Protein AF-A0A8S3RVI6-F1 (afdb_monomer_lite)

Foldseek 3Di:
DWAFPVVRDDDDPCCCVPNPNVVTDIHRPVVVVVVVVVVVVVVVCCCVVPVVVVVVVVVVVVVVVVVVVVVVVVVVVVVLVVLVVVVVVVVVVVVVVVVVVLVVVVVVVVVVVVVLVVVVVVLVVVVVVLVVLVVVLVPDPDPVSVVPDDDDDGDDRDDDDDDHDDDDDDDDLVQVVDVVSHDDDDPPDDDCPDDEDEPEDFPAWEDDPPQWIWGFYLAQKIFIAGRNHDTDDMDGHDNQWGFLYWEAFPVGWIWTFTFPQTFIWTQDPNDIDTLERPGGQWGWREWYQFPVRKIWTWIAGPQQQWIKIFIHDSRHTDDIDTADDPHGGPADRDPDGWYWDADPQRWIWIQRPNVQWIFTADNPPRDTSDIDRDDDD

Structure (mmCIF, N/CA/C/O backbone):
data_AF-A0A8S3RVI6-F1
#
_entry.id   AF-A0A8S3RVI6-F1
#
loop_
_atom_site.group_PDB
_atom_site.id
_atom_site.type_symbol
_atom_site.label_atom_id
_atom_site.label_alt_id
_atom_site.label_comp_id
_atom_site.label_asym_id
_atom_site.label_entity_id
_atom_site.label_seq_id
_atom_site.pdbx_PDB_ins_code
_atom_site.Cartn_x
_atom_site.Cartn_y
_atom_site.Cartn_z
_atom_site.occupancy
_atom_site.B_iso_or_equiv
_atom_site.auth_seq_id
_atom_site.auth_comp_id
_atom_site.auth_asym_id
_atom_site.auth_atom_id
_atom_site.pdbx_PDB_model_num
ATOM 1 N N . MET A 1 1 ? -27.904 21.621 64.418 1.00 84.12 1 MET A N 1
ATOM 2 C CA . MET A 1 1 ? -28.094 20.909 63.130 1.00 84.12 1 MET A CA 1
ATOM 3 C C . MET A 1 1 ? -27.442 19.538 63.202 1.00 84.12 1 MET A C 1
ATOM 5 O O . MET A 1 1 ? -26.438 19.387 63.894 1.00 84.12 1 MET A O 1
ATOM 9 N N . ARG A 1 2 ? -28.011 18.547 62.516 1.00 90.06 2 ARG A N 1
ATOM 10 C CA . ARG A 1 2 ? -27.511 17.165 62.448 1.00 90.06 2 ARG A CA 1
ATOM 11 C C . ARG A 1 2 ? -27.317 16.753 60.988 1.00 90.06 2 ARG A C 1
ATOM 13 O O . ARG A 1 2 ? -27.859 17.401 60.104 1.00 90.06 2 ARG A O 1
ATOM 20 N N . PHE A 1 3 ? -26.552 15.699 60.723 1.00 92.50 3 PHE A N 1
ATOM 21 C CA . PHE A 1 3 ? -26.436 15.108 59.384 1.00 92.50 3 PHE A CA 1
ATOM 22 C C . PHE A 1 3 ? -27.212 13.794 59.323 1.00 92.50 3 PHE A C 1
ATOM 24 O O . PHE A 1 3 ? -26.946 12.897 60.122 1.00 92.50 3 PHE A O 1
ATOM 31 N N . CYS A 1 4 ? -28.154 13.667 58.390 1.00 92.19 4 CYS A N 1
ATOM 32 C CA . CYS A 1 4 ? -28.929 12.446 58.189 1.00 92.19 4 CYS A CA 1
ATOM 33 C C . CYS A 1 4 ? -28.161 11.464 57.288 1.00 92.19 4 CYS A C 1
ATOM 35 O O . CYS A 1 4 ? -27.939 11.746 56.110 1.00 92.19 4 CYS A O 1
ATOM 37 N N . LYS A 1 5 ? -27.784 10.282 57.799 1.00 89.38 5 LYS A N 1
ATOM 38 C CA . LYS A 1 5 ? -26.975 9.300 57.046 1.00 89.38 5 LYS A CA 1
ATOM 39 C C . LYS A 1 5 ? -27.701 8.690 55.849 1.00 89.38 5 LYS A C 1
ATOM 41 O O . LYS A 1 5 ? -27.033 8.369 54.865 1.00 89.38 5 LYS A O 1
ATOM 46 N N . GLN A 1 6 ? -29.014 8.506 55.964 1.00 92.25 6 GLN A N 1
ATOM 47 C CA . GLN A 1 6 ? -29.873 7.913 54.940 1.00 92.25 6 GLN A CA 1
ATOM 48 C C . GLN A 1 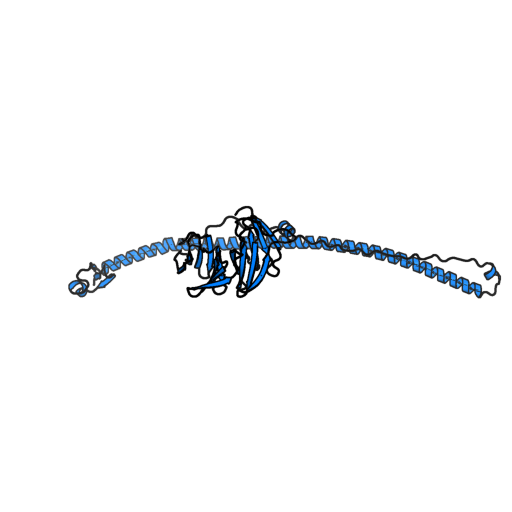6 ? -30.053 8.879 53.766 1.00 92.25 6 GLN A C 1
ATOM 50 O O . GLN A 1 6 ? -29.703 8.549 52.641 1.00 92.25 6 GLN A O 1
ATOM 55 N N . CYS A 1 7 ? -30.502 10.103 54.048 1.00 91.38 7 CYS A N 1
ATOM 56 C CA . CYS A 1 7 ? -30.773 11.120 53.030 1.00 91.38 7 CYS A CA 1
ATOM 57 C C . CYS A 1 7 ? -29.532 11.890 52.552 1.00 91.38 7 CYS A C 1
ATOM 59 O O . CYS A 1 7 ? -29.630 12.659 51.607 1.00 91.38 7 CYS A O 1
ATOM 61 N N . LYS A 1 8 ? -28.374 11.714 53.206 1.00 90.44 8 LYS A N 1
ATOM 62 C CA . LYS A 1 8 ? -27.100 12.384 52.881 1.00 90.44 8 LYS A CA 1
ATOM 63 C C . LYS A 1 8 ? -27.159 13.920 52.899 1.00 90.44 8 LYS A C 1
ATOM 65 O O . LYS A 1 8 ? -26.400 14.572 52.189 1.00 90.44 8 LYS A O 1
ATOM 70 N N . ILE A 1 9 ? -28.007 14.496 53.752 1.00 91.25 9 ILE A N 1
ATOM 71 C CA . ILE A 1 9 ? -28.195 15.949 53.870 1.00 91.25 9 ILE A CA 1
ATOM 72 C C . ILE A 1 9 ? -28.106 16.432 55.326 1.00 91.25 9 ILE A C 1
ATOM 74 O O . ILE A 1 9 ? -28.404 15.669 56.258 1.00 91.25 9 ILE A O 1
ATOM 78 N N . PRO A 1 10 ? -27.703 17.695 55.554 1.00 91.44 10 PRO A N 1
ATOM 79 C CA . PRO A 1 10 ? -27.865 18.342 56.847 1.00 91.44 10 PRO A CA 1
ATOM 80 C C . PRO A 1 10 ? -29.347 18.643 57.123 1.00 91.44 10 PRO A C 1
ATOM 82 O O . PRO A 1 10 ? -30.087 19.042 56.232 1.00 91.44 10 PRO A O 1
ATOM 85 N N . VAL A 1 11 ? -29.769 18.472 58.375 1.00 91.31 11 VAL A N 1
ATOM 86 C CA . VAL A 1 11 ? -31.156 18.640 58.837 1.00 91.31 11 VAL A CA 1
ATOM 87 C C . VAL A 1 11 ? -31.203 19.431 60.152 1.00 91.31 11 VAL A C 1
ATOM 89 O O . VAL A 1 11 ? -30.274 19.376 60.974 1.00 91.31 11 VAL A O 1
ATOM 92 N N . CYS A 1 12 ? -32.268 20.210 60.364 1.00 90.56 12 CYS A N 1
ATOM 93 C CA . CYS A 1 12 ? -32.496 20.919 61.627 1.00 90.56 12 CYS A CA 1
ATOM 94 C C . CYS A 1 12 ? -33.018 19.957 62.713 1.00 90.56 12 CYS A C 1
ATOM 96 O O . CYS A 1 12 ? -33.337 18.804 62.435 1.00 90.56 12 CYS A O 1
ATOM 98 N N . GLN A 1 13 ? -33.068 20.407 63.970 1.00 87.00 13 GLN A N 1
ATOM 99 C CA . GLN A 1 13 ? -33.511 19.563 65.090 1.00 87.00 13 GLN A CA 1
ATOM 100 C C . GLN A 1 13 ? -34.986 19.146 64.942 1.00 87.00 13 GLN A C 1
ATOM 102 O O . GLN A 1 13 ? -35.337 18.017 65.263 1.00 87.00 13 GLN A O 1
ATOM 107 N N . GLU A 1 14 ? -35.827 20.037 64.418 1.00 88.44 14 GLU A N 1
ATOM 108 C CA . GLU A 1 14 ? -37.268 19.829 64.261 1.00 88.44 14 GLU A CA 1
ATOM 109 C C . GLU A 1 14 ? -37.578 18.729 63.236 1.00 88.44 14 GLU A C 1
ATOM 111 O O . GLU A 1 14 ? -38.276 17.773 63.557 1.00 88.44 14 GLU A O 1
ATOM 116 N N . CYS A 1 15 ? -36.922 18.742 62.068 1.00 88.25 15 CYS A N 1
ATOM 117 C CA . CYS A 1 15 ? -37.044 17.678 61.062 1.00 88.25 15 CYS A CA 1
ATOM 118 C C . CYS A 1 15 ? -36.665 16.278 61.584 1.00 88.25 15 CYS A C 1
ATOM 120 O O . CYS A 1 15 ? -37.146 15.280 61.053 1.00 88.25 15 CYS A O 1
ATOM 122 N N . VAL A 1 16 ? -35.796 16.196 62.599 1.00 87.56 16 VAL A N 1
ATOM 123 C CA . VAL A 1 16 ? -35.379 14.933 63.237 1.00 87.56 16 VAL A CA 1
ATOM 124 C C . VAL A 1 16 ? -36.341 14.508 64.347 1.00 87.56 16 VAL A C 1
ATOM 126 O O . VAL A 1 16 ? -36.414 13.329 64.659 1.00 87.56 16 VAL A O 1
ATOM 129 N N . LEU A 1 17 ? -37.059 15.439 64.974 1.00 85.94 17 LEU A N 1
ATOM 130 C CA . LEU A 1 17 ? -37.943 15.131 66.101 1.00 85.94 17 LEU A CA 1
ATOM 131 C C . LEU A 1 17 ? -39.388 14.884 65.671 1.00 85.94 17 LEU A C 1
ATOM 133 O O . LEU A 1 17 ? -40.046 14.043 66.276 1.00 85.94 17 LEU A O 1
ATOM 137 N N . THR A 1 18 ? -39.872 15.607 64.661 1.00 84.94 18 THR A N 1
ATOM 138 C CA . THR A 1 18 ? -41.292 15.626 64.269 1.00 84.94 18 THR A CA 1
ATOM 139 C C . THR A 1 18 ? -41.524 15.551 62.758 1.00 84.94 18 THR A C 1
ATOM 141 O O . THR A 1 18 ? -42.672 15.467 62.335 1.00 84.94 18 THR A O 1
ATOM 144 N N . GLY A 1 19 ? -40.464 15.586 61.945 1.00 83.62 19 GLY A N 1
ATOM 145 C CA . GLY A 1 19 ? -40.550 15.541 60.483 1.00 83.62 19 GLY A CA 1
ATOM 146 C C . GLY A 1 19 ? -40.077 14.220 59.873 1.00 83.62 19 GLY A C 1
ATOM 147 O O . GLY A 1 19 ? -39.887 13.214 60.557 1.00 83.62 19 GLY A O 1
ATOM 148 N N . ASP A 1 20 ? -39.805 14.251 58.569 1.00 86.88 20 ASP A N 1
ATOM 149 C CA . ASP A 1 20 ? -39.506 13.074 57.737 1.00 86.88 20 ASP A CA 1
ATOM 150 C C . ASP A 1 20 ? -38.212 12.313 58.106 1.00 86.88 20 ASP A C 1
ATOM 152 O O . ASP A 1 20 ? -37.900 11.280 57.512 1.00 86.88 20 ASP A O 1
ATOM 156 N N . HIS A 1 21 ? -37.427 12.795 59.079 1.00 88.12 21 HIS A N 1
ATOM 157 C CA . HIS A 1 21 ? -36.165 12.174 59.498 1.00 88.12 21 HIS A CA 1
ATOM 158 C C . HIS A 1 21 ? -36.212 11.546 60.896 1.00 88.12 21 HIS A C 1
ATOM 160 O O . HIS A 1 21 ? -35.160 11.191 61.430 1.00 88.12 21 HIS A O 1
ATOM 166 N N . GLN A 1 22 ? -37.400 11.375 61.480 1.00 87.19 22 GLN A N 1
ATOM 167 C CA . GLN A 1 22 ? -37.570 10.855 62.841 1.00 87.19 22 GLN A CA 1
ATOM 168 C C . GLN A 1 22 ? -37.037 9.427 63.040 1.00 87.19 22 GLN A C 1
ATOM 170 O O . GLN A 1 22 ? -36.490 9.105 64.092 1.00 87.19 22 GLN A O 1
ATOM 175 N N . SER A 1 23 ? -37.136 8.581 62.012 1.00 88.06 23 SER A N 1
ATOM 176 C CA . SER A 1 23 ? -36.621 7.203 62.012 1.00 88.06 23 SER A CA 1
ATOM 177 C C . SER A 1 23 ? -35.199 7.077 61.445 1.00 88.06 23 SER A C 1
ATOM 179 O O . SER A 1 23 ? -34.635 5.981 61.397 1.00 88.06 23 SER A O 1
ATOM 181 N N . HIS A 1 24 ? -34.598 8.182 60.996 1.00 90.62 24 HIS A N 1
ATOM 182 C CA . HIS A 1 24 ? -33.292 8.173 60.348 1.00 90.62 24 HIS A CA 1
ATOM 183 C C . HIS A 1 24 ? -32.137 8.333 61.346 1.00 90.62 24 HIS A C 1
ATOM 185 O O . HIS A 1 24 ? -32.230 8.994 62.379 1.00 90.62 24 HIS A O 1
ATOM 191 N N . ILE A 1 25 ? -30.985 7.751 61.004 1.00 90.00 25 ILE A N 1
ATOM 192 C CA . ILE A 1 25 ? -29.777 7.822 61.828 1.00 90.00 25 ILE A CA 1
ATOM 193 C C . ILE A 1 25 ? -29.110 9.171 61.572 1.00 90.00 25 ILE A C 1
ATOM 195 O O . ILE A 1 25 ? -28.689 9.471 60.450 1.00 90.00 25 ILE A O 1
ATOM 199 N N . THR A 1 26 ? -28.962 9.969 62.629 1.00 89.44 26 THR A N 1
ATOM 200 C CA . THR A 1 26 ? -28.414 11.323 62.528 1.00 89.44 26 THR A CA 1
ATOM 201 C C . THR A 1 26 ? -27.142 11.510 63.355 1.00 89.44 26 THR A C 1
ATOM 203 O O . THR A 1 26 ? -27.075 11.148 64.531 1.00 89.44 26 THR A O 1
ATOM 206 N N . LEU A 1 27 ? -26.122 12.119 62.753 1.00 89.38 27 LEU A N 1
ATOM 207 C CA . LEU A 1 27 ? -24.843 12.446 63.392 1.00 89.38 27 LEU A CA 1
ATOM 208 C C . LEU A 1 27 ? -24.770 13.921 63.801 1.00 89.38 27 LEU A C 1
ATOM 210 O O . LEU A 1 27 ? -25.490 14.760 63.257 1.00 89.38 27 LEU A O 1
ATOM 214 N N . ASN A 1 28 ? -23.860 14.252 64.724 1.00 91.56 28 ASN A N 1
ATOM 215 C CA . ASN A 1 28 ? -23.479 15.645 64.955 1.00 91.56 28 ASN A CA 1
ATOM 216 C C . ASN A 1 28 ? -22.841 16.208 63.674 1.00 91.56 28 ASN A C 1
ATOM 218 O O . ASN A 1 28 ? -21.897 15.623 63.143 1.00 91.56 28 ASN A O 1
ATOM 222 N N . LEU A 1 29 ? -23.373 17.328 63.180 1.00 89.50 29 LEU A N 1
ATOM 223 C CA . LEU A 1 29 ? -22.937 17.901 61.910 1.00 89.50 29 LEU A CA 1
ATOM 224 C C . LEU A 1 29 ? -21.477 18.375 61.957 1.00 89.50 29 LEU A C 1
ATOM 226 O O . LEU A 1 29 ? -20.740 18.112 61.016 1.00 89.50 29 LEU A O 1
ATOM 230 N N . SER A 1 30 ? -21.042 19.013 63.047 1.00 89.06 30 SER A N 1
ATOM 231 C CA . SER A 1 30 ? -19.668 19.511 63.192 1.00 89.06 30 SER A CA 1
ATOM 232 C C . SER A 1 30 ? -18.645 18.375 63.224 1.00 89.06 30 SER A C 1
ATOM 234 O O . SER A 1 30 ? -17.623 18.458 62.552 1.00 89.06 30 SER A O 1
ATOM 236 N N . SER A 1 31 ? -18.943 17.284 63.942 1.00 88.31 31 SER A N 1
ATOM 237 C CA . SER A 1 31 ? -18.100 16.077 63.940 1.00 88.31 31 SER A CA 1
ATOM 238 C C . SER A 1 31 ? -18.014 15.465 62.543 1.00 88.31 31 SER A C 1
ATOM 240 O O . SER A 1 31 ? -16.920 15.203 62.062 1.00 88.31 31 SER A O 1
ATOM 242 N N . TYR A 1 32 ? -19.158 15.303 61.866 1.00 89.00 32 TYR A N 1
ATOM 243 C CA . TYR A 1 32 ? -19.198 14.753 60.511 1.00 89.00 32 TYR A CA 1
ATOM 244 C C . TYR A 1 32 ? -18.404 15.613 59.517 1.00 89.00 32 TYR A C 1
ATOM 246 O O . TYR A 1 32 ? -17.648 15.082 58.712 1.00 89.00 32 TYR A O 1
ATOM 254 N N . ILE A 1 33 ? -18.539 16.941 59.585 1.00 90.25 33 ILE A N 1
ATOM 255 C CA . ILE A 1 33 ? -17.778 17.871 58.741 1.00 90.25 33 ILE A CA 1
ATOM 256 C C . ILE A 1 33 ? -16.271 17.738 58.999 1.00 90.25 33 ILE A C 1
ATOM 258 O O . ILE A 1 33 ? -15.510 17.640 58.038 1.00 90.25 33 ILE A O 1
ATOM 262 N N . ASN A 1 34 ? -15.835 17.683 60.261 1.00 93.12 34 ASN A N 1
ATOM 263 C CA . ASN A 1 34 ? -14.418 17.514 60.601 1.00 93.12 34 ASN A CA 1
ATOM 264 C C . ASN A 1 34 ? -13.851 16.183 60.083 1.00 93.12 34 ASN A C 1
ATOM 266 O O . ASN A 1 34 ? -12.772 16.178 59.490 1.00 93.12 34 ASN A O 1
ATOM 270 N N . ASP A 1 35 ? -14.591 15.079 60.227 1.00 91.81 35 ASP A N 1
ATOM 271 C CA . ASP A 1 35 ? -14.189 13.774 59.684 1.00 91.81 35 ASP A CA 1
ATOM 272 C C . ASP A 1 35 ? -14.026 13.844 58.156 1.00 91.81 35 ASP A C 1
ATOM 274 O O . ASP A 1 35 ? -13.024 13.385 57.604 1.00 91.81 35 ASP A O 1
ATOM 278 N N . ARG A 1 36 ? -14.965 14.503 57.462 1.00 93.25 36 ARG A N 1
ATOM 279 C CA . ARG A 1 36 ? -14.885 14.710 56.007 1.00 93.25 36 ARG A CA 1
ATOM 280 C C . ARG A 1 36 ? -13.704 15.591 55.609 1.00 93.25 36 ARG A C 1
ATOM 282 O O . ARG A 1 36 ? -13.038 15.271 54.628 1.00 93.25 36 ARG A O 1
ATOM 289 N N . TYR A 1 37 ? -13.395 16.649 56.362 1.00 95.75 37 TYR A N 1
ATOM 290 C CA . TYR A 1 37 ? -12.189 17.451 56.132 1.00 95.75 37 TYR A CA 1
ATOM 291 C C . TYR A 1 37 ? -10.914 16.613 56.271 1.00 95.75 37 TYR A C 1
ATOM 293 O O . TYR A 1 37 ? -10.021 16.720 55.430 1.00 95.75 37 TYR A O 1
ATOM 301 N N . HIS A 1 38 ? -10.830 15.746 57.283 1.00 95.00 38 HIS A N 1
ATOM 302 C CA . HIS A 1 38 ? -9.693 14.841 57.449 1.00 95.00 38 HIS A CA 1
ATOM 303 C C . HIS A 1 38 ? -9.554 13.849 56.287 1.00 95.00 38 HIS A C 1
ATOM 305 O O . HIS A 1 38 ? -8.445 13.658 55.784 1.00 95.00 38 HIS A O 1
ATOM 311 N N . GLU A 1 39 ? -10.655 13.248 55.826 1.00 95.31 39 GLU A N 1
ATOM 312 C CA . GLU A 1 39 ? -10.655 12.351 54.663 1.00 95.31 39 GLU A CA 1
ATOM 313 C C . GLU A 1 39 ? -10.194 13.065 53.385 1.00 95.31 39 GLU A C 1
ATOM 315 O O . GLU A 1 39 ? -9.335 12.544 52.669 1.00 95.31 39 GLU A O 1
ATOM 320 N N . ILE A 1 40 ? -10.716 14.268 53.125 1.00 93.62 40 ILE A N 1
ATOM 321 C CA . ILE A 1 40 ? -10.341 15.083 51.962 1.00 93.62 40 ILE A CA 1
ATOM 322 C C . ILE A 1 40 ? -8.854 15.435 52.020 1.00 93.62 40 ILE A C 1
ATOM 324 O O . ILE A 1 40 ? -8.142 15.210 51.046 1.00 93.62 40 ILE A O 1
ATOM 328 N N . ASN A 1 41 ? -8.355 15.910 53.163 1.00 96.88 41 ASN A N 1
ATOM 329 C CA . ASN A 1 41 ? -6.944 16.270 53.315 1.00 96.88 41 ASN A CA 1
ATOM 330 C C . ASN A 1 41 ? -6.017 15.060 53.141 1.00 96.88 41 ASN A C 1
ATOM 332 O O . ASN A 1 41 ? -4.976 15.168 52.495 1.00 96.88 41 ASN A O 1
ATOM 336 N N . LYS A 1 42 ? -6.403 13.886 53.657 1.00 95.19 42 LYS A N 1
ATOM 337 C CA . LYS A 1 42 ? -5.652 12.641 53.447 1.00 95.19 42 LYS A CA 1
ATOM 338 C C . LYS A 1 42 ? -5.622 12.246 51.969 1.00 95.19 42 LYS A C 1
ATOM 340 O O . LYS A 1 42 ? -4.573 11.843 51.468 1.00 95.19 42 LYS A O 1
ATOM 345 N N . HIS A 1 43 ? -6.757 12.349 51.277 1.00 93.88 43 HIS A N 1
ATOM 346 C CA . HIS A 1 43 ? -6.838 12.033 49.854 1.00 93.88 43 HIS A CA 1
ATOM 347 C C . HIS A 1 43 ? -6.015 13.015 49.010 1.00 93.88 43 HIS A C 1
ATOM 349 O O . HIS A 1 43 ? -5.212 12.571 48.193 1.00 93.88 43 HIS A O 1
ATOM 355 N N . ASN A 1 44 ? -6.127 14.319 49.274 1.00 95.88 44 ASN A N 1
ATOM 356 C CA . ASN A 1 44 ? -5.327 15.356 48.620 1.00 95.88 44 ASN A CA 1
ATOM 357 C C . ASN A 1 44 ? -3.829 15.124 48.842 1.00 95.88 44 ASN A C 1
ATOM 359 O O . ASN A 1 44 ? -3.070 15.115 47.879 1.00 95.88 44 ASN A O 1
ATOM 363 N N . GLY A 1 45 ? -3.413 14.806 50.072 1.00 97.12 45 GLY A N 1
ATOM 364 C CA . GLY A 1 45 ? -2.022 14.463 50.363 1.00 97.12 45 GLY A CA 1
ATOM 365 C C . GLY A 1 45 ? -1.525 13.253 49.563 1.00 97.12 45 GLY A C 1
ATOM 366 O O . GLY A 1 45 ? -0.392 13.256 49.085 1.00 97.12 45 GLY A O 1
ATOM 367 N N . ASN A 1 46 ? -2.362 12.228 49.354 1.00 94.81 46 ASN A N 1
ATOM 368 C CA . ASN A 1 46 ? -2.021 11.084 48.499 1.00 94.81 46 ASN A CA 1
ATOM 369 C C . ASN A 1 46 ? -1.918 11.467 47.011 1.00 94.81 46 ASN A C 1
ATOM 371 O O . ASN A 1 46 ? -1.016 10.994 46.318 1.00 94.81 46 ASN A O 1
ATOM 375 N N . LEU A 1 47 ? -2.815 12.329 46.525 1.00 94.00 47 LEU A N 1
ATOM 376 C CA . LEU A 1 47 ? -2.772 12.834 45.152 1.00 94.00 47 LEU A CA 1
ATOM 377 C C . LEU A 1 47 ? -1.493 13.641 44.899 1.00 94.00 47 LEU A C 1
ATOM 379 O O . LEU A 1 47 ? -0.781 13.369 43.936 1.00 94.00 47 LEU A O 1
ATOM 383 N N . GLU A 1 48 ? -1.171 14.579 45.787 1.00 97.19 48 GLU A N 1
ATOM 384 C CA . GLU A 1 48 ? -0.018 15.476 45.660 1.00 97.19 48 GLU A CA 1
ATOM 385 C C . GLU A 1 48 ? 1.322 14.751 45.806 1.00 97.19 48 GLU A C 1
ATOM 387 O O . GLU A 1 48 ? 2.248 15.016 45.041 1.00 97.19 48 GLU A O 1
ATOM 392 N N . SER A 1 49 ? 1.436 13.828 46.767 1.00 96.19 49 SER A N 1
ATOM 393 C CA . SER A 1 49 ? 2.719 13.186 47.092 1.00 96.19 49 SER A CA 1
ATOM 394 C C . SER A 1 49 ? 3.023 11.922 46.288 1.00 96.19 49 SER A C 1
ATOM 396 O O . SER A 1 49 ? 4.190 11.541 46.206 1.00 96.19 49 SER A O 1
ATOM 398 N N . LYS A 1 50 ? 2.011 11.258 45.707 1.00 95.56 50 LYS A N 1
ATOM 399 C CA . LYS A 1 50 ? 2.196 9.979 44.997 1.00 95.56 50 LYS A CA 1
ATOM 400 C C . LYS A 1 50 ? 1.666 10.006 43.572 1.00 95.56 50 LYS A C 1
ATOM 402 O O . LYS A 1 50 ? 2.443 9.843 42.638 1.00 95.56 50 LYS A O 1
ATOM 407 N N . VAL A 1 51 ? 0.366 10.251 43.407 1.00 93.50 51 VAL A N 1
ATOM 408 C CA . VAL A 1 51 ? -0.313 10.074 42.111 1.00 93.50 51 VAL A CA 1
ATOM 409 C C . VAL A 1 51 ? 0.174 11.089 41.075 1.00 93.50 51 VAL A C 1
ATOM 411 O O . VAL A 1 51 ? 0.545 10.717 39.966 1.00 93.50 51 VAL A O 1
ATOM 414 N N . ILE A 1 52 ? 0.219 12.376 41.432 1.00 93.69 52 ILE A N 1
ATOM 415 C CA . ILE A 1 52 ? 0.653 13.440 40.516 1.00 93.69 52 ILE A CA 1
ATOM 416 C C . ILE A 1 52 ? 2.133 13.277 40.116 1.00 93.69 52 ILE A C 1
ATOM 418 O O . ILE A 1 52 ? 2.419 13.368 38.920 1.00 93.69 52 ILE A O 1
ATOM 422 N N . PRO A 1 53 ? 3.086 13.032 41.041 1.00 98.00 53 PRO A N 1
ATOM 423 C CA . PRO A 1 53 ? 4.475 12.755 40.677 1.00 98.00 53 PRO A CA 1
ATOM 424 C C . PRO A 1 53 ? 4.636 11.549 39.748 1.00 98.00 53 PRO A C 1
ATOM 426 O O . PRO A 1 53 ? 5.376 11.639 38.769 1.00 98.00 53 PRO A O 1
ATOM 429 N N . GLU A 1 54 ? 3.914 10.456 40.006 1.00 96.94 54 GLU A N 1
ATOM 430 C CA . GLU A 1 54 ? 3.936 9.260 39.158 1.00 96.94 54 GLU A CA 1
ATOM 431 C C . GLU A 1 54 ? 3.436 9.570 37.739 1.00 96.94 54 GLU A C 1
ATOM 433 O O . GLU A 1 54 ? 4.089 9.220 36.754 1.00 96.94 54 GLU A O 1
ATOM 438 N N . PHE A 1 55 ? 2.327 10.306 37.613 1.00 93.62 55 PHE A N 1
ATOM 439 C CA . PHE A 1 55 ? 1.826 10.749 36.311 1.00 93.62 55 PHE A CA 1
ATOM 440 C C . PHE A 1 55 ? 2.819 11.654 35.584 1.00 93.62 55 PHE A C 1
ATOM 442 O O . PHE A 1 55 ? 3.080 11.428 34.404 1.00 93.62 55 PHE A O 1
ATOM 449 N N . LYS A 1 56 ? 3.433 12.624 36.273 1.00 97.12 56 LYS A N 1
ATOM 450 C CA . LYS A 1 56 ? 4.471 13.484 35.681 1.00 97.12 56 LYS A CA 1
ATOM 451 C C . LYS A 1 56 ? 5.656 12.666 35.167 1.00 97.12 56 LYS A C 1
ATOM 453 O O . LYS A 1 56 ? 6.123 12.905 34.058 1.00 97.12 56 LYS A O 1
ATOM 458 N N . GLN A 1 57 ? 6.120 11.681 35.937 1.00 97.44 57 GLN A N 1
ATOM 459 C CA . GLN A 1 57 ? 7.225 10.815 35.528 1.00 97.44 57 GLN A CA 1
ATOM 460 C C . GLN A 1 57 ? 6.858 9.951 34.315 1.00 97.44 57 GLN A C 1
ATOM 462 O O . GLN A 1 57 ? 7.669 9.791 33.403 1.00 97.44 57 GLN A O 1
ATOM 467 N N . ASN A 1 58 ? 5.639 9.412 34.278 1.00 95.50 58 ASN A N 1
ATOM 468 C CA . ASN A 1 58 ? 5.159 8.631 33.141 1.00 95.50 58 ASN A CA 1
ATOM 469 C C . ASN A 1 58 ? 5.020 9.487 31.876 1.00 95.50 58 ASN A C 1
ATOM 471 O O . ASN A 1 58 ? 5.436 9.040 30.810 1.00 95.50 58 ASN A O 1
ATOM 475 N N . ILE A 1 59 ? 4.516 10.720 31.993 1.00 94.69 59 ILE A N 1
ATOM 476 C CA . ILE A 1 59 ? 4.438 11.670 30.872 1.00 94.69 59 ILE A CA 1
ATOM 477 C C . ILE A 1 59 ? 5.839 11.957 30.320 1.00 94.69 59 ILE A C 1
ATOM 479 O O . ILE A 1 59 ? 6.054 11.766 29.128 1.00 94.69 59 ILE A O 1
ATOM 483 N N . LEU A 1 60 ? 6.816 12.279 31.176 1.00 97.94 60 LEU A N 1
ATOM 484 C CA . LEU A 1 60 ? 8.207 12.506 30.751 1.00 97.94 60 LEU A CA 1
ATOM 485 C C . LEU A 1 60 ? 8.810 11.289 30.028 1.00 97.94 60 LEU A C 1
ATOM 487 O O . LEU A 1 60 ? 9.519 11.424 29.034 1.00 97.94 60 LEU A O 1
ATOM 491 N N . ARG A 1 61 ? 8.522 10.069 30.502 1.00 97.50 61 ARG A N 1
ATOM 492 C CA . ARG A 1 61 ? 8.967 8.836 29.828 1.00 97.50 61 ARG A CA 1
ATOM 493 C C . ARG A 1 61 ? 8.342 8.678 28.444 1.00 97.50 61 ARG A C 1
ATOM 495 O O . ARG A 1 61 ? 9.023 8.222 27.526 1.00 97.50 61 ARG A O 1
ATOM 502 N N . ILE A 1 62 ? 7.063 9.018 28.300 1.00 93.50 62 ILE A N 1
ATOM 503 C CA . ILE A 1 62 ? 6.358 8.982 27.015 1.00 93.50 62 ILE A CA 1
ATOM 504 C C . ILE A 1 62 ? 6.943 10.030 26.067 1.00 93.50 62 ILE A C 1
ATOM 506 O O . ILE A 1 62 ? 7.234 9.690 24.927 1.00 93.50 62 ILE A O 1
ATOM 510 N N . GLU A 1 63 ? 7.184 11.255 26.536 1.00 97.88 63 GLU A N 1
ATOM 511 C CA . GLU A 1 63 ? 7.808 12.326 25.745 1.00 97.88 63 GLU A CA 1
ATOM 512 C C . GLU A 1 63 ? 9.187 11.911 25.216 1.00 97.88 63 GLU A C 1
ATOM 514 O O . GLU A 1 63 ? 9.445 12.026 24.017 1.00 97.88 63 GLU A O 1
ATOM 519 N N . ASN A 1 64 ? 10.032 11.321 26.067 1.00 96.94 64 ASN A N 1
ATOM 520 C CA . ASN A 1 64 ? 11.319 10.768 25.635 1.00 96.94 64 ASN A CA 1
ATOM 521 C C . ASN A 1 64 ? 11.137 9.652 24.596 1.00 96.94 64 ASN A C 1
ATOM 523 O O . ASN A 1 64 ? 11.799 9.653 23.565 1.00 96.94 64 ASN A O 1
ATOM 527 N N . THR A 1 65 ? 10.182 8.742 24.816 1.00 96.75 65 THR A N 1
ATOM 528 C CA . THR A 1 65 ? 9.893 7.654 23.865 1.00 96.75 65 THR A CA 1
ATOM 529 C C . THR A 1 65 ? 9.426 8.195 22.510 1.00 96.75 65 THR A C 1
ATOM 531 O O . THR A 1 65 ? 9.813 7.657 21.474 1.00 96.75 65 THR A O 1
ATOM 534 N N . ILE A 1 66 ? 8.612 9.255 22.494 1.00 94.31 66 ILE A N 1
ATOM 535 C CA . ILE A 1 66 ? 8.178 9.936 21.266 1.00 94.31 66 ILE A CA 1
ATOM 536 C C . ILE A 1 66 ? 9.389 10.529 20.541 1.00 94.31 66 ILE A C 1
ATOM 538 O O . ILE A 1 66 ? 9.526 10.325 19.334 1.00 94.31 66 ILE A O 1
ATOM 542 N N . SER A 1 67 ? 10.281 11.213 21.262 1.00 97.81 67 SER A N 1
ATOM 543 C CA . SER A 1 67 ? 11.506 11.795 20.700 1.00 97.81 67 SER A CA 1
ATOM 544 C C . SER A 1 67 ? 12.425 10.731 20.087 1.00 97.81 67 SER A C 1
ATOM 546 O O . SER A 1 67 ? 12.831 10.852 18.928 1.00 97.81 67 SER A O 1
ATOM 548 N N . ASP A 1 68 ? 12.701 9.655 20.827 1.00 97.25 68 ASP A N 1
ATOM 549 C CA . ASP A 1 68 ? 13.549 8.545 20.375 1.00 97.25 68 ASP A CA 1
ATOM 550 C C . ASP A 1 68 ? 12.943 7.846 19.151 1.00 97.25 68 ASP A C 1
ATOM 552 O O . ASP A 1 68 ? 13.625 7.581 18.161 1.00 97.25 68 ASP A O 1
ATOM 556 N N . THR A 1 69 ? 11.630 7.597 19.189 1.00 94.44 69 THR A N 1
ATOM 557 C CA . THR A 1 69 ? 10.903 6.972 18.078 1.00 94.44 69 THR A CA 1
ATOM 558 C C . THR A 1 69 ? 10.935 7.856 16.836 1.00 94.44 69 THR A C 1
ATOM 560 O O . THR A 1 69 ? 11.165 7.343 15.743 1.00 94.44 69 THR A O 1
ATOM 563 N N . THR A 1 70 ? 10.731 9.167 16.984 1.00 95.81 70 THR A N 1
ATOM 564 C CA . THR A 1 70 ? 10.771 10.125 15.867 1.00 95.81 70 THR A CA 1
ATOM 565 C C . THR A 1 70 ? 12.151 10.124 15.217 1.00 95.81 70 THR A C 1
ATOM 567 O O . THR A 1 70 ? 12.261 9.917 14.012 1.00 95.81 70 THR A O 1
ATOM 570 N N . THR A 1 71 ? 13.206 10.216 16.032 1.00 97.75 71 THR A N 1
ATOM 571 C CA . THR A 1 71 ? 14.599 10.184 15.562 1.00 97.75 71 THR A CA 1
ATOM 572 C C . THR A 1 71 ? 14.901 8.896 14.792 1.00 97.75 71 THR A C 1
ATOM 574 O O . THR A 1 71 ? 15.450 8.943 13.693 1.00 97.75 71 THR A O 1
ATOM 577 N N . ALA A 1 72 ? 14.473 7.740 15.309 1.00 95.81 72 ALA A N 1
ATOM 578 C CA . ALA A 1 72 ? 14.661 6.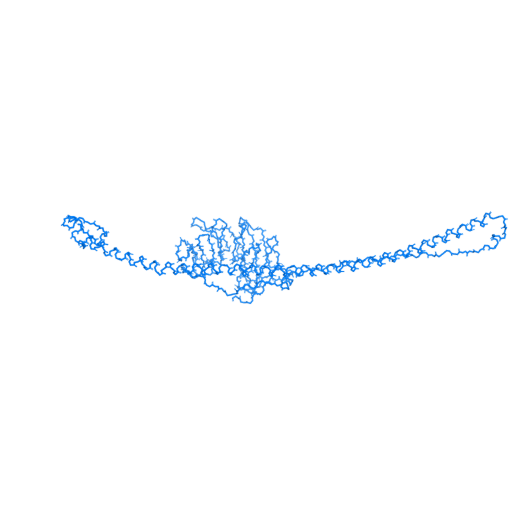457 14.632 1.00 95.81 72 ALA A CA 1
ATOM 579 C C . ALA A 1 72 ? 13.938 6.384 13.269 1.00 95.81 72 ALA A C 1
ATOM 581 O O . ALA A 1 72 ? 14.467 5.809 12.315 1.00 95.81 72 ALA A O 1
ATOM 582 N N . HIS A 1 73 ? 12.741 6.972 13.151 1.00 93.88 73 HIS A N 1
ATOM 583 C CA . HIS A 1 73 ? 12.017 7.035 11.875 1.00 93.88 73 HIS A CA 1
ATOM 584 C C . HIS A 1 73 ? 12.691 7.989 10.880 1.00 93.88 73 HIS A C 1
ATOM 586 O O . HIS A 1 73 ? 12.767 7.674 9.690 1.00 93.88 73 HIS A O 1
ATOM 592 N N . ASP A 1 74 ? 13.226 9.115 11.349 1.00 97.25 74 ASP A N 1
ATOM 593 C CA . ASP A 1 74 ? 13.980 10.052 10.513 1.00 97.25 74 ASP A CA 1
ATOM 594 C C . ASP A 1 74 ? 15.269 9.412 9.975 1.00 97.25 74 ASP A C 1
ATOM 596 O O . ASP A 1 74 ? 15.579 9.526 8.785 1.00 97.25 74 ASP A O 1
ATOM 600 N N . GLU A 1 75 ? 15.992 8.665 10.813 1.00 97.06 75 GLU A N 1
ATOM 601 C CA . GLU A 1 75 ? 17.173 7.899 10.403 1.00 97.06 75 GLU A CA 1
ATOM 602 C C . GLU A 1 75 ? 16.838 6.816 9.369 1.00 97.06 75 GLU A C 1
ATOM 604 O O . GLU A 1 75 ? 17.550 6.672 8.367 1.00 97.06 75 GLU A O 1
ATOM 609 N N . LEU A 1 76 ? 15.732 6.087 9.564 1.00 95.12 76 LEU A N 1
ATOM 610 C CA . LEU A 1 76 ? 15.235 5.113 8.592 1.00 95.12 76 LEU A CA 1
ATOM 611 C C . LEU A 1 76 ? 14.945 5.780 7.241 1.00 95.12 76 LEU A C 1
ATOM 613 O O . LEU A 1 76 ? 15.431 5.314 6.209 1.00 95.12 76 LEU A O 1
ATOM 617 N N . ASN A 1 77 ? 14.207 6.892 7.238 1.00 95.31 77 ASN A N 1
ATOM 618 C CA . ASN A 1 77 ? 13.887 7.634 6.017 1.00 95.31 77 ASN A CA 1
ATOM 619 C C . ASN A 1 77 ? 15.147 8.144 5.307 1.00 95.31 77 ASN A C 1
ATOM 621 O O . ASN A 1 77 ? 15.261 8.031 4.084 1.00 95.31 77 ASN A O 1
ATOM 625 N N . LYS A 1 78 ? 16.132 8.639 6.062 1.00 97.75 78 LYS A N 1
ATOM 626 C CA . LYS A 1 78 ? 17.428 9.056 5.515 1.00 97.75 78 LYS A CA 1
ATOM 627 C C . LYS A 1 78 ? 18.174 7.889 4.863 1.00 97.75 78 LYS A C 1
ATOM 629 O O . LYS A 1 78 ? 18.736 8.052 3.783 1.00 97.75 78 LYS A O 1
ATOM 634 N N . SER A 1 79 ? 18.153 6.707 5.480 1.00 96.38 79 SER A N 1
ATOM 635 C CA . SER A 1 79 ? 18.744 5.491 4.907 1.00 96.38 79 SER A CA 1
ATOM 636 C C . SER A 1 79 ? 18.074 5.090 3.586 1.00 96.38 79 SER A C 1
ATOM 638 O O . SER A 1 79 ? 18.763 4.835 2.595 1.00 96.38 79 SER A O 1
ATOM 640 N N . ILE A 1 80 ? 16.735 5.123 3.535 1.00 94.50 80 ILE A N 1
ATOM 641 C CA . ILE A 1 80 ? 15.957 4.849 2.315 1.00 94.50 80 ILE A CA 1
ATOM 642 C C . ILE A 1 80 ? 16.332 5.836 1.205 1.00 94.50 80 ILE A C 1
ATOM 644 O O . ILE A 1 80 ? 16.605 5.422 0.076 1.00 94.50 80 ILE A O 1
ATOM 648 N N . GLN A 1 81 ? 16.388 7.132 1.517 1.00 97.12 81 GLN A N 1
ATOM 649 C CA . GLN A 1 81 ? 16.727 8.166 0.542 1.00 97.12 81 GLN A CA 1
ATOM 650 C C . GLN A 1 81 ? 18.165 8.013 0.020 1.00 97.12 81 GLN A C 1
ATOM 652 O O . GLN A 1 81 ? 18.380 8.051 -1.191 1.00 97.12 81 GLN A O 1
ATOM 657 N N . ASN A 1 82 ? 19.133 7.733 0.897 1.00 97.00 82 ASN A N 1
ATOM 658 C CA . ASN A 1 82 ? 20.515 7.454 0.495 1.00 97.00 82 ASN A CA 1
ATOM 659 C C . ASN A 1 82 ? 20.608 6.235 -0.439 1.00 97.00 82 ASN A C 1
ATOM 661 O O . ASN A 1 82 ? 21.359 6.248 -1.418 1.00 97.00 82 ASN A O 1
ATOM 665 N N . HIS A 1 83 ? 19.850 5.169 -0.153 1.00 95.88 83 HIS A N 1
ATOM 666 C CA . HIS A 1 83 ? 19.811 3.987 -1.012 1.00 95.88 83 HIS A CA 1
ATOM 667 C C . HIS A 1 83 ? 19.199 4.307 -2.381 1.00 95.88 83 HIS A C 1
ATOM 669 O O . HIS A 1 83 ? 19.778 3.952 -3.408 1.00 95.88 83 HIS A O 1
ATOM 675 N N . ARG A 1 84 ? 18.086 5.054 -2.406 1.00 95.50 84 ARG A N 1
ATOM 676 C CA . ARG A 1 84 ? 17.435 5.531 -3.634 1.00 95.50 84 ARG A CA 1
ATOM 677 C C . ARG A 1 84 ? 18.399 6.319 -4.520 1.00 95.50 84 ARG A C 1
ATOM 679 O O . ARG A 1 84 ? 18.491 6.035 -5.710 1.00 95.50 84 ARG A O 1
ATOM 686 N N . GLU A 1 85 ? 19.130 7.276 -3.956 1.00 97.44 85 GLU A N 1
ATOM 687 C CA . GLU A 1 85 ? 20.114 8.081 -4.693 1.00 97.44 85 GLU A CA 1
ATOM 688 C C . GLU A 1 85 ? 21.267 7.237 -5.246 1.00 97.44 85 GLU A C 1
ATOM 690 O O . GLU A 1 85 ? 21.729 7.468 -6.361 1.00 97.44 85 GLU A O 1
ATOM 695 N N . ASN A 1 86 ? 21.722 6.230 -4.496 1.00 96.75 86 ASN A N 1
ATOM 696 C CA . ASN A 1 86 ? 22.742 5.297 -4.969 1.00 96.75 86 ASN A CA 1
ATOM 697 C C . ASN A 1 86 ? 22.243 4.455 -6.153 1.00 96.75 86 ASN A C 1
ATOM 699 O O . ASN A 1 86 ? 22.957 4.307 -7.143 1.00 96.75 86 ASN A O 1
ATOM 703 N N . CYS A 1 87 ? 21.015 3.938 -6.078 1.00 95.56 87 CYS A N 1
ATOM 704 C CA . CYS A 1 87 ? 20.426 3.168 -7.170 1.00 95.56 87 CYS A CA 1
ATOM 705 C C . CYS A 1 87 ? 20.228 4.015 -8.430 1.00 95.56 87 CYS A C 1
ATOM 707 O O . CYS A 1 87 ? 20.614 3.556 -9.501 1.00 95.56 87 CYS A O 1
ATOM 709 N N . HIS A 1 88 ? 19.713 5.246 -8.310 1.00 95.88 88 HIS A N 1
ATOM 710 C CA . HIS A 1 88 ? 19.597 6.163 -9.456 1.00 95.88 88 HIS A CA 1
ATOM 711 C C . HIS A 1 88 ? 20.949 6.414 -10.112 1.00 95.88 88 HIS A C 1
ATOM 713 O O . HIS A 1 88 ? 21.081 6.182 -11.305 1.00 95.88 88 HIS A O 1
ATOM 719 N N . ARG A 1 89 ? 21.983 6.735 -9.325 1.00 97.81 89 ARG A N 1
ATOM 720 C CA . ARG A 1 89 ? 23.337 6.947 -9.857 1.00 97.81 89 ARG A CA 1
ATOM 721 C C . ARG A 1 89 ? 23.856 5.744 -10.644 1.00 97.81 89 ARG A C 1
ATOM 723 O O . ARG A 1 89 ? 24.399 5.909 -11.722 1.00 97.81 89 ARG A O 1
ATOM 730 N N . LYS A 1 90 ? 23.662 4.525 -10.132 1.00 96.38 90 LYS A N 1
ATOM 731 C CA . LYS A 1 90 ? 24.085 3.304 -10.837 1.00 96.38 90 LYS A CA 1
ATOM 732 C C . LYS A 1 90 ? 23.312 3.068 -12.130 1.00 96.38 90 LYS A C 1
ATOM 734 O O . LYS A 1 90 ? 23.869 2.507 -13.068 1.00 96.38 90 LYS A O 1
ATOM 739 N N . ILE A 1 91 ? 22.029 3.424 -12.158 1.00 94.94 91 ILE A N 1
ATOM 740 C CA . ILE A 1 91 ? 21.214 3.352 -13.371 1.00 94.94 91 ILE A CA 1
ATOM 741 C C . ILE A 1 91 ? 21.740 4.368 -14.389 1.00 94.94 91 ILE A C 1
ATOM 743 O O . ILE A 1 91 ? 21.983 3.990 -15.533 1.00 94.94 91 ILE A O 1
ATOM 747 N N . ASP A 1 92 ? 21.995 5.603 -13.960 1.00 97.94 92 ASP A N 1
ATOM 748 C CA . ASP A 1 92 ? 22.565 6.654 -14.804 1.00 97.94 92 ASP A CA 1
ATOM 749 C C . ASP A 1 92 ? 23.931 6.229 -15.368 1.00 97.94 92 ASP A C 1
ATOM 751 O O . ASP A 1 92 ? 24.116 6.258 -16.581 1.00 97.94 92 ASP A O 1
ATOM 755 N N . ASP A 1 93 ? 24.828 5.677 -14.539 1.00 97.94 93 ASP A N 1
ATOM 756 C CA . ASP A 1 93 ? 26.143 5.169 -14.966 1.00 97.94 93 ASP A CA 1
ATOM 757 C C . ASP A 1 93 ? 26.042 4.106 -16.086 1.00 97.94 93 ASP A C 1
ATOM 759 O O . ASP A 1 93 ? 26.914 4.008 -16.957 1.00 97.94 93 ASP A O 1
ATOM 763 N N . ILE A 1 94 ? 24.993 3.270 -16.068 1.00 96.81 94 ILE A N 1
ATOM 764 C CA . ILE A 1 94 ? 24.737 2.269 -17.117 1.00 96.81 94 ILE A CA 1
ATOM 765 C C . ILE A 1 94 ? 24.311 2.959 -18.416 1.00 96.81 94 ILE A C 1
ATOM 767 O O . ILE A 1 94 ? 24.826 2.624 -19.485 1.00 96.81 94 ILE A O 1
ATOM 771 N N . PHE A 1 95 ? 23.388 3.917 -18.340 1.00 96.44 95 PHE A N 1
ATOM 772 C CA . PHE A 1 95 ? 22.907 4.634 -19.520 1.00 96.44 95 PHE A CA 1
ATOM 773 C C . PHE A 1 95 ? 23.979 5.541 -20.127 1.00 96.44 95 PHE A C 1
ATOM 775 O O . PHE A 1 95 ? 24.108 5.580 -21.351 1.00 96.44 95 PHE A O 1
ATOM 782 N N . ASP A 1 96 ? 24.796 6.186 -19.300 1.00 97.94 96 ASP A N 1
ATOM 783 C CA . ASP A 1 96 ? 25.946 6.971 -19.742 1.00 97.94 96 ASP A CA 1
ATOM 784 C C . ASP A 1 96 ? 26.946 6.099 -20.506 1.00 97.94 96 ASP A C 1
ATOM 786 O O . ASP A 1 96 ? 27.488 6.515 -21.531 1.00 97.94 96 ASP A O 1
ATOM 790 N N . ARG A 1 97 ? 27.149 4.844 -20.080 1.00 97.62 97 ARG A N 1
ATOM 791 C CA . ARG A 1 97 ? 27.987 3.892 -20.821 1.00 97.62 97 ARG A CA 1
ATOM 792 C C . ARG A 1 97 ? 27.428 3.591 -22.209 1.00 97.62 97 ARG A C 1
ATOM 794 O O . ARG A 1 97 ? 28.177 3.690 -23.177 1.00 97.62 97 ARG A O 1
ATOM 801 N N . TYR A 1 98 ? 26.135 3.286 -22.323 1.00 95.75 98 TYR A N 1
ATOM 802 C CA . TYR A 1 98 ? 25.507 3.052 -23.630 1.00 95.75 98 TYR A CA 1
ATOM 803 C C . TYR A 1 98 ? 25.629 4.269 -24.552 1.00 95.75 98 TYR A C 1
ATOM 805 O O . TYR A 1 98 ? 25.896 4.127 -25.745 1.00 95.75 98 TYR A O 1
ATOM 813 N N . GLN A 1 99 ? 25.472 5.476 -24.007 1.00 96.25 99 GLN A N 1
ATOM 814 C CA . GLN A 1 99 ? 25.633 6.711 -24.772 1.00 96.25 99 GLN A CA 1
ATOM 815 C C . GLN A 1 99 ? 27.082 6.935 -25.213 1.00 96.25 99 GLN A C 1
ATOM 817 O O . GLN A 1 99 ? 27.317 7.390 -26.333 1.00 96.25 99 GLN A O 1
ATOM 822 N N . ASN A 1 100 ? 28.059 6.610 -24.366 1.00 96.38 100 ASN A N 1
ATOM 823 C CA . ASN A 1 100 ? 29.475 6.707 -24.712 1.00 96.38 100 ASN A CA 1
ATOM 824 C C . ASN A 1 100 ? 29.852 5.721 -25.824 1.00 96.38 100 ASN A C 1
ATOM 826 O O . ASN A 1 100 ? 30.439 6.141 -26.818 1.00 96.38 100 ASN A O 1
ATOM 830 N N . GLU A 1 101 ? 29.421 4.461 -25.726 1.00 95.81 101 GLU A N 1
ATOM 831 C CA . GLU A 1 101 ? 29.624 3.453 -26.777 1.00 95.81 101 GLU A CA 1
ATOM 832 C C . GLU A 1 101 ? 29.003 3.901 -28.112 1.00 95.81 101 GLU A C 1
ATOM 834 O O . GLU A 1 101 ? 29.657 3.865 -29.153 1.00 95.81 101 GLU A O 1
ATOM 839 N N . ALA A 1 102 ? 27.770 4.421 -28.091 1.00 95.62 102 ALA A N 1
ATOM 840 C CA . ALA A 1 102 ? 27.123 4.961 -29.289 1.00 95.62 102 ALA A CA 1
ATOM 841 C C . ALA A 1 102 ? 27.875 6.171 -29.875 1.00 95.62 102 ALA A C 1
ATOM 843 O O . ALA A 1 102 ? 27.952 6.340 -31.095 1.00 95.62 102 ALA A O 1
ATOM 844 N N . ASN A 1 103 ? 28.440 7.025 -29.018 1.00 95.19 103 ASN A N 1
ATOM 845 C CA . ASN A 1 103 ? 29.251 8.158 -29.448 1.00 95.19 103 ASN A CA 1
ATOM 846 C C . ASN A 1 103 ? 30.573 7.727 -30.081 1.00 95.19 103 ASN A C 1
ATOM 848 O O . ASN A 1 103 ? 31.020 8.391 -31.016 1.00 95.19 103 ASN A O 1
ATOM 852 N N . ASP A 1 104 ? 31.190 6.656 -29.596 1.00 95.75 104 ASP A N 1
ATOM 853 C CA . ASP A 1 104 ? 32.428 6.134 -30.165 1.00 95.75 104 ASP A CA 1
ATOM 854 C C . ASP A 1 104 ? 32.177 5.486 -31.531 1.00 95.75 104 ASP A C 1
ATOM 856 O O . ASP A 1 104 ? 32.858 5.853 -32.489 1.00 95.75 104 ASP A O 1
ATOM 860 N N . ILE A 1 105 ? 31.104 4.695 -31.677 1.00 94.50 105 ILE A N 1
ATOM 861 C CA . ILE A 1 105 ? 30.657 4.185 -32.989 1.00 94.50 105 ILE A CA 1
ATOM 862 C C . ILE A 1 105 ? 30.429 5.347 -33.964 1.00 94.50 105 ILE A C 1
ATOM 864 O O . ILE A 1 105 ? 30.931 5.341 -35.086 1.00 94.50 105 ILE A O 1
ATOM 868 N N . ARG A 1 106 ? 29.744 6.412 -33.522 1.00 94.44 106 ARG A N 1
ATOM 869 C CA . ARG A 1 106 ? 29.528 7.609 -34.348 1.00 94.44 106 ARG A CA 1
ATOM 870 C C . ARG A 1 106 ? 30.843 8.249 -34.804 1.00 94.44 106 ARG A C 1
ATOM 872 O O . ARG A 1 106 ? 30.920 8.713 -35.941 1.00 94.44 106 ARG A O 1
ATOM 879 N N . LYS A 1 107 ? 31.857 8.334 -33.936 1.00 95.62 107 LYS A N 1
ATOM 880 C CA . LYS A 1 107 ? 33.167 8.902 -34.305 1.00 95.62 107 LYS A CA 1
ATOM 881 C C . LYS A 1 107 ? 33.860 8.039 -35.357 1.00 95.62 107 LYS A C 1
ATOM 883 O O . LYS A 1 107 ? 34.417 8.596 -36.304 1.00 95.62 107 LYS A O 1
ATOM 888 N N . GLU A 1 108 ? 33.822 6.720 -35.202 1.00 93.75 108 GLU A N 1
ATOM 889 C CA . GLU A 1 108 ? 34.413 5.769 -36.149 1.00 93.75 108 GLU A CA 1
ATOM 890 C C . GLU A 1 108 ? 33.724 5.840 -37.518 1.00 93.75 108 GLU A C 1
ATOM 892 O O . GLU A 1 108 ? 34.399 6.047 -38.529 1.00 93.75 108 GLU A O 1
ATOM 897 N N . ASP A 1 109 ? 32.389 5.804 -37.544 1.00 93.31 109 ASP A N 1
ATOM 898 C CA . ASP A 1 109 ? 31.583 5.913 -38.766 1.00 93.31 109 ASP A CA 1
ATOM 899 C C . ASP A 1 109 ? 31.855 7.222 -39.519 1.00 93.31 109 ASP A C 1
ATOM 901 O O . ASP A 1 109 ? 32.087 7.225 -40.732 1.00 93.31 109 ASP A O 1
ATOM 905 N N . ILE A 1 110 ? 31.865 8.356 -38.806 1.00 93.94 110 ILE A N 1
ATOM 906 C CA . ILE A 1 110 ? 32.153 9.668 -39.404 1.00 93.94 110 ILE A CA 1
ATOM 907 C C . ILE A 1 110 ? 33.580 9.708 -39.954 1.00 93.94 110 ILE A C 1
ATOM 909 O O . ILE A 1 110 ? 33.790 10.213 -41.058 1.00 93.94 110 ILE A O 1
ATOM 913 N N . SER A 1 111 ? 34.554 9.161 -39.225 1.00 94.62 111 SER A N 1
ATOM 914 C CA . SER A 1 111 ? 35.954 9.134 -39.666 1.00 94.62 111 SER A CA 1
ATOM 915 C C . SER A 1 111 ? 36.122 8.295 -40.937 1.00 94.62 111 SER A C 1
ATOM 917 O O . SER A 1 111 ? 36.805 8.716 -41.875 1.00 94.62 111 SER A O 1
ATOM 919 N N . ALA A 1 112 ? 35.447 7.144 -41.013 1.00 91.12 112 ALA A N 1
ATOM 920 C CA . ALA A 1 112 ? 35.416 6.317 -42.213 1.00 91.12 112 ALA A CA 1
ATOM 921 C C . ALA A 1 112 ? 34.797 7.083 -43.394 1.00 91.12 112 ALA A C 1
ATOM 923 O O . ALA A 1 112 ? 35.421 7.188 -44.451 1.00 91.12 112 ALA A O 1
ATOM 924 N N . LEU A 1 113 ? 33.621 7.696 -43.205 1.00 91.62 113 LEU A N 1
ATOM 925 C CA . LEU A 1 113 ? 32.950 8.498 -44.237 1.00 91.62 113 LEU A CA 1
ATOM 926 C C . LEU A 1 113 ? 33.825 9.646 -44.752 1.00 91.62 113 LEU A C 1
ATOM 928 O O . LEU A 1 113 ? 33.894 9.869 -45.960 1.00 91.62 113 LEU A O 1
ATOM 932 N N . GLN A 1 114 ? 34.521 10.352 -43.860 1.00 94.50 114 GLN A N 1
ATOM 933 C CA . GLN A 1 114 ? 35.437 11.434 -44.231 1.00 94.50 114 GLN A CA 1
ATOM 934 C C . GLN A 1 114 ? 36.622 10.929 -45.066 1.00 94.50 114 GLN A C 1
ATOM 936 O O . GLN A 1 114 ? 37.036 11.597 -46.020 1.00 94.50 114 GLN A O 1
ATOM 941 N N . SER A 1 115 ? 37.146 9.739 -44.760 1.00 91.50 115 SER A N 1
ATOM 942 C CA . SER A 1 115 ? 38.201 9.105 -45.557 1.00 91.50 115 SER A CA 1
ATOM 943 C C . SER A 1 115 ? 37.704 8.737 -46.960 1.00 91.50 115 SER A C 1
ATOM 945 O O . SER A 1 115 ? 38.333 9.109 -47.954 1.00 91.50 115 SER A O 1
ATOM 947 N N . TYR A 1 116 ? 36.527 8.110 -47.063 1.00 90.00 116 TYR A N 1
ATOM 948 C CA . TYR A 1 116 ? 35.902 7.803 -48.355 1.00 90.00 116 TYR A CA 1
ATOM 949 C C . TYR A 1 116 ? 35.625 9.061 -49.181 1.00 90.00 116 TYR A C 1
ATOM 951 O O . TYR A 1 116 ? 35.942 9.098 -50.371 1.00 90.00 116 TYR A O 1
ATOM 959 N N . GLN A 1 117 ? 35.096 10.113 -48.552 1.00 91.12 117 GLN A N 1
ATOM 960 C CA . GLN A 1 117 ? 34.863 11.401 -49.204 1.00 91.12 117 GLN A CA 1
ATOM 961 C C . GLN A 1 117 ? 36.169 12.003 -49.741 1.00 91.12 117 GLN A C 1
ATOM 963 O O . GLN A 1 117 ? 36.204 12.504 -50.865 1.00 91.12 117 GLN A O 1
ATOM 968 N N . SER A 1 118 ? 37.255 11.921 -48.968 1.00 92.25 118 SER A N 1
ATOM 969 C CA . SER A 1 118 ? 38.572 12.428 -49.371 1.00 92.25 118 SER A CA 1
ATOM 970 C C . SER A 1 118 ? 39.130 11.672 -50.580 1.00 92.25 118 SER A C 1
ATOM 972 O O . SER A 1 118 ? 39.581 12.299 -51.540 1.00 92.25 118 SER A O 1
ATOM 974 N N . ASN A 1 119 ? 39.024 10.339 -50.586 1.00 90.12 119 ASN A N 1
ATOM 975 C CA . ASN A 1 119 ? 39.434 9.506 -51.721 1.00 90.12 119 ASN A CA 1
ATOM 976 C C . ASN A 1 119 ? 38.599 9.804 -52.975 1.00 90.12 119 ASN A C 1
ATOM 978 O O . ASN A 1 119 ? 39.149 9.945 -54.070 1.00 90.12 119 ASN A O 1
ATOM 982 N N . GLY A 1 120 ? 37.281 9.963 -52.818 1.00 89.31 120 GLY A N 1
ATOM 983 C CA . GLY A 1 120 ? 36.389 10.334 -53.914 1.00 89.31 120 GLY A CA 1
ATOM 984 C C . GLY A 1 120 ? 36.737 11.697 -54.518 1.00 89.31 120 GLY A C 1
ATOM 985 O O . GLY A 1 120 ? 36.842 11.829 -55.738 1.00 89.31 120 GLY A O 1
ATOM 986 N N . ASN A 1 121 ? 37.011 12.695 -53.674 1.00 91.75 121 ASN A N 1
ATOM 987 C CA . ASN A 1 121 ? 37.446 14.023 -54.114 1.00 91.75 121 ASN A CA 1
ATOM 988 C C . ASN A 1 121 ? 38.799 13.987 -54.846 1.00 91.75 121 ASN A C 1
ATOM 990 O O . ASN A 1 121 ? 38.988 14.714 -55.825 1.00 91.75 121 ASN A O 1
ATOM 994 N N . ALA A 1 122 ? 39.729 13.128 -54.417 1.00 90.69 122 ALA A N 1
ATOM 995 C CA . ALA A 1 122 ? 41.002 12.933 -55.105 1.00 90.69 122 ALA A CA 1
ATOM 996 C C . ALA A 1 122 ? 40.802 12.336 -56.511 1.00 90.69 122 ALA A C 1
ATOM 998 O O . ALA A 1 122 ? 41.332 12.878 -57.483 1.00 90.69 122 ALA A O 1
ATOM 999 N N . CYS A 1 123 ? 39.972 11.294 -56.641 1.00 90.31 123 CYS A N 1
ATOM 1000 C CA . CYS A 1 123 ? 39.635 10.685 -57.936 1.00 90.31 123 CYS A CA 1
ATOM 1001 C C . CYS A 1 123 ? 38.929 11.683 -58.869 1.00 90.31 123 CYS A C 1
ATOM 1003 O O . CYS A 1 123 ? 39.245 11.769 -60.059 1.00 90.31 123 CYS A O 1
ATOM 1005 N N . LEU A 1 124 ? 38.009 12.491 -58.329 1.00 90.75 124 LEU A N 1
ATOM 1006 C CA . LEU A 1 124 ? 37.326 13.551 -59.071 1.00 90.75 124 LEU A CA 1
ATOM 1007 C C . LEU A 1 124 ? 38.318 14.603 -59.589 1.00 90.75 124 LEU A C 1
ATOM 1009 O O . LEU A 1 124 ? 38.278 14.975 -60.762 1.00 90.75 124 LEU A O 1
ATOM 1013 N N . THR A 1 125 ? 39.246 15.043 -58.736 1.00 92.62 125 THR A N 1
ATOM 1014 C CA . THR A 1 125 ? 40.290 16.013 -59.102 1.00 92.62 125 THR A CA 1
ATOM 1015 C C . THR A 1 125 ? 41.187 15.465 -60.211 1.00 92.62 125 THR A C 1
ATOM 1017 O O . THR A 1 125 ? 41.420 16.144 -61.210 1.00 92.62 125 THR A O 1
ATOM 1020 N N . GLN A 1 126 ? 41.641 14.215 -60.088 1.00 91.06 126 GLN A N 1
ATOM 1021 C CA . GLN A 1 126 ? 42.429 13.554 -61.131 1.00 91.06 126 GLN A CA 1
ATOM 1022 C C . GLN A 1 126 ? 41.655 13.435 -62.449 1.00 91.06 126 GLN A C 1
ATOM 1024 O O . GLN A 1 126 ? 42.212 13.697 -63.516 1.00 91.06 126 GLN A O 1
ATOM 1029 N N . SER A 1 127 ? 40.364 13.105 -62.385 1.00 90.94 127 SER A N 1
ATOM 1030 C CA . SER A 1 127 ? 39.497 13.019 -63.565 1.00 90.94 127 SER A CA 1
ATOM 1031 C C . SER A 1 127 ? 39.401 14.361 -64.296 1.00 90.94 127 SER A C 1
ATOM 1033 O O . SER A 1 127 ? 39.514 14.399 -65.522 1.00 90.94 127 SER A O 1
ATOM 1035 N N . TYR A 1 128 ? 39.271 15.474 -63.562 1.00 93.75 128 TYR A N 1
ATOM 1036 C CA . TYR A 1 128 ? 39.304 16.817 -64.149 1.00 93.75 128 TYR A CA 1
ATOM 1037 C C . TYR A 1 128 ? 40.645 17.135 -64.819 1.00 93.75 128 TYR A C 1
ATOM 1039 O O . TYR A 1 128 ? 40.650 17.676 -65.924 1.00 93.75 128 TYR A O 1
ATOM 1047 N N . VAL A 1 129 ? 41.773 16.763 -64.201 1.00 92.56 129 VAL A N 1
ATOM 1048 C CA . VAL A 1 129 ? 43.114 16.957 -64.785 1.00 92.56 129 VAL A CA 1
ATOM 1049 C C . VAL A 1 129 ? 43.276 16.161 -66.084 1.00 92.56 129 VAL A C 1
ATOM 1051 O O . VAL A 1 129 ? 43.742 16.709 -67.083 1.00 92.56 129 VAL A O 1
ATOM 1054 N N . ILE A 1 130 ? 42.858 14.889 -66.101 1.00 91.25 130 ILE A N 1
ATOM 1055 C CA . ILE A 1 130 ? 42.890 14.047 -67.309 1.00 91.25 130 ILE A CA 1
ATOM 1056 C C . ILE A 1 130 ? 42.017 14.664 -68.407 1.00 91.25 130 ILE A C 1
ATOM 1058 O O . ILE A 1 130 ? 42.458 14.787 -69.549 1.00 91.25 130 ILE A O 1
ATOM 1062 N N . LEU A 1 131 ? 40.795 15.087 -68.069 1.00 91.75 131 LEU A N 1
ATOM 1063 C CA . LEU A 1 131 ? 39.879 15.705 -69.025 1.00 91.75 131 LEU A CA 1
ATOM 1064 C C . LEU A 1 131 ? 40.459 16.991 -69.622 1.00 91.75 131 LEU A C 1
ATOM 1066 O O . LEU A 1 131 ? 40.366 17.186 -70.833 1.00 91.75 131 LEU A O 1
ATOM 1070 N N . GLN A 1 132 ? 41.054 17.854 -68.794 1.00 93.19 132 GLN A N 1
ATOM 1071 C CA . GLN A 1 132 ? 41.639 19.107 -69.262 1.00 93.19 132 GLN A CA 1
ATOM 1072 C C . GLN A 1 132 ? 42.813 18.851 -70.208 1.00 93.19 132 GLN A C 1
ATOM 1074 O O . GLN A 1 132 ? 42.807 19.364 -71.321 1.00 93.19 132 GLN A O 1
ATOM 1079 N N . ARG A 1 133 ? 43.741 17.962 -69.835 1.00 91.31 133 ARG A N 1
ATOM 1080 C CA . ARG A 1 133 ? 44.854 17.564 -70.708 1.00 91.31 133 ARG A CA 1
ATOM 1081 C C . ARG A 1 133 ? 44.364 17.034 -72.056 1.00 91.31 133 ARG A C 1
ATOM 1083 O O . ARG A 1 133 ? 44.935 17.363 -73.090 1.00 91.31 133 ARG A O 1
ATOM 1090 N N . ASN A 1 134 ? 43.309 16.220 -72.057 1.00 91.25 134 ASN A N 1
ATOM 1091 C CA . ASN A 1 134 ? 42.743 15.691 -73.297 1.00 91.25 134 ASN A CA 1
ATOM 1092 C C . ASN A 1 134 ? 42.155 16.809 -74.172 1.00 91.25 134 ASN A C 1
ATOM 1094 O O . ASN A 1 134 ? 42.335 16.781 -75.386 1.00 91.25 134 ASN A O 1
ATOM 1098 N N . LYS A 1 135 ? 41.481 17.802 -73.574 1.00 92.88 135 LYS A N 1
ATOM 1099 C CA . LYS A 1 135 ? 41.000 18.989 -74.302 1.00 92.88 135 LYS A CA 1
ATOM 1100 C C . LYS A 1 135 ? 42.154 19.798 -74.889 1.00 92.88 135 LYS A C 1
ATOM 1102 O O . LYS A 1 135 ? 42.046 20.241 -76.027 1.00 92.88 135 LYS A O 1
ATOM 1107 N N . ASP A 1 136 ? 43.239 19.967 -74.139 1.00 92.50 136 ASP A N 1
ATOM 1108 C CA . ASP A 1 136 ? 44.418 20.702 -74.599 1.00 92.50 136 ASP A CA 1
ATOM 1109 C C . ASP A 1 136 ? 45.075 19.994 -75.800 1.00 92.50 136 ASP A C 1
ATOM 1111 O O . ASP A 1 136 ? 45.369 20.644 -76.798 1.00 92.50 136 ASP A O 1
ATOM 1115 N N . ILE A 1 137 ? 45.200 18.657 -75.760 1.00 91.19 137 ILE A N 1
ATOM 1116 C CA . ILE A 1 137 ? 45.700 17.841 -76.886 1.00 91.19 137 ILE A CA 1
ATOM 1117 C C . ILE A 1 137 ? 44.804 17.985 -78.124 1.00 91.19 137 ILE A C 1
ATOM 1119 O O . ILE A 1 137 ? 45.310 18.168 -79.227 1.00 91.19 137 ILE A O 1
ATOM 1123 N N . LEU A 1 138 ? 43.476 17.931 -77.961 1.00 89.88 138 LEU A N 1
ATOM 1124 C CA . LEU A 1 138 ? 42.532 18.070 -79.080 1.00 89.88 138 LEU A CA 1
ATOM 1125 C C . LEU A 1 138 ? 42.593 19.448 -79.757 1.00 89.88 138 LEU A C 1
ATOM 1127 O O . LEU A 1 138 ? 42.262 19.556 -80.934 1.00 89.88 138 LEU A O 1
ATOM 1131 N N . ASN A 1 139 ? 43.002 20.482 -79.020 1.00 91.88 139 ASN A N 1
ATOM 1132 C CA . ASN A 1 139 ? 43.162 21.841 -79.533 1.00 91.88 139 ASN A CA 1
ATOM 1133 C C . ASN A 1 139 ? 44.605 22.150 -79.983 1.00 91.88 139 ASN A C 1
ATOM 1135 O O . ASN A 1 139 ? 44.873 23.281 -80.392 1.00 91.88 139 ASN A O 1
ATOM 1139 N N . SER A 1 140 ? 45.537 21.192 -79.893 1.00 91.38 140 SER A N 1
ATOM 1140 C CA . SER A 1 140 ? 46.938 21.400 -80.276 1.00 91.38 140 SER A CA 1
ATOM 1141 C C . SER A 1 140 ? 47.099 21.481 -81.795 1.00 91.38 140 SER A C 1
ATOM 1143 O O . SER A 1 140 ? 46.459 20.753 -82.552 1.00 91.38 140 SER A O 1
ATOM 1145 N N . ALA A 1 141 ? 47.989 22.366 -82.248 1.00 88.81 141 ALA A N 1
ATOM 1146 C CA . ALA A 1 141 ? 48.372 22.466 -83.654 1.00 88.81 141 ALA A CA 1
ATOM 1147 C C . ALA A 1 141 ? 49.457 21.442 -84.053 1.00 88.81 141 ALA A C 1
ATOM 1149 O O . ALA A 1 141 ? 49.718 21.276 -85.246 1.00 88.81 141 ALA A O 1
ATOM 1150 N N . ASP A 1 142 ? 50.093 20.765 -83.087 1.00 91.50 142 ASP A N 1
ATOM 1151 C CA . ASP A 1 142 ? 51.090 19.721 -83.344 1.00 91.50 142 ASP A CA 1
ATOM 1152 C C . ASP A 1 142 ? 50.416 18.346 -83.457 1.00 91.50 142 ASP A C 1
ATOM 1154 O O . ASP A 1 142 ? 49.896 17.791 -82.487 1.00 91.50 142 ASP A O 1
ATOM 1158 N N . ILE A 1 143 ? 50.456 17.760 -84.657 1.00 85.19 143 ILE A N 1
ATOM 1159 C CA . ILE A 1 143 ? 49.845 16.454 -84.932 1.00 85.19 143 ILE A CA 1
ATOM 1160 C C . ILE A 1 143 ? 50.459 15.324 -84.087 1.00 85.19 143 ILE A C 1
ATOM 1162 O O . ILE A 1 143 ? 49.799 14.312 -83.837 1.00 85.19 143 ILE A O 1
ATOM 1166 N N . ASN A 1 144 ? 51.696 15.493 -83.604 1.00 90.06 144 ASN A N 1
ATOM 1167 C CA . ASN A 1 144 ? 52.363 14.498 -82.771 1.00 90.06 144 ASN A CA 1
ATOM 1168 C C . ASN A 1 144 ? 51.732 14.362 -81.379 1.00 90.06 144 ASN A C 1
ATOM 1170 O O . ASN A 1 144 ? 51.814 13.276 -80.801 1.00 90.06 144 ASN A O 1
ATOM 1174 N N . ASP A 1 145 ? 51.079 15.401 -80.845 1.00 87.38 145 ASP A N 1
ATOM 1175 C CA . ASP A 1 145 ? 50.406 15.334 -79.539 1.00 87.38 145 ASP A CA 1
ATOM 1176 C C . ASP A 1 145 ? 49.240 14.338 -79.562 1.00 87.38 145 ASP A C 1
ATOM 1178 O O . ASP A 1 145 ? 49.029 13.580 -78.612 1.00 87.38 145 ASP A O 1
ATOM 1182 N N . VAL A 1 146 ? 48.515 14.293 -80.684 1.00 87.12 146 VAL A N 1
ATOM 1183 C CA . VAL A 1 146 ? 47.418 13.345 -80.911 1.00 87.12 146 VAL A CA 1
ATOM 1184 C C . VAL A 1 146 ? 47.961 11.944 -81.192 1.00 87.12 146 VAL A C 1
ATOM 1186 O O . VAL A 1 146 ? 47.462 10.973 -80.626 1.00 87.12 146 VAL A O 1
ATOM 1189 N N . VAL A 1 147 ? 49.005 11.821 -82.022 1.00 88.06 147 VAL A N 1
ATOM 1190 C CA . VAL A 1 147 ? 49.622 10.521 -82.359 1.00 88.06 147 VAL A CA 1
ATOM 1191 C C . VAL A 1 147 ? 50.206 9.834 -81.120 1.00 88.06 147 VAL A C 1
ATOM 1193 O O . VAL A 1 147 ? 50.095 8.617 -80.980 1.00 88.06 147 VAL A O 1
ATOM 1196 N N . ASN A 1 148 ? 50.790 10.603 -80.198 1.00 89.56 148 ASN A N 1
ATOM 1197 C CA . ASN A 1 148 ? 51.381 10.081 -78.966 1.00 89.56 148 ASN A CA 1
ATOM 1198 C C . ASN A 1 148 ? 50.391 9.986 -77.795 1.00 89.56 148 ASN A C 1
ATOM 1200 O O . ASN A 1 148 ? 50.803 9.662 -76.674 1.00 89.56 148 ASN A O 1
ATOM 1204 N N . TYR A 1 149 ? 49.100 10.254 -78.021 1.00 89.12 149 TYR A N 1
ATOM 1205 C CA . TYR A 1 149 ? 48.083 10.134 -76.985 1.00 89.12 149 TYR A CA 1
ATOM 1206 C C . TYR A 1 149 ? 48.066 8.722 -76.385 1.00 89.12 149 TYR A C 1
ATOM 1208 O O . TYR A 1 149 ? 48.040 7.709 -77.087 1.00 89.12 149 TYR A O 1
ATOM 1216 N N . ARG A 1 150 ? 48.027 8.658 -75.052 1.00 85.12 150 ARG A N 1
ATOM 1217 C CA . ARG A 1 150 ? 47.816 7.418 -74.303 1.00 85.12 150 ARG A CA 1
ATOM 1218 C C . ARG A 1 150 ? 46.610 7.579 -73.400 1.00 85.12 150 ARG A C 1
ATOM 1220 O O . ARG A 1 150 ? 46.485 8.569 -72.682 1.00 85.12 150 ARG A O 1
ATOM 1227 N N . HIS A 1 151 ? 45.734 6.583 -73.436 1.00 83.69 151 HIS A N 1
ATOM 1228 C CA . HIS A 1 151 ? 44.558 6.559 -72.588 1.00 83.69 151 HIS A CA 1
ATOM 1229 C C . HIS A 1 151 ? 44.963 6.369 -71.123 1.00 83.69 151 HIS A C 1
ATOM 1231 O O . HIS A 1 151 ? 45.453 5.307 -70.741 1.00 83.69 151 HIS A O 1
ATOM 1237 N N . ASN A 1 152 ? 44.722 7.395 -70.306 1.00 79.88 152 ASN A N 1
ATOM 1238 C CA . ASN A 1 152 ? 44.849 7.314 -68.857 1.00 79.88 152 ASN A CA 1
ATOM 1239 C C . ASN A 1 152 ? 43.464 7.068 -68.260 1.00 79.88 152 ASN A C 1
ATOM 1241 O O . ASN A 1 152 ? 42.552 7.875 -68.444 1.00 79.88 152 ASN A O 1
ATOM 1245 N N . LYS A 1 153 ? 43.314 5.953 -67.545 1.00 77.38 153 LYS A N 1
ATOM 1246 C CA . LYS A 1 153 ? 42.075 5.612 -66.851 1.00 77.38 153 LYS A CA 1
ATOM 1247 C C . LYS A 1 153 ? 42.051 6.312 -65.490 1.00 77.38 153 LYS A C 1
ATOM 1249 O O . LYS A 1 153 ? 43.037 6.247 -64.765 1.00 77.38 153 LYS A O 1
ATOM 1254 N N . ALA A 1 154 ? 40.942 6.973 -65.163 1.00 75.31 154 ALA A N 1
ATOM 1255 C CA . ALA A 1 154 ? 40.699 7.452 -63.806 1.00 75.31 154 ALA A CA 1
ATOM 1256 C C . ALA A 1 154 ? 40.285 6.282 -62.902 1.00 75.31 154 ALA A C 1
ATOM 1258 O O . ALA A 1 154 ? 39.588 5.365 -63.352 1.00 75.31 154 ALA A O 1
ATOM 1259 N N . ASP A 1 155 ? 40.704 6.320 -61.641 1.00 80.00 155 ASP A N 1
ATOM 1260 C CA . ASP A 1 155 ? 40.299 5.322 -60.655 1.00 80.00 155 ASP A CA 1
ATOM 1261 C C . ASP A 1 155 ? 38.790 5.409 -60.375 1.00 80.00 155 ASP A C 1
ATOM 1263 O O . ASP A 1 155 ? 38.195 6.489 -60.352 1.00 80.00 155 ASP A O 1
ATOM 1267 N N . ASN A 1 156 ? 38.157 4.249 -60.181 1.00 73.69 156 ASN A N 1
ATOM 1268 C CA . ASN A 1 156 ? 36.733 4.172 -59.857 1.00 73.69 156 ASN A CA 1
ATOM 1269 C C . ASN A 1 156 ? 36.503 4.404 -58.359 1.00 73.69 156 ASN A C 1
ATOM 1271 O O . ASN A 1 156 ? 37.271 3.934 -57.522 1.00 73.69 156 ASN A O 1
ATOM 1275 N N . ILE A 1 157 ? 35.379 5.043 -58.029 1.00 77.44 157 ILE A N 1
ATOM 1276 C CA . ILE A 1 157 ? 34.896 5.186 -56.652 1.00 77.44 157 ILE A CA 1
ATOM 1277 C C . ILE A 1 157 ? 33.848 4.094 -56.407 1.00 77.44 157 ILE A C 1
ATOM 1279 O O . ILE A 1 157 ? 32.837 4.041 -57.108 1.00 77.44 157 ILE A O 1
ATOM 1283 N N . SER A 1 158 ? 34.094 3.213 -55.439 1.00 76.44 158 SER A N 1
ATOM 1284 C CA . SER A 1 158 ? 33.129 2.184 -55.030 1.00 76.44 158 SER A CA 1
ATOM 1285 C C . SER A 1 158 ? 31.958 2.788 -54.251 1.00 76.44 158 SER A C 1
ATOM 1287 O O . SER A 1 158 ? 32.124 3.772 -53.530 1.00 76.44 158 SER A O 1
ATOM 1289 N N . GLU A 1 159 ? 30.780 2.169 -54.358 1.00 74.06 159 GLU A N 1
ATOM 1290 C CA . GLU A 1 159 ? 29.620 2.512 -53.530 1.00 74.06 159 GLU A CA 1
ATOM 1291 C C . GLU A 1 159 ? 29.902 2.182 -52.055 1.00 74.06 159 GLU A C 1
ATOM 1293 O O . GLU A 1 159 ? 30.460 1.126 -51.743 1.00 74.06 159 GLU A O 1
ATOM 1298 N N . PHE A 1 160 ? 29.537 3.095 -51.150 1.00 75.00 160 PHE A N 1
ATOM 1299 C CA . PHE A 1 160 ? 29.809 2.965 -49.722 1.00 75.00 160 PHE A CA 1
ATOM 1300 C C . PHE A 1 160 ? 28.517 2.964 -48.906 1.00 75.00 160 PHE A C 1
ATOM 1302 O O . PHE A 1 160 ? 27.648 3.815 -49.099 1.00 75.00 160 PHE A O 1
ATOM 1309 N N . LYS A 1 161 ? 28.404 2.016 -47.970 1.00 81.38 161 LYS A N 1
ATOM 1310 C CA . LYS A 1 161 ? 27.236 1.845 -47.104 1.00 81.38 161 LYS A CA 1
ATOM 1311 C C . LYS A 1 161 ? 27.686 1.584 -45.669 1.00 81.38 161 LYS A C 1
ATOM 1313 O O . LYS A 1 161 ? 28.499 0.693 -45.441 1.00 81.38 161 LYS A O 1
ATOM 1318 N N . ILE A 1 162 ? 27.123 2.336 -44.725 1.00 82.94 162 ILE A N 1
ATOM 1319 C CA . ILE A 1 162 ? 27.270 2.109 -43.281 1.00 82.94 162 ILE A CA 1
ATOM 1320 C C . ILE A 1 162 ? 25.968 1.529 -42.740 1.00 82.94 162 ILE A C 1
ATOM 1322 O O . ILE A 1 162 ? 24.877 1.948 -43.134 1.00 82.94 162 ILE A O 1
ATOM 1326 N N . GLU A 1 163 ? 26.086 0.562 -41.837 1.00 84.00 163 GLU A N 1
ATOM 1327 C CA . GLU A 1 163 ? 24.968 0.094 -41.027 1.00 84.00 163 GLU A CA 1
ATOM 1328 C C . GLU A 1 163 ? 24.909 0.880 -39.720 1.00 84.00 163 GLU A C 1
ATOM 1330 O O . GLU A 1 163 ? 25.920 1.063 -39.052 1.00 84.00 163 GLU A O 1
ATOM 1335 N N . HIS A 1 164 ? 23.718 1.345 -39.347 1.00 82.75 164 HIS A N 1
ATOM 1336 C CA . HIS A 1 164 ? 23.543 2.128 -38.129 1.00 82.75 164 HIS A CA 1
ATOM 1337 C C . HIS A 1 164 ? 23.244 1.235 -36.919 1.00 82.75 164 HIS A C 1
ATOM 1339 O O . HIS A 1 164 ? 22.420 0.317 -37.035 1.00 82.75 164 HIS A O 1
ATOM 1345 N N . PRO A 1 165 ? 23.838 1.531 -35.748 1.00 87.69 165 PRO A N 1
ATOM 1346 C CA . PRO A 1 165 ? 23.552 0.796 -34.527 1.00 87.69 165 PRO A CA 1
ATOM 1347 C C . PRO A 1 165 ? 22.092 0.980 -34.098 1.00 87.69 165 PRO A C 1
ATOM 1349 O O . PRO A 1 165 ? 21.458 2.007 -34.360 1.00 87.69 165 PRO A O 1
ATOM 1352 N N . LYS A 1 166 ? 21.558 -0.029 -33.408 1.00 90.69 166 LYS A N 1
ATOM 1353 C CA . LYS A 1 166 ? 20.204 -0.036 -32.839 1.00 90.69 166 LYS A CA 1
ATOM 1354 C C . LYS A 1 166 ? 20.277 -0.344 -31.350 1.00 90.69 166 LYS A C 1
ATOM 1356 O O . LYS A 1 166 ? 21.122 -1.124 -30.923 1.00 90.69 166 LYS A O 1
ATOM 1361 N N . PHE A 1 167 ? 19.382 0.263 -30.574 1.00 92.38 167 PHE A N 1
ATOM 1362 C CA . PHE A 1 167 ? 19.263 0.005 -29.142 1.00 92.38 167 PHE A CA 1
ATOM 1363 C C . PHE A 1 167 ? 18.064 -0.906 -28.870 1.00 92.38 167 PHE A C 1
ATOM 1365 O O . PHE A 1 167 ? 16.913 -0.480 -28.989 1.00 92.38 167 PHE A O 1
ATOM 1372 N N . ASP A 1 168 ? 18.337 -2.158 -28.510 1.00 91.81 168 ASP A N 1
ATOM 1373 C CA . ASP A 1 168 ? 17.304 -3.141 -28.189 1.00 91.81 168 ASP A CA 1
ATOM 1374 C C . ASP A 1 168 ? 16.908 -3.054 -26.712 1.00 91.81 168 ASP A C 1
ATOM 1376 O O . ASP A 1 168 ? 17.727 -3.239 -25.810 1.00 91.81 168 ASP A O 1
ATOM 1380 N N . THR A 1 169 ? 15.623 -2.813 -26.451 1.00 91.12 169 THR A N 1
ATOM 1381 C CA . THR A 1 169 ? 15.086 -2.748 -25.085 1.00 91.12 169 THR A CA 1
ATOM 1382 C C . THR A 1 169 ? 14.461 -4.074 -24.669 1.00 91.12 169 THR A C 1
ATOM 1384 O O . THR A 1 169 ? 13.853 -4.783 -25.472 1.00 91.12 169 THR A O 1
ATOM 1387 N N . LYS A 1 170 ? 14.594 -4.414 -23.384 1.00 87.75 170 LYS A N 1
ATOM 1388 C CA . LYS A 1 170 ? 13.898 -5.546 -22.762 1.00 87.75 170 LYS A CA 1
ATOM 1389 C C . LYS A 1 170 ? 12.960 -5.027 -21.673 1.00 87.75 170 LYS A C 1
ATOM 1391 O O . LYS A 1 170 ? 13.343 -4.101 -20.956 1.00 87.75 170 LYS A O 1
ATOM 1396 N N . PRO A 1 171 ? 11.754 -5.601 -21.524 1.00 84.19 171 PRO A N 1
ATOM 1397 C CA . PRO A 1 171 ? 10.863 -5.230 -20.435 1.00 84.19 171 PRO A CA 1
ATOM 1398 C C . PRO A 1 171 ? 11.516 -5.557 -19.087 1.00 84.19 171 PRO A C 1
ATOM 1400 O O . PRO A 1 171 ? 12.105 -6.625 -18.912 1.00 84.19 171 PRO A O 1
ATOM 1403 N N . VAL A 1 172 ? 11.411 -4.625 -18.141 1.00 81.44 172 VAL A N 1
ATOM 1404 C CA . VAL A 1 172 ? 11.932 -4.790 -16.780 1.00 81.44 172 VAL A CA 1
ATOM 1405 C C . VAL A 1 172 ? 10.901 -5.531 -15.932 1.00 81.44 172 VAL A C 1
ATOM 1407 O O . VAL A 1 172 ? 9.737 -5.135 -15.872 1.00 81.44 172 VAL A O 1
ATOM 1410 N N . ASP A 1 173 ? 11.333 -6.592 -15.248 1.00 81.75 173 ASP A N 1
ATOM 1411 C CA . ASP A 1 173 ? 10.534 -7.246 -14.210 1.00 81.75 173 ASP A CA 1
ATOM 1412 C C . ASP A 1 173 ? 10.572 -6.400 -12.929 1.00 81.75 173 ASP A C 1
ATOM 1414 O O . ASP A 1 173 ? 11.470 -6.517 -12.091 1.00 81.75 173 ASP A O 1
ATOM 1418 N N . TRP A 1 174 ? 9.581 -5.520 -12.791 1.00 76.19 174 TRP A N 1
ATOM 1419 C CA . TRP A 1 174 ? 9.456 -4.613 -11.650 1.00 76.19 174 TRP A CA 1
ATOM 1420 C C . TRP A 1 174 ? 9.256 -5.334 -10.318 1.00 76.19 174 TRP A C 1
ATOM 1422 O O . TRP A 1 174 ? 9.652 -4.806 -9.279 1.00 76.19 174 TRP A O 1
ATOM 1432 N N . LYS A 1 175 ? 8.684 -6.545 -10.326 1.00 67.69 175 LYS A N 1
ATOM 1433 C CA . LYS A 1 175 ? 8.506 -7.344 -9.111 1.00 67.69 175 LYS A CA 1
ATOM 1434 C C . LYS A 1 175 ? 9.856 -7.830 -8.614 1.00 67.69 175 LYS A C 1
ATOM 1436 O O . LYS A 1 175 ? 10.167 -7.675 -7.435 1.00 67.69 175 LYS A O 1
ATOM 1441 N N . LYS A 1 176 ? 10.662 -8.398 -9.510 1.00 78.25 176 LYS A N 1
ATOM 1442 C CA . LYS A 1 176 ? 12.018 -8.826 -9.169 1.00 78.25 176 LYS A CA 1
ATOM 1443 C C . LYS A 1 176 ? 12.863 -7.636 -8.718 1.00 78.25 176 LYS A C 1
ATOM 1445 O O . LYS A 1 176 ? 13.506 -7.716 -7.674 1.00 78.25 176 LYS A O 1
ATOM 1450 N N . LEU A 1 177 ? 12.777 -6.520 -9.443 1.00 81.62 177 LEU A N 1
ATOM 1451 C CA . LEU A 1 177 ? 13.505 -5.3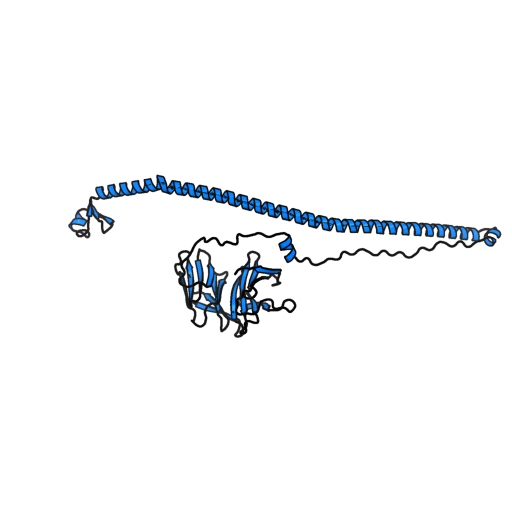02 -9.107 1.00 81.62 177 LEU A CA 1
ATOM 1452 C C . LEU A 1 177 ? 13.110 -4.753 -7.729 1.00 81.62 177 LEU A C 1
ATOM 1454 O O . LEU A 1 177 ? 13.994 -4.387 -6.967 1.00 81.62 177 LEU A O 1
ATOM 1458 N N . TYR A 1 178 ? 11.822 -4.745 -7.367 1.00 76.12 178 TYR A N 1
ATOM 1459 C CA . TYR A 1 178 ? 11.373 -4.318 -6.034 1.00 76.12 178 TYR A CA 1
ATOM 1460 C C . TYR A 1 178 ? 12.104 -5.075 -4.917 1.00 76.12 178 TYR A C 1
ATOM 1462 O O . TYR A 1 178 ? 12.645 -4.460 -4.004 1.00 76.12 178 TYR A O 1
ATOM 1470 N N . PHE A 1 179 ? 12.185 -6.406 -5.012 1.00 76.62 179 PHE A N 1
ATOM 1471 C CA . PHE A 1 179 ? 12.892 -7.209 -4.011 1.00 76.62 179 PHE A CA 1
ATOM 1472 C C . PHE A 1 179 ? 14.413 -7.023 -4.052 1.00 76.62 179 PHE A C 1
ATOM 1474 O O . PHE A 1 179 ? 15.049 -7.071 -3.000 1.00 76.62 179 PHE A O 1
ATOM 1481 N N . GLU A 1 180 ? 14.995 -6.792 -5.231 1.00 84.88 180 GLU A N 1
ATOM 1482 C CA . GLU A 1 180 ? 16.429 -6.510 -5.390 1.00 84.88 180 GLU A CA 1
ATOM 1483 C C . GLU A 1 180 ? 16.821 -5.123 -4.837 1.00 84.88 180 GLU A C 1
ATOM 1485 O O . GLU A 1 180 ? 17.923 -4.971 -4.312 1.00 84.88 180 GLU A O 1
ATOM 1490 N N . LEU A 1 181 ? 15.916 -4.136 -4.890 1.00 87.69 181 LEU A N 1
ATOM 1491 C CA . LEU A 1 181 ? 16.086 -2.801 -4.290 1.00 87.69 181 LEU A CA 1
ATOM 1492 C C . LEU A 1 181 ? 15.876 -2.790 -2.765 1.00 87.69 181 LEU A C 1
ATOM 1494 O O . LEU A 1 181 ? 16.245 -1.830 -2.093 1.00 87.69 181 LEU A O 1
ATOM 1498 N N . GLY A 1 182 ? 15.292 -3.850 -2.207 1.00 82.19 182 GLY A N 1
ATOM 1499 C CA . GLY A 1 182 ? 15.012 -3.982 -0.781 1.00 82.19 182 GLY A CA 1
ATOM 1500 C C . GLY A 1 182 ? 13.575 -3.629 -0.394 1.00 82.19 182 GLY A C 1
ATOM 1501 O O . GLY A 1 182 ? 12.778 -3.125 -1.179 1.00 82.19 182 GLY A O 1
ATOM 1502 N N . TYR A 1 183 ? 13.222 -3.938 0.853 1.00 82.06 183 TYR A N 1
ATOM 1503 C CA . TYR A 1 183 ? 11.870 -3.776 1.383 1.00 82.06 183 TYR A CA 1
ATOM 1504 C C . TYR A 1 183 ? 11.906 -3.468 2.880 1.00 82.06 183 TYR A C 1
ATOM 1506 O O . TYR A 1 183 ? 12.850 -3.827 3.590 1.00 82.06 183 TYR A O 1
ATOM 1514 N N . LEU A 1 184 ? 10.853 -2.813 3.371 1.00 80.75 184 LEU A N 1
ATOM 1515 C CA . LEU A 1 184 ? 10.679 -2.572 4.797 1.00 80.75 184 LEU A CA 1
ATOM 1516 C C . LEU A 1 184 ? 10.248 -3.861 5.492 1.00 80.75 184 LEU A C 1
ATOM 1518 O O . LEU A 1 184 ? 9.257 -4.484 5.117 1.00 80.75 184 LEU A O 1
ATOM 1522 N N . LYS A 1 185 ? 10.978 -4.237 6.541 1.00 72.69 185 LYS A N 1
ATOM 1523 C CA . LYS A 1 185 ? 10.553 -5.285 7.467 1.00 72.69 185 LYS A CA 1
ATOM 1524 C C . LYS A 1 185 ? 9.726 -4.639 8.565 1.00 72.69 185 LYS A C 1
ATOM 1526 O O . LYS A 1 185 ? 10.276 -4.011 9.466 1.00 72.69 185 LYS A O 1
ATOM 1531 N N . VAL A 1 186 ? 8.409 -4.771 8.477 1.00 68.38 186 VAL A N 1
ATOM 1532 C CA . VAL A 1 186 ? 7.536 -4.455 9.609 1.00 68.38 186 VAL A CA 1
ATOM 1533 C C . VAL A 1 186 ? 7.672 -5.600 10.611 1.00 68.38 186 VAL A C 1
ATOM 1535 O O . VAL A 1 186 ? 7.785 -6.754 10.214 1.00 68.38 186 VAL A O 1
ATOM 1538 N N . SER A 1 187 ? 7.739 -5.298 11.909 1.00 60.16 187 SER A N 1
ATOM 1539 C CA . SER A 1 187 ? 7.770 -6.340 12.939 1.00 60.16 187 SER A CA 1
ATOM 1540 C C . SER A 1 187 ? 6.523 -7.218 12.812 1.00 60.16 187 SER A C 1
ATOM 1542 O O . SER A 1 187 ? 5.429 -6.763 13.131 1.00 60.16 187 SER A O 1
ATOM 1544 N N . ASP A 1 188 ? 6.702 -8.482 12.424 1.00 60.19 188 ASP A N 1
ATOM 1545 C CA . ASP A 1 188 ? 5.613 -9.454 12.220 1.00 60.19 188 ASP A CA 1
ATOM 1546 C C . ASP A 1 188 ? 4.861 -9.820 13.509 1.00 60.19 188 ASP A C 1
ATOM 1548 O O . ASP A 1 188 ? 3.877 -10.555 13.482 1.00 60.19 188 ASP A O 1
ATOM 1552 N N . LYS A 1 189 ? 5.325 -9.344 14.670 1.00 66.06 189 LYS A N 1
ATOM 1553 C CA . LYS A 1 189 ? 4.678 -9.629 15.949 1.00 66.06 189 LYS A CA 1
ATOM 1554 C C . LYS A 1 189 ? 3.533 -8.645 16.194 1.00 66.06 189 LYS A C 1
ATOM 1556 O O . LYS A 1 189 ? 3.818 -7.476 16.476 1.00 66.06 189 LYS A O 1
ATOM 1561 N N . PRO A 1 190 ? 2.263 -9.093 16.162 1.00 71.56 190 PRO A N 1
ATOM 1562 C CA . PRO A 1 190 ? 1.153 -8.244 16.555 1.00 71.56 190 PRO A CA 1
ATOM 1563 C C . PRO A 1 190 ? 1.334 -7.844 18.020 1.00 71.56 190 PRO A C 1
ATOM 1565 O O . PRO A 1 190 ? 1.537 -8.684 18.899 1.00 71.56 190 PRO A O 1
ATOM 1568 N N . LYS A 1 191 ? 1.281 -6.541 18.291 1.00 78.69 191 LYS A N 1
ATOM 1569 C CA . LYS A 1 191 ? 1.263 -6.026 19.658 1.00 78.69 191 LYS A CA 1
ATOM 1570 C C . LYS A 1 191 ? -0.187 -5.972 20.120 1.00 78.69 191 LYS A C 1
ATOM 1572 O O . LYS A 1 191 ? -0.982 -5.234 19.546 1.00 78.69 191 LYS A O 1
ATOM 1577 N N . LEU A 1 192 ? -0.527 -6.722 21.168 1.00 84.31 192 LEU A N 1
ATOM 1578 C CA . LEU A 1 192 ? -1.833 -6.590 21.810 1.00 84.31 192 LEU A CA 1
ATOM 1579 C C . LEU A 1 192 ? -1.927 -5.202 22.457 1.00 84.31 192 LEU A C 1
ATOM 1581 O O . LEU A 1 192 ? -1.187 -4.900 23.392 1.00 84.31 192 LEU A O 1
ATOM 1585 N N . ILE A 1 193 ? -2.818 -4.360 21.934 1.00 84.50 193 ILE A N 1
ATOM 1586 C CA . ILE A 1 193 ? -3.090 -3.022 22.480 1.00 84.50 193 ILE A CA 1
ATOM 1587 C C . ILE A 1 193 ? -4.249 -3.089 23.478 1.00 84.50 193 ILE A C 1
ATOM 1589 O O . ILE A 1 193 ? -4.176 -2.500 24.554 1.00 84.50 193 ILE A O 1
ATOM 1593 N N . ARG A 1 194 ? -5.317 -3.814 23.126 1.00 83.81 194 ARG A N 1
ATOM 1594 C CA . ARG A 1 194 ? -6.542 -3.935 23.920 1.00 83.81 194 ARG A CA 1
ATOM 1595 C C . ARG A 1 194 ? -7.283 -5.221 23.558 1.00 83.81 194 ARG A C 1
ATOM 1597 O O . ARG A 1 194 ? -7.257 -5.630 22.401 1.00 83.81 194 ARG A O 1
ATOM 1604 N N . SER A 1 195 ? -7.980 -5.795 24.534 1.00 90.44 195 SER A N 1
ATOM 1605 C CA . SER A 1 195 ? -9.001 -6.826 24.318 1.00 90.44 195 SER A CA 1
ATOM 1606 C C . SER A 1 195 ? -10.375 -6.234 24.605 1.00 90.44 195 SER A C 1
ATOM 1608 O O . SER A 1 195 ? -10.544 -5.556 25.620 1.00 90.44 195 SER A O 1
ATOM 1610 N N . VAL A 1 196 ? -11.343 -6.490 23.726 1.00 90.44 196 VAL A N 1
ATOM 1611 C CA . VAL A 1 196 ? -12.726 -6.025 23.886 1.00 90.44 196 VAL A CA 1
ATOM 1612 C C . VAL A 1 196 ? -13.655 -7.239 23.918 1.00 90.44 196 VAL A C 1
ATOM 1614 O O . VAL A 1 196 ? -13.545 -8.087 23.030 1.00 90.44 196 VAL A O 1
ATOM 1617 N N . PRO A 1 197 ? -14.527 -7.380 24.934 1.00 91.69 197 PRO A N 1
ATOM 1618 C CA . PRO A 1 197 ? -15.504 -8.459 24.950 1.00 91.69 197 PRO A CA 1
ATOM 1619 C C . PRO A 1 197 ? -16.525 -8.264 23.825 1.00 91.69 197 PRO A C 1
ATOM 1621 O O . PRO A 1 197 ? -16.863 -7.139 23.463 1.00 91.69 197 PRO A O 1
ATOM 1624 N N . THR A 1 198 ? -17.011 -9.369 23.267 1.00 90.94 198 THR A N 1
ATOM 1625 C CA . THR A 1 198 ? -17.981 -9.370 22.166 1.00 90.94 198 THR A CA 1
ATOM 1626 C C . THR A 1 198 ? -19.157 -10.286 22.519 1.00 90.94 198 THR A C 1
ATOM 1628 O O . THR A 1 198 ? -18.963 -11.254 23.258 1.00 90.94 198 THR A O 1
ATOM 1631 N N . PRO A 1 199 ? -20.381 -9.987 22.044 1.00 89.44 199 PRO A N 1
ATOM 1632 C CA . PRO A 1 199 ? -21.569 -10.794 22.340 1.00 89.44 199 PRO A CA 1
ATOM 1633 C C . PRO A 1 199 ? -21.642 -12.097 21.525 1.00 89.44 199 PRO A C 1
ATOM 1635 O O . PRO A 1 199 ? -22.497 -12.932 21.798 1.00 89.44 199 PRO A O 1
ATOM 1638 N N . ILE A 1 200 ? -20.780 -12.242 20.517 1.00 88.88 200 ILE A N 1
ATOM 1639 C CA . ILE A 1 200 ? -20.735 -13.345 19.550 1.00 88.88 200 ILE A CA 1
ATOM 1640 C C . ILE A 1 200 ? -19.285 -13.769 19.343 1.00 88.88 200 ILE A C 1
ATOM 1642 O O . ILE A 1 200 ? -18.389 -12.985 19.637 1.00 88.88 200 ILE A O 1
ATOM 1646 N N . VAL A 1 201 ? -19.028 -14.954 18.789 1.00 89.12 201 VAL A N 1
ATOM 1647 C CA . VAL A 1 201 ? -17.662 -15.342 18.389 1.00 89.12 201 VAL A CA 1
ATOM 1648 C C . VAL A 1 201 ? -17.332 -14.684 17.043 1.00 89.12 201 VAL A C 1
ATOM 1650 O O . VAL A 1 201 ? -17.848 -15.135 16.014 1.00 89.12 201 VAL A O 1
ATOM 1653 N N . PRO A 1 202 ? -16.500 -13.623 16.999 1.00 89.38 202 PRO A N 1
ATOM 1654 C CA . PRO A 1 202 ? -16.336 -12.841 15.785 1.00 89.38 202 PRO A CA 1
ATOM 1655 C C . PRO A 1 202 ? -15.464 -13.592 14.776 1.00 89.38 202 PRO A C 1
ATOM 1657 O O . PRO A 1 202 ? -14.367 -14.052 15.089 1.00 89.38 202 PRO A O 1
ATOM 1660 N N . THR A 1 203 ? -15.937 -13.674 13.536 1.00 89.31 203 THR A N 1
ATOM 1661 C CA . THR A 1 203 ? -15.149 -14.134 12.383 1.00 89.31 203 THR A CA 1
ATOM 1662 C C . THR A 1 203 ? -14.758 -12.975 11.470 1.00 89.31 203 THR A C 1
ATOM 1664 O O . THR A 1 203 ? -13.776 -13.084 10.732 1.00 89.31 203 THR A O 1
ATOM 1667 N N . ARG A 1 204 ? -15.499 -11.860 11.533 1.00 91.50 204 ARG A N 1
ATOM 1668 C CA . ARG A 1 204 ? -15.227 -10.613 10.812 1.00 91.50 204 ARG A CA 1
ATOM 1669 C C . ARG A 1 204 ? -15.495 -9.413 11.701 1.00 91.50 204 ARG A C 1
ATOM 1671 O O . ARG A 1 204 ? -16.326 -9.464 12.609 1.00 91.50 204 ARG A O 1
ATOM 1678 N N . VAL A 1 205 ? -14.807 -8.324 11.386 1.00 93.56 205 VAL A N 1
ATOM 1679 C CA . VAL A 1 205 ? -14.982 -7.026 12.026 1.00 93.56 205 VAL A CA 1
ATOM 1680 C C . VAL A 1 205 ? -14.824 -5.926 10.981 1.00 93.56 205 VAL A C 1
ATOM 1682 O O . VAL A 1 205 ? -13.929 -6.001 10.140 1.00 93.56 205 VAL A O 1
ATOM 1685 N N . CYS A 1 206 ? -15.658 -4.893 11.045 1.00 92.75 206 CYS A N 1
ATOM 1686 C CA . CYS A 1 206 ? -15.442 -3.649 10.313 1.00 92.75 206 CYS A CA 1
ATOM 1687 C C . CYS A 1 206 ? -15.637 -2.449 11.247 1.00 92.75 206 CYS A C 1
ATOM 1689 O O . CYS A 1 206 ? -16.505 -2.443 12.121 1.00 92.75 206 CYS A O 1
ATOM 1691 N N . THR A 1 207 ? -14.776 -1.445 11.108 1.00 91.19 207 THR A N 1
ATOM 1692 C CA . THR A 1 207 ? -14.723 -0.292 12.012 1.00 91.19 207 THR A CA 1
ATOM 1693 C C . THR A 1 207 ? -15.564 0.861 11.490 1.00 91.19 207 THR A C 1
ATOM 1695 O O . THR A 1 207 ? -15.558 1.134 10.291 1.00 91.19 207 THR A O 1
ATOM 1698 N N . LEU A 1 208 ? -16.204 1.589 12.400 1.00 89.62 208 LEU A N 1
ATOM 1699 C CA . LEU A 1 208 ? -16.819 2.884 12.135 1.00 89.62 208 LEU A CA 1
ATOM 1700 C C . LEU A 1 208 ? -16.060 3.989 12.886 1.00 89.62 208 LEU A C 1
ATOM 1702 O O . LEU A 1 208 ? -15.361 3.710 13.867 1.00 89.62 208 LEU A O 1
ATOM 1706 N N . PRO A 1 209 ? -16.210 5.258 12.469 1.00 85.38 209 PRO A N 1
ATOM 1707 C CA . PRO A 1 209 ? -15.745 6.389 13.259 1.00 85.38 209 PRO A CA 1
ATOM 1708 C C . PRO A 1 209 ? -16.302 6.366 14.691 1.00 85.38 209 PRO A C 1
ATOM 1710 O O . PRO A 1 209 ? -17.420 5.914 14.934 1.00 85.38 209 PRO A O 1
ATOM 1713 N N . GLY A 1 210 ? -15.532 6.907 15.639 1.00 85.19 210 GLY A N 1
ATOM 1714 C CA . GLY A 1 210 ? -15.970 7.042 17.031 1.00 85.19 210 GLY A CA 1
ATOM 1715 C C . GLY A 1 210 ? -15.878 5.756 17.853 1.00 85.19 210 GLY A C 1
ATOM 1716 O O . GLY A 1 210 ? -16.730 5.540 18.712 1.00 85.19 210 GLY A O 1
ATOM 1717 N N . ASP A 1 211 ? -14.856 4.925 17.612 1.00 88.94 211 ASP A N 1
ATOM 1718 C CA . ASP A 1 211 ? -14.541 3.750 18.440 1.00 88.94 211 ASP A CA 1
ATOM 1719 C C . ASP A 1 211 ? -15.673 2.702 18.485 1.00 88.94 211 ASP A C 1
ATOM 1721 O O . ASP A 1 211 ? -15.916 2.035 19.497 1.00 88.94 211 ASP A O 1
ATOM 1725 N N . GLN A 1 212 ? -16.367 2.555 17.355 1.00 93.69 212 GLN A N 1
ATOM 1726 C CA . GLN A 1 212 ? -17.428 1.575 17.142 1.00 93.69 212 GLN A CA 1
ATOM 1727 C C . GLN A 1 212 ? -17.040 0.591 16.049 1.00 93.69 212 GLN A C 1
ATOM 1729 O O . GLN A 1 212 ? -16.274 0.904 15.138 1.00 93.69 212 GLN A O 1
ATOM 1734 N N . PHE A 1 213 ? -17.579 -0.615 16.129 1.00 94.06 213 PHE A N 1
ATOM 1735 C CA . PHE A 1 213 ? -17.302 -1.655 15.154 1.00 94.06 213 PHE A CA 1
ATOM 1736 C C . PHE A 1 213 ? -18.482 -2.606 15.040 1.00 94.06 213 PHE A C 1
ATOM 1738 O O . PHE A 1 213 ? -19.135 -2.933 16.031 1.00 94.06 213 PHE A O 1
ATOM 1745 N N . TRP A 1 214 ? -18.749 -3.045 13.816 1.00 96.00 214 TRP A N 1
ATOM 1746 C CA . TRP A 1 214 ? -19.624 -4.178 13.569 1.00 96.00 214 TRP A CA 1
ATOM 1747 C C . TRP A 1 214 ? -18.806 -5.458 13.619 1.00 96.00 214 TRP A C 1
ATOM 1749 O O . TRP A 1 214 ? -17.702 -5.524 13.079 1.00 96.00 214 TRP A O 1
ATOM 1759 N N . VAL A 1 215 ? -19.371 -6.481 14.242 1.00 94.69 215 VAL A N 1
ATOM 1760 C CA . VAL A 1 215 ? -18.838 -7.839 14.264 1.00 94.69 215 VAL A CA 1
ATOM 1761 C C . VAL A 1 215 ? -19.888 -8.799 13.731 1.00 94.69 215 VAL A C 1
ATOM 1763 O O . VAL A 1 215 ? -21.063 -8.691 14.082 1.00 94.69 215 VAL A O 1
ATOM 1766 N N . CYS A 1 216 ? -19.468 -9.751 12.901 1.00 91.50 216 CYS A N 1
ATOM 1767 C CA . CYS A 1 216 ? -20.271 -10.925 12.561 1.00 91.50 216 CYS A CA 1
ATOM 1768 C C . CYS A 1 216 ? -19.484 -12.197 12.868 1.00 91.50 216 CYS A C 1
ATOM 1770 O O . CYS A 1 216 ? -18.253 -12.182 12.997 1.00 91.50 216 CYS A O 1
ATOM 1772 N N . GLY A 1 217 ? -20.196 -13.307 13.015 1.00 82.94 217 GLY A N 1
ATOM 1773 C CA . GLY A 1 217 ? -19.644 -14.527 13.572 1.00 82.94 217 GLY A CA 1
ATOM 1774 C C . GLY A 1 217 ? -20.371 -15.778 13.116 1.00 82.94 217 GLY A C 1
ATOM 1775 O O . GLY A 1 217 ? -21.092 -15.778 12.124 1.00 82.94 217 GLY A O 1
ATOM 1776 N N . GLN A 1 218 ? -20.160 -16.849 13.873 1.00 72.81 218 GLN A N 1
ATOM 1777 C CA . GLN A 1 218 ? -20.911 -18.099 13.712 1.00 72.81 218 GLN A CA 1
ATOM 1778 C C . GLN A 1 218 ? -22.331 -18.005 14.285 1.00 72.81 218 GLN A C 1
ATOM 1780 O O . GLN A 1 218 ? -23.171 -18.862 14.024 1.00 72.81 218 GLN A O 1
ATOM 1785 N N . ASP A 1 219 ? -22.592 -16.954 15.054 1.00 73.06 219 ASP A N 1
ATOM 1786 C CA . ASP A 1 219 ? -23.906 -16.616 15.562 1.00 73.06 219 ASP A CA 1
ATOM 1787 C C . ASP A 1 219 ? -24.707 -15.913 14.454 1.00 73.06 219 ASP A C 1
ATOM 1789 O O . ASP A 1 219 ? -24.163 -15.106 13.700 1.00 73.06 219 ASP A O 1
ATOM 1793 N N . ASN A 1 220 ? -26.004 -16.215 14.337 1.00 83.00 220 ASN A N 1
ATOM 1794 C CA . ASN A 1 220 ? -26.898 -15.687 13.293 1.00 83.00 220 ASN A CA 1
ATOM 1795 C C . ASN A 1 220 ? -27.276 -14.212 13.533 1.00 83.00 220 ASN A C 1
ATOM 1797 O O . ASN A 1 220 ? -28.443 -13.832 13.467 1.00 83.00 220 ASN A O 1
ATOM 1801 N N . MET A 1 221 ? -26.291 -13.387 13.870 1.00 90.50 221 MET A N 1
ATOM 1802 C CA . MET A 1 221 ? -26.444 -11.993 14.240 1.00 90.50 221 MET A CA 1
ATOM 1803 C C . MET A 1 221 ? -25.186 -11.212 13.858 1.00 90.50 221 MET A C 1
ATOM 1805 O O . MET A 1 221 ? -24.061 -11.695 13.994 1.00 90.50 221 MET A O 1
ATOM 1809 N N . ILE A 1 222 ? -25.384 -9.968 13.435 1.00 94.81 222 ILE A N 1
ATOM 1810 C CA . ILE A 1 222 ? -24.323 -8.965 13.329 1.00 94.81 222 ILE A CA 1
ATOM 1811 C C . ILE A 1 222 ? -24.543 -7.950 14.451 1.00 94.81 222 ILE A C 1
ATOM 1813 O O . ILE A 1 222 ? -25.658 -7.463 14.618 1.00 94.81 222 ILE A O 1
ATOM 1817 N N . ALA A 1 223 ? -23.513 -7.629 15.232 1.00 95.00 223 ALA A N 1
ATOM 1818 C CA . ALA A 1 223 ? -23.625 -6.706 16.362 1.00 95.00 223 ALA A CA 1
ATOM 1819 C C . ALA A 1 223 ? -22.712 -5.493 16.186 1.00 95.00 223 ALA A C 1
ATOM 1821 O O . ALA A 1 223 ? -21.529 -5.649 15.886 1.00 95.00 223 ALA A O 1
ATOM 1822 N N . ARG A 1 224 ? -23.243 -4.288 16.408 1.00 95.62 224 ARG A N 1
ATOM 1823 C CA . ARG A 1 224 ? -22.457 -3.062 16.550 1.00 95.62 224 ARG A CA 1
ATOM 1824 C C . ARG A 1 224 ? -22.122 -2.871 18.015 1.00 95.62 224 ARG A C 1
ATOM 1826 O O . ARG A 1 224 ? -23.023 -2.796 18.848 1.00 95.62 224 ARG A O 1
ATOM 1833 N N . ILE A 1 225 ? -20.840 -2.761 18.319 1.00 95.38 225 ILE A N 1
ATOM 1834 C CA . ILE A 1 225 ? -20.320 -2.620 19.678 1.00 95.38 225 ILE A CA 1
ATOM 1835 C C . ILE A 1 225 ? -19.335 -1.456 19.767 1.00 95.38 225 ILE A C 1
ATOM 1837 O O . ILE A 1 225 ? -18.782 -1.016 18.757 1.00 95.38 225 ILE A O 1
ATOM 1841 N N . ASN A 1 226 ? -19.134 -0.940 20.978 1.00 94.00 226 ASN A N 1
ATOM 1842 C CA . ASN A 1 226 ? -18.097 0.053 21.264 1.00 94.00 226 ASN A CA 1
ATOM 1843 C C . ASN A 1 226 ? -16.831 -0.591 21.853 1.00 94.00 226 ASN A C 1
ATOM 1845 O O . ASN A 1 226 ? -16.785 -1.786 22.146 1.00 94.00 226 ASN A O 1
ATOM 1849 N N . MET A 1 227 ? -15.798 0.216 22.099 1.00 91.31 227 MET A N 1
ATOM 1850 C CA . MET A 1 227 ? -14.525 -0.242 22.681 1.00 91.31 227 MET A CA 1
ATOM 1851 C C . MET A 1 227 ? -14.616 -0.830 24.102 1.00 91.31 227 MET A C 1
ATOM 1853 O O . MET A 1 227 ? -13.642 -1.416 24.581 1.00 91.31 227 MET A O 1
ATOM 1857 N N . ASN A 1 228 ? -15.755 -0.700 24.784 1.00 91.25 228 ASN A N 1
ATOM 1858 C CA . ASN A 1 228 ? -16.017 -1.350 26.070 1.00 91.25 228 ASN A CA 1
ATOM 1859 C C . ASN A 1 228 ? -16.748 -2.697 25.912 1.00 91.25 228 ASN A C 1
ATOM 1861 O O . ASN A 1 228 ? -16.881 -3.427 26.890 1.00 91.25 228 ASN A O 1
ATOM 1865 N N . GLY A 1 229 ? -17.174 -3.043 24.693 1.00 91.44 229 GLY A N 1
ATOM 1866 C CA . GLY A 1 229 ? -17.943 -4.248 24.379 1.00 91.44 229 GLY A CA 1
ATOM 1867 C C . GLY A 1 229 ? -19.445 -4.106 24.621 1.00 91.44 229 GLY A C 1
ATOM 1868 O O . GLY A 1 229 ? -20.158 -5.106 24.644 1.00 91.44 229 GLY A O 1
ATOM 1869 N N . GLU A 1 230 ? -19.942 -2.881 24.811 1.00 95.12 230 GLU A N 1
ATOM 1870 C CA . GLU A 1 230 ? -21.377 -2.626 24.944 1.00 95.12 230 GLU A CA 1
ATOM 1871 C C . GLU A 1 230 ? -22.053 -2.753 23.577 1.00 95.12 230 GLU A C 1
ATOM 1873 O O . GLU A 1 230 ? -21.588 -2.170 22.595 1.00 95.12 230 GLU A O 1
ATOM 1878 N N . VAL A 1 231 ? -23.155 -3.504 23.522 1.00 95.56 231 VAL A N 1
ATOM 1879 C CA . VAL A 1 231 ? -23.955 -3.701 22.306 1.00 95.56 231 VAL A CA 1
ATOM 1880 C C . VAL A 1 231 ? -24.830 -2.482 22.065 1.00 95.56 231 VAL A C 1
ATOM 1882 O O . VAL A 1 231 ? -25.698 -2.159 22.871 1.00 95.56 231 VAL A O 1
ATOM 1885 N N . LEU A 1 232 ? -24.582 -1.813 20.943 1.00 94.25 232 LEU A N 1
ATOM 1886 C CA . LEU A 1 232 ? -25.293 -0.615 20.512 1.00 94.25 232 LEU A CA 1
ATOM 1887 C C . LEU A 1 232 ? -26.447 -0.948 19.564 1.00 94.25 232 LEU A C 1
ATOM 1889 O O . LEU A 1 232 ? -27.473 -0.278 19.594 1.00 94.25 232 LEU A O 1
ATOM 1893 N N . GLU A 1 233 ? -26.263 -1.936 18.685 1.00 94.06 233 GLU A N 1
ATOM 1894 C CA . GLU A 1 233 ? -27.255 -2.321 17.676 1.00 94.06 233 GLU A CA 1
ATOM 1895 C C . GLU A 1 233 ? -27.037 -3.769 17.218 1.00 94.06 233 GLU A C 1
ATOM 1897 O O . GLU A 1 233 ? -25.905 -4.257 17.235 1.00 94.06 233 GLU A O 1
ATOM 1902 N N . THR A 1 234 ? -28.101 -4.462 16.810 1.00 93.69 234 THR A N 1
ATOM 1903 C CA . THR A 1 234 ? -28.049 -5.856 16.347 1.00 93.69 234 THR A CA 1
ATOM 1904 C C . THR A 1 234 ? -28.859 -6.041 15.072 1.00 93.69 234 THR A C 1
ATOM 1906 O O . THR A 1 234 ? -29.925 -5.451 14.907 1.00 93.69 234 THR A O 1
ATOM 1909 N N . VAL A 1 235 ? -28.361 -6.896 14.183 1.00 93.75 235 VAL A N 1
ATOM 1910 C CA . VAL A 1 235 ? -29.039 -7.329 12.959 1.00 93.75 235 VAL A CA 1
ATOM 1911 C C . VAL A 1 235 ? -29.223 -8.836 13.019 1.00 93.75 235 VAL A C 1
ATOM 1913 O O . VAL A 1 235 ? -28.244 -9.577 12.941 1.00 93.75 235 VAL A O 1
ATOM 1916 N N . ASP A 1 236 ? -30.472 -9.282 13.129 1.00 90.62 236 ASP A N 1
ATOM 1917 C CA . ASP A 1 236 ? -30.806 -10.705 13.122 1.00 90.62 236 ASP A CA 1
ATOM 1918 C C . ASP A 1 236 ? -30.730 -11.278 11.703 1.00 90.62 236 ASP A C 1
ATOM 1920 O O . ASP A 1 236 ? -31.343 -10.760 10.757 1.00 90.62 236 ASP A O 1
ATOM 1924 N N . LEU A 1 237 ? -30.002 -12.384 11.567 1.00 87.38 237 LEU A N 1
ATOM 1925 C CA . LEU A 1 237 ? -29.873 -13.137 10.328 1.00 87.38 237 LEU A CA 1
ATOM 1926 C C . LEU A 1 237 ? -30.681 -14.444 10.409 1.00 87.38 237 LEU A C 1
ATOM 1928 O O . LEU A 1 237 ? -30.808 -15.044 11.478 1.00 87.38 237 LEU A O 1
ATOM 1932 N N . PRO A 1 238 ? -31.247 -14.930 9.292 1.00 83.06 238 PRO A N 1
ATOM 1933 C CA . PRO A 1 238 ? -31.855 -16.250 9.252 1.00 83.06 238 PRO A CA 1
ATOM 1934 C C . PRO A 1 238 ? -30.788 -17.317 9.508 1.00 83.06 238 PRO A C 1
ATOM 1936 O O . PRO A 1 238 ? -29.694 -17.233 8.962 1.00 83.06 238 PRO A O 1
ATOM 1939 N N . ILE A 1 239 ? -31.135 -18.372 10.251 1.00 75.44 239 ILE A N 1
ATOM 1940 C CA . ILE A 1 239 ? -30.219 -19.490 10.564 1.00 75.44 239 ILE A CA 1
ATOM 1941 C C . ILE A 1 239 ? -29.601 -20.108 9.298 1.00 75.44 239 ILE A C 1
ATOM 1943 O O . ILE A 1 239 ? -28.462 -20.560 9.297 1.00 75.44 239 ILE A O 1
ATOM 1947 N N . SER A 1 240 ? -30.355 -20.129 8.200 1.00 75.75 240 SER A N 1
ATOM 1948 C CA . SER A 1 240 ? -29.910 -20.676 6.919 1.00 75.75 240 SER A CA 1
ATOM 1949 C C . SER A 1 240 ? -28.991 -19.744 6.119 1.00 75.75 240 SER A C 1
ATOM 1951 O O . SER A 1 240 ? -28.526 -20.152 5.058 1.00 75.75 240 SER A O 1
ATOM 1953 N N . LEU A 1 241 ? -28.787 -18.496 6.559 1.00 76.44 241 LEU A N 1
ATOM 1954 C CA . LEU A 1 241 ? -28.080 -17.446 5.818 1.00 76.44 241 LEU A CA 1
ATOM 1955 C C . LEU A 1 241 ? -27.195 -16.588 6.736 1.00 76.44 241 LEU A C 1
ATOM 1957 O O . LEU A 1 241 ? -27.495 -15.412 6.951 1.00 76.44 241 LEU A O 1
ATOM 1961 N N . PRO A 1 242 ? -26.096 -17.149 7.271 1.00 81.50 242 PRO A N 1
ATOM 1962 C CA . PRO A 1 242 ? -25.099 -16.346 7.964 1.00 81.50 242 PRO A CA 1
ATOM 1963 C C . PRO A 1 242 ? -24.393 -15.391 6.990 1.00 81.50 242 PRO A C 1
ATOM 1965 O O . PRO A 1 242 ? -24.291 -15.655 5.787 1.00 81.50 242 PRO A O 1
ATOM 1968 N N . ALA A 1 243 ? -23.875 -14.287 7.529 1.00 88.19 243 ALA A N 1
ATOM 1969 C CA . ALA A 1 243 ? -23.069 -13.346 6.766 1.00 88.19 243 ALA A CA 1
ATOM 1970 C C . ALA A 1 243 ? -21.648 -13.897 6.561 1.00 88.19 243 ALA A C 1
ATOM 1972 O O . ALA A 1 243 ? -20.968 -14.215 7.536 1.00 88.19 243 ALA A O 1
ATOM 1973 N N . ASN A 1 244 ? -21.177 -13.970 5.313 1.00 89.75 244 ASN A N 1
ATOM 1974 C CA . ASN A 1 244 ? -19.823 -14.464 5.008 1.00 89.75 244 ASN A CA 1
ATOM 1975 C C . ASN A 1 244 ? -18.738 -13.396 5.233 1.00 89.75 244 ASN A C 1
ATOM 1977 O O . ASN A 1 244 ? -17.611 -13.705 5.642 1.00 89.75 244 ASN A O 1
ATOM 1981 N N . ASP A 1 245 ? -19.088 -12.142 4.948 1.00 93.12 245 ASP A N 1
ATOM 1982 C CA . ASP A 1 245 ? -18.240 -10.968 5.118 1.00 93.12 245 ASP A CA 1
ATOM 1983 C C . ASP A 1 245 ? -19.075 -9.699 5.303 1.00 93.12 245 ASP A C 1
ATOM 1985 O O . ASP A 1 245 ? -20.238 -9.654 4.884 1.00 93.12 245 ASP A O 1
ATOM 1989 N N . ILE A 1 246 ? -18.474 -8.679 5.915 1.00 95.69 246 ILE A N 1
ATOM 1990 C CA . ILE A 1 246 ? -19.111 -7.405 6.265 1.00 95.69 246 ILE A CA 1
ATOM 1991 C C . ILE A 1 246 ? -18.235 -6.221 5.855 1.00 95.69 246 ILE A C 1
ATOM 1993 O O . ILE A 1 246 ? -17.010 -6.279 5.902 1.00 95.69 246 ILE A O 1
ATOM 1997 N N . SER A 1 247 ? -18.862 -5.109 5.490 1.00 96.44 247 SER A N 1
ATOM 1998 C CA . SER A 1 247 ? -18.180 -3.854 5.183 1.00 96.44 247 SER A CA 1
ATOM 1999 C C . SER A 1 247 ? -19.084 -2.660 5.496 1.00 96.44 247 SER A C 1
ATOM 2001 O O . SER A 1 247 ? -20.239 -2.837 5.883 1.00 96.44 247 SER A O 1
ATOM 2003 N N . ILE A 1 248 ? -18.548 -1.447 5.377 1.00 95.69 248 ILE A N 1
ATOM 2004 C CA . ILE A 1 248 ? -19.259 -0.199 5.676 1.00 95.69 248 ILE A CA 1
ATOM 2005 C C . ILE A 1 248 ? -19.193 0.705 4.457 1.00 95.69 248 ILE A C 1
ATOM 2007 O O . ILE A 1 248 ? -18.110 0.904 3.913 1.00 95.69 248 ILE A O 1
ATOM 2011 N N . THR A 1 249 ? -20.341 1.223 4.027 1.00 94.94 249 THR A N 1
ATOM 2012 C CA . THR A 1 249 ? -20.425 2.201 2.937 1.00 94.94 249 THR A CA 1
ATOM 2013 C C . THR A 1 249 ? -19.796 3.533 3.355 1.00 94.94 249 THR A C 1
ATOM 2015 O O . THR A 1 249 ? -19.624 3.817 4.542 1.00 94.94 249 THR A O 1
ATOM 2018 N N . ASN A 1 250 ? -19.503 4.405 2.391 1.00 92.31 250 ASN A N 1
ATOM 2019 C CA . ASN A 1 250 ? -19.031 5.762 2.695 1.00 92.31 250 ASN A CA 1
ATOM 2020 C C . ASN A 1 250 ? -20.045 6.596 3.502 1.00 92.31 250 ASN A C 1
ATOM 2022 O O . ASN A 1 250 ? -19.640 7.509 4.220 1.00 92.31 250 ASN A O 1
ATOM 2026 N N . ASP A 1 251 ? -21.332 6.255 3.426 1.00 91.81 251 ASP A N 1
ATOM 2027 C CA . ASP A 1 251 ? -22.408 6.889 4.193 1.00 91.81 251 ASP A CA 1
ATOM 2028 C C . ASP A 1 251 ? -22.597 6.253 5.589 1.00 91.81 251 ASP A C 1
ATOM 2030 O O . ASP A 1 251 ? -23.433 6.692 6.380 1.00 91.81 251 ASP A O 1
ATOM 2034 N N . GLY A 1 252 ? -21.788 5.244 5.938 1.00 91.81 252 GLY A N 1
ATOM 2035 C CA . GLY A 1 252 ? -21.778 4.612 7.256 1.00 91.81 252 GLY A CA 1
ATOM 2036 C C . GLY A 1 252 ? -22.785 3.472 7.433 1.00 91.81 252 GLY A C 1
ATOM 2037 O O . GLY A 1 252 ? -22.984 3.016 8.562 1.00 91.81 252 GLY A O 1
ATOM 2038 N N . GLU A 1 253 ? -23.412 2.991 6.357 1.00 94.81 253 GLU A N 1
ATOM 2039 C CA . GLU A 1 253 ? -24.325 1.849 6.420 1.00 94.81 253 GLU A CA 1
ATOM 2040 C C . GLU A 1 253 ? -23.576 0.517 6.371 1.00 94.81 253 GLU A C 1
ATOM 2042 O O . GLU A 1 253 ? -22.580 0.346 5.665 1.00 94.81 253 GLU A O 1
ATOM 2047 N N . LEU A 1 254 ? -24.088 -0.460 7.119 1.00 96.94 254 LEU A N 1
ATOM 2048 C CA . LEU A 1 254 ? -23.568 -1.820 7.109 1.00 96.94 254 LEU A CA 1
ATOM 2049 C C . LEU A 1 254 ? -24.000 -2.529 5.826 1.00 96.94 254 LEU A C 1
ATOM 2051 O O . LEU A 1 254 ? -25.187 -2.597 5.517 1.00 96.94 254 LEU A O 1
ATOM 2055 N N . ILE A 1 255 ? -23.041 -3.134 5.133 1.00 96.75 255 ILE A N 1
ATOM 2056 C CA . ILE A 1 255 ? -23.288 -4.077 4.044 1.00 96.75 255 ILE A CA 1
ATOM 2057 C C . ILE A 1 255 ? -22.671 -5.432 4.372 1.00 96.75 255 ILE A C 1
ATOM 2059 O O . ILE A 1 255 ? -21.622 -5.512 5.011 1.00 96.75 255 ILE A O 1
ATOM 2063 N N . PHE A 1 256 ? -23.312 -6.510 3.936 1.00 95.44 256 PHE A N 1
ATOM 2064 C CA . PHE A 1 256 ? -22.839 -7.867 4.190 1.00 95.44 256 PHE A CA 1
ATOM 2065 C C . PHE A 1 256 ? -23.252 -8.841 3.089 1.00 95.44 256 PHE A C 1
ATOM 2067 O O . PHE A 1 256 ? -24.193 -8.592 2.336 1.00 95.44 256 PHE A O 1
ATOM 2074 N N . THR A 1 257 ? -22.516 -9.943 2.969 1.00 93.75 257 THR A N 1
ATOM 2075 C CA . THR A 1 257 ? -22.750 -10.978 1.949 1.00 93.75 257 THR A CA 1
ATOM 2076 C C . THR A 1 257 ? -23.557 -12.146 2.501 1.00 93.75 257 THR A C 1
ATOM 2078 O O . THR A 1 257 ? -23.245 -12.660 3.571 1.00 93.75 257 THR A O 1
ATOM 2081 N N . GLU A 1 258 ? -24.558 -12.599 1.748 1.00 89.00 258 GLU A N 1
ATOM 2082 C CA . GLU A 1 258 ? -25.405 -13.754 2.069 1.00 89.00 258 GLU A CA 1
ATOM 2083 C C . GLU A 1 258 ? -25.260 -14.838 0.983 1.00 89.00 258 GLU A C 1
ATOM 2085 O O . GLU A 1 258 ? -25.256 -14.541 -0.213 1.00 89.00 258 GLU A O 1
ATOM 2090 N N . GLY A 1 259 ? -25.134 -16.103 1.404 1.00 77.31 259 GLY A N 1
ATOM 2091 C CA . GLY A 1 259 ? -24.731 -17.227 0.545 1.00 77.31 259 GLY A CA 1
ATOM 2092 C C . GLY A 1 259 ? -25.707 -17.624 -0.576 1.00 77.31 259 GLY A C 1
ATOM 2093 O O . GLY A 1 259 ? -25.323 -17.570 -1.742 1.00 77.31 259 GLY A O 1
ATOM 2094 N N . LYS A 1 260 ? -26.938 -18.072 -0.262 1.00 79.44 260 LYS A N 1
ATOM 2095 C CA . LYS A 1 260 ? -27.954 -18.462 -1.272 1.00 79.44 260 LYS A CA 1
ATOM 2096 C C . LYS A 1 260 ? -29.388 -18.056 -0.885 1.00 79.44 260 LYS A C 1
ATOM 2098 O O . LYS A 1 260 ? -29.874 -18.515 0.139 1.00 79.44 260 LYS A O 1
ATOM 2103 N N . PRO A 1 261 ? -30.143 -17.334 -1.733 1.00 82.19 261 PRO A N 1
ATOM 2104 C CA . PRO A 1 261 ? -29.726 -16.772 -3.017 1.00 82.19 261 PRO A CA 1
ATOM 2105 C C . PRO A 1 261 ? -28.622 -15.729 -2.811 1.00 82.19 261 PRO A C 1
ATOM 2107 O O . PRO A 1 261 ? -28.701 -14.942 -1.872 1.00 82.19 261 PRO A O 1
ATOM 2110 N N . GLY A 1 262 ? -27.587 -15.772 -3.654 1.00 88.44 262 GLY A N 1
ATOM 2111 C CA . GLY A 1 262 ? -26.383 -14.965 -3.483 1.00 88.44 262 GLY A CA 1
ATOM 2112 C C . GLY A 1 262 ? -26.695 -13.477 -3.561 1.00 88.44 262 GLY A C 1
ATOM 2113 O O . GLY A 1 262 ? -27.131 -12.983 -4.605 1.00 88.44 262 GLY A O 1
ATOM 2114 N N . LYS A 1 263 ? -26.470 -12.754 -2.463 1.00 93.56 263 LYS A N 1
ATOM 2115 C CA . LYS A 1 263 ? -26.795 -11.328 -2.356 1.00 93.56 263 LYS A CA 1
ATOM 2116 C C . LYS A 1 263 ? -25.763 -10.561 -1.544 1.00 93.56 263 LYS A C 1
ATOM 2118 O O . LYS A 1 263 ? -25.107 -11.110 -0.661 1.00 93.56 263 LYS A O 1
ATOM 2123 N N . VAL A 1 264 ? -25.665 -9.267 -1.830 1.00 95.94 264 VAL A N 1
ATOM 2124 C CA . VAL A 1 264 ? -25.138 -8.274 -0.892 1.00 95.94 264 VAL A CA 1
ATOM 2125 C C . VAL A 1 264 ? -26.326 -7.506 -0.340 1.00 95.94 264 VAL A C 1
ATOM 2127 O O . VAL A 1 264 ? -27.110 -6.930 -1.100 1.00 95.94 264 VAL A O 1
ATOM 2130 N N . THR A 1 265 ? -26.451 -7.502 0.976 1.00 95.25 265 THR A N 1
ATOM 2131 C CA . THR A 1 265 ? -27.542 -6.859 1.701 1.00 95.25 265 THR A CA 1
ATOM 2132 C C . THR A 1 265 ? -27.010 -5.619 2.399 1.00 95.25 265 THR A C 1
ATOM 2134 O O . THR A 1 265 ? -25.925 -5.650 2.977 1.00 95.25 265 THR A O 1
ATOM 2137 N N . ILE A 1 266 ? -27.767 -4.527 2.320 1.00 95.88 266 ILE A N 1
ATOM 2138 C CA . ILE A 1 266 ? -27.518 -3.291 3.060 1.00 95.88 266 ILE A CA 1
ATOM 2139 C C . ILE A 1 266 ? -28.477 -3.220 4.245 1.00 95.88 266 ILE A C 1
ATOM 2141 O O . ILE A 1 266 ? -29.656 -3.564 4.132 1.00 95.88 266 ILE A O 1
ATOM 2145 N N . PHE A 1 267 ? -27.962 -2.804 5.395 1.00 95.62 267 PHE A N 1
ATOM 2146 C CA . PHE A 1 267 ? -28.745 -2.528 6.586 1.00 95.62 267 PHE A CA 1
ATOM 2147 C C . PHE A 1 267 ? -28.817 -1.020 6.808 1.00 95.62 267 PHE A C 1
ATOM 2149 O O . PHE A 1 267 ? -27.818 -0.376 7.135 1.00 95.62 267 PHE A O 1
ATOM 2156 N N . LYS A 1 268 ? -30.015 -0.469 6.613 1.00 92.56 268 LYS A N 1
ATOM 2157 C CA . LYS A 1 268 ? -30.302 0.964 6.673 1.00 92.56 268 LYS A CA 1
ATOM 2158 C C . LYS A 1 268 ? -31.634 1.183 7.379 1.00 92.56 268 LYS A C 1
ATOM 2160 O O . LYS A 1 268 ? -32.593 0.457 7.137 1.00 92.56 268 LYS A O 1
ATOM 2165 N N . GLU A 1 269 ? -31.678 2.157 8.289 1.00 89.62 269 GLU A N 1
ATOM 2166 C CA . GLU A 1 269 ? -32.900 2.537 9.023 1.00 89.62 269 GLU A CA 1
ATOM 2167 C C . GLU A 1 269 ? -33.608 1.348 9.712 1.00 89.62 269 GLU A C 1
ATOM 2169 O O . GLU A 1 269 ? -34.834 1.227 9.709 1.00 89.62 269 GLU A O 1
ATOM 2174 N N . GLY A 1 270 ? -32.828 0.430 10.296 1.00 88.25 270 GLY A N 1
ATOM 2175 C CA . GLY A 1 270 ? -33.358 -0.746 10.992 1.00 88.25 270 GLY A CA 1
ATOM 2176 C C . GLY A 1 270 ? -33.888 -1.850 10.069 1.00 88.25 270 GLY A C 1
ATOM 2177 O O . GLY A 1 270 ? -34.512 -2.799 10.547 1.00 88.25 270 GLY A O 1
ATOM 2178 N N . ARG A 1 271 ? -33.679 -1.747 8.750 1.00 91.69 271 ARG A N 1
ATOM 2179 C CA . ARG A 1 271 ? -34.185 -2.697 7.753 1.00 91.69 271 ARG A CA 1
ATOM 2180 C C . ARG A 1 271 ? -33.064 -3.276 6.906 1.00 91.69 271 ARG A C 1
ATOM 2182 O O . ARG A 1 271 ? -32.067 -2.621 6.626 1.00 91.69 271 ARG A O 1
ATOM 2189 N N . ARG A 1 272 ? -33.259 -4.531 6.497 1.00 92.38 272 ARG A N 1
ATOM 2190 C CA . ARG A 1 272 ? -32.398 -5.243 5.549 1.00 92.38 272 ARG A CA 1
ATOM 2191 C C . ARG A 1 272 ? -32.980 -5.116 4.150 1.00 92.38 272 ARG A C 1
ATOM 2193 O O . ARG A 1 272 ? -34.133 -5.490 3.935 1.00 92.38 272 ARG A O 1
ATOM 2200 N N . GLU A 1 273 ? -32.177 -4.647 3.209 1.00 94.19 273 GLU A N 1
ATOM 2201 C CA . GLU A 1 273 ? -32.563 -4.476 1.811 1.00 94.19 273 GLU A CA 1
ATOM 2202 C C . GLU A 1 273 ? -31.536 -5.146 0.895 1.00 94.19 273 GLU A C 1
ATOM 2204 O O . GLU A 1 273 ? -30.333 -5.114 1.151 1.00 94.19 273 GLU A O 1
ATOM 2209 N N . THR A 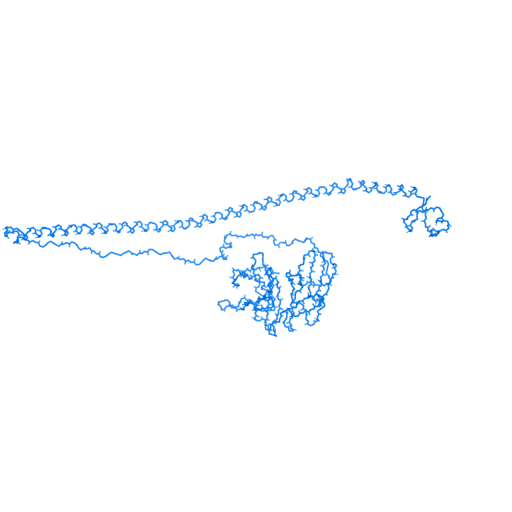1 274 ? -31.996 -5.781 -0.185 1.00 94.19 274 THR A N 1
ATOM 2210 C CA . THR A 1 274 ? -31.075 -6.329 -1.190 1.00 94.19 274 THR A CA 1
ATOM 2211 C C . THR A 1 274 ? -30.433 -5.170 -1.945 1.00 94.19 274 THR A C 1
ATOM 2213 O O . THR A 1 274 ? -31.127 -4.450 -2.657 1.00 94.19 274 THR A O 1
ATOM 2216 N N . PHE A 1 275 ? -29.116 -5.015 -1.809 1.00 95.06 275 PHE A N 1
ATOM 2217 C CA . PHE A 1 275 ? -28.359 -3.975 -2.500 1.00 95.06 275 PHE A CA 1
ATOM 2218 C C . PHE A 1 275 ? -27.820 -4.464 -3.845 1.00 95.06 275 PHE A C 1
ATOM 2220 O O . PHE A 1 275 ? -27.929 -3.773 -4.855 1.00 95.06 275 PHE A O 1
ATOM 2227 N N . ILE A 1 276 ? -27.271 -5.681 -3.868 1.00 96.38 276 ILE A N 1
ATOM 2228 C CA . ILE A 1 276 ? -26.761 -6.332 -5.078 1.00 96.38 276 ILE A CA 1
ATOM 2229 C C . ILE A 1 276 ? -27.286 -7.766 -5.111 1.00 96.38 276 ILE A C 1
ATOM 2231 O O . ILE A 1 276 ? -27.125 -8.516 -4.150 1.00 96.38 276 ILE A O 1
ATOM 2235 N N . ASP A 1 277 ? -27.874 -8.160 -6.237 1.00 94.31 277 ASP A N 1
ATOM 2236 C CA . ASP A 1 277 ? -28.204 -9.554 -6.538 1.00 94.31 277 ASP A CA 1
ATOM 2237 C C . ASP A 1 277 ? -27.103 -10.130 -7.438 1.00 94.31 277 ASP A C 1
ATOM 2239 O O . ASP A 1 277 ? -26.900 -9.648 -8.556 1.00 94.31 277 ASP A O 1
ATOM 2243 N N . VAL A 1 278 ? -26.353 -11.124 -6.945 1.00 91.56 278 VAL A N 1
ATOM 2244 C CA . VAL A 1 278 ? -25.267 -11.749 -7.726 1.00 91.56 278 VAL A CA 1
ATOM 2245 C C . VAL A 1 278 ? -25.749 -12.947 -8.554 1.00 91.56 278 VAL A C 1
ATOM 2247 O O . VAL A 1 278 ? -24.973 -13.542 -9.308 1.00 91.56 278 VAL A O 1
ATOM 2250 N N . GLY A 1 279 ? -27.040 -13.270 -8.470 1.00 89.19 279 GLY A N 1
ATOM 2251 C CA . GLY A 1 279 ? -27.675 -14.380 -9.158 1.00 89.19 279 GLY A CA 1
ATOM 2252 C C . GLY A 1 279 ? -27.493 -15.733 -8.455 1.00 89.19 279 GLY A C 1
ATOM 2253 O O . GLY A 1 279 ? -26.695 -15.887 -7.533 1.00 89.19 279 GLY A O 1
ATOM 2254 N N . PRO A 1 280 ? -28.223 -16.769 -8.904 1.00 88.25 280 PRO A N 1
ATOM 2255 C CA . PRO A 1 280 ? -28.303 -18.058 -8.207 1.00 88.25 280 PRO A CA 1
ATOM 2256 C C . PRO A 1 280 ? -27.071 -18.962 -8.375 1.00 88.25 280 PRO A C 1
ATOM 2258 O O . PRO A 1 280 ? -26.979 -19.983 -7.698 1.00 88.25 280 PRO A O 1
ATOM 2261 N N . GLN A 1 281 ? -26.165 -18.619 -9.297 1.00 89.50 281 GLN A N 1
ATOM 2262 C CA . GLN A 1 281 ? -24.995 -19.430 -9.670 1.00 89.50 281 GLN A CA 1
ATOM 2263 C C . GLN A 1 281 ? -23.716 -19.035 -8.920 1.00 89.50 281 GLN A C 1
ATOM 2265 O O . GLN A 1 281 ? -22.685 -19.683 -9.088 1.00 89.50 281 GLN A O 1
ATOM 2270 N N . TRP A 1 282 ? -23.761 -17.945 -8.150 1.00 91.75 282 TRP A N 1
ATOM 2271 C CA . TRP A 1 282 ? -22.593 -17.367 -7.497 1.00 91.75 282 TRP A CA 1
ATOM 2272 C C . TRP A 1 282 ? -22.838 -17.188 -6.006 1.00 91.75 282 TRP A C 1
ATOM 2274 O O . TRP A 1 282 ? -23.890 -16.710 -5.585 1.00 91.75 282 TRP A O 1
ATOM 2284 N N . HIS A 1 283 ? -21.820 -17.521 -5.223 1.00 91.75 283 HIS A N 1
ATOM 2285 C CA . HIS A 1 283 ? -21.798 -17.347 -3.781 1.00 91.75 283 HIS A CA 1
ATOM 2286 C C . HIS A 1 283 ? -20.891 -16.182 -3.419 1.00 91.75 283 HIS A C 1
ATOM 2288 O O . HIS A 1 283 ? -19.675 -16.317 -3.563 1.00 91.75 283 HIS A O 1
ATOM 2294 N N . PRO A 1 284 ? -21.425 -15.046 -2.953 1.00 94.25 284 PRO A N 1
ATOM 2295 C CA . PRO A 1 284 ? -20.585 -13.956 -2.497 1.00 94.25 284 PRO A CA 1
ATOM 2296 C C . PRO A 1 284 ? -19.951 -14.326 -1.148 1.00 94.25 284 PRO A C 1
ATOM 2298 O O . PRO A 1 284 ? -20.632 -14.798 -0.233 1.00 94.25 284 PRO A O 1
ATOM 2301 N N . SER A 1 285 ? -18.637 -14.137 -1.030 1.00 91.06 285 SER A N 1
ATOM 2302 C CA . SER A 1 285 ? -17.858 -14.599 0.127 1.00 91.06 285 SER A CA 1
ATOM 2303 C C . SER A 1 285 ? -16.968 -13.537 0.758 1.00 91.06 285 SER A C 1
ATOM 2305 O O . SER A 1 285 ? -16.731 -13.604 1.957 1.00 91.06 285 SER A O 1
ATOM 2307 N N . GLY A 1 286 ? -16.458 -12.593 -0.032 1.00 93.81 286 GLY A N 1
ATOM 2308 C CA . GLY A 1 286 ? -15.622 -11.488 0.433 1.00 93.81 286 GLY A CA 1
ATOM 2309 C C . GLY A 1 286 ? -16.209 -10.160 -0.018 1.00 93.81 286 GLY A C 1
ATOM 2310 O O . GLY A 1 286 ? -16.782 -10.080 -1.109 1.00 93.81 286 GLY A O 1
ATOM 2311 N N . LEU A 1 287 ? -16.085 -9.132 0.817 1.00 96.31 287 LEU A N 1
ATOM 2312 C CA . LEU A 1 287 ? -16.762 -7.854 0.631 1.00 96.31 287 LEU A CA 1
ATOM 2313 C C . LEU A 1 287 ? -15.891 -6.679 1.070 1.00 96.31 287 LEU A C 1
ATOM 2315 O O . LEU A 1 287 ? -15.358 -6.663 2.174 1.00 96.31 287 LEU A O 1
ATOM 2319 N N . HIS A 1 288 ? -15.818 -5.644 0.237 1.00 96.25 288 HIS A N 1
ATOM 2320 C CA . HIS A 1 288 ? -15.165 -4.396 0.617 1.00 96.25 288 HIS A CA 1
ATOM 2321 C C . HIS A 1 288 ? -15.802 -3.186 -0.065 1.00 96.25 288 HIS A C 1
ATOM 2323 O O . HIS A 1 288 ? -15.928 -3.173 -1.288 1.00 96.25 288 HIS A O 1
ATOM 2329 N N . CYS A 1 289 ? -16.159 -2.158 0.705 1.00 96.00 289 CYS A N 1
ATOM 2330 C CA . CYS A 1 289 ? -16.426 -0.827 0.168 1.00 96.00 289 CYS A CA 1
ATOM 2331 C C . CYS A 1 289 ? -15.104 -0.073 0.003 1.00 96.00 289 CYS A C 1
ATOM 2333 O O . CYS A 1 289 ? -14.363 0.102 0.968 1.00 96.00 289 CYS A O 1
ATOM 2335 N N . THR A 1 290 ? -14.802 0.370 -1.213 1.00 94.44 290 THR A N 1
ATOM 2336 C CA . THR A 1 290 ? -13.613 1.178 -1.498 1.00 94.44 290 THR A CA 1
ATOM 2337 C C . THR A 1 290 ? -13.784 2.605 -0.987 1.00 94.44 290 THR A C 1
ATOM 2339 O O . THR A 1 290 ? -14.894 3.085 -0.758 1.00 94.44 290 THR A O 1
ATOM 2342 N N . LYS A 1 291 ? -12.681 3.353 -0.937 1.00 91.62 291 LYS A N 1
ATOM 2343 C CA . LYS A 1 291 ? -12.675 4.799 -0.667 1.00 91.62 291 LYS A CA 1
ATOM 2344 C C . LYS A 1 291 ? -13.510 5.596 -1.677 1.00 91.62 291 LYS A C 1
ATOM 2346 O O . LYS A 1 291 ? -14.007 6.665 -1.338 1.00 91.62 291 LYS A O 1
ATOM 2351 N N . SER A 1 292 ? -13.662 5.104 -2.913 1.00 91.50 292 SER A N 1
ATOM 2352 C CA . SER A 1 292 ? -14.542 5.715 -3.925 1.00 91.50 292 SER A CA 1
ATOM 2353 C C . SER A 1 292 ? -16.029 5.426 -3.704 1.00 91.50 292 SER A C 1
ATOM 2355 O O . SER A 1 292 ? -16.846 6.062 -4.359 1.00 91.50 292 SER A O 1
ATOM 2357 N N . GLY A 1 293 ? -16.383 4.512 -2.795 1.00 93.50 293 GLY A N 1
ATOM 2358 C CA . GLY A 1 293 ? -17.756 4.050 -2.586 1.00 93.50 293 GLY A CA 1
ATOM 2359 C C . GLY A 1 293 ? -18.154 2.870 -3.476 1.00 93.50 293 GLY A C 1
ATOM 2360 O O . GLY A 1 293 ? -19.304 2.440 -3.442 1.00 93.50 293 GLY A O 1
ATOM 2361 N N . ASP A 1 294 ? -17.221 2.323 -4.263 1.00 95.19 294 ASP A N 1
ATOM 2362 C CA . ASP A 1 294 ? -17.475 1.119 -5.053 1.00 95.19 294 ASP A CA 1
ATOM 2363 C C . ASP A 1 294 ? -17.495 -0.111 -4.143 1.00 95.19 294 ASP A C 1
ATOM 2365 O O . ASP A 1 294 ? -16.693 -0.230 -3.216 1.00 95.19 294 ASP A O 1
ATOM 2369 N N . ILE A 1 295 ? -18.354 -1.080 -4.446 1.00 97.06 295 ILE A N 1
ATOM 2370 C CA . ILE A 1 295 ? -18.410 -2.347 -3.719 1.00 97.06 295 ILE A CA 1
ATOM 2371 C C . ILE A 1 295 ? -17.665 -3.423 -4.495 1.00 97.06 295 ILE A C 1
ATOM 2373 O O . ILE A 1 295 ? -17.996 -3.746 -5.636 1.00 97.06 295 ILE A O 1
ATOM 2377 N N . LEU A 1 296 ? -16.661 -4.007 -3.858 1.00 96.06 296 LEU A N 1
ATOM 2378 C CA . LEU A 1 296 ? -15.918 -5.156 -4.347 1.00 96.06 296 LEU A CA 1
ATOM 2379 C C . LEU A 1 296 ? -16.476 -6.422 -3.711 1.00 96.06 296 LEU A C 1
ATOM 2381 O O . LEU A 1 296 ? -16.542 -6.524 -2.488 1.00 96.06 296 LEU A O 1
ATOM 2385 N N . VAL A 1 297 ? -16.843 -7.390 -4.545 1.00 96.31 297 VAL A N 1
ATOM 2386 C CA . VAL A 1 297 ? -17.386 -8.676 -4.100 1.00 96.31 297 VAL A CA 1
ATOM 2387 C C . VAL A 1 297 ? -16.559 -9.799 -4.703 1.00 96.31 297 VAL A C 1
ATOM 2389 O O . VAL A 1 297 ? -16.442 -9.889 -5.928 1.00 96.31 297 VAL A O 1
ATOM 2392 N N . THR A 1 298 ? -16.004 -10.668 -3.860 1.00 94.88 298 THR A N 1
ATOM 2393 C CA . THR A 1 298 ? -15.454 -11.953 -4.308 1.00 94.88 298 THR A CA 1
ATOM 2394 C C . THR A 1 298 ? -16.539 -13.011 -4.249 1.00 94.88 298 THR A C 1
ATOM 2396 O O . THR A 1 298 ? -17.384 -13.001 -3.350 1.00 94.88 298 THR A O 1
ATOM 2399 N N . MET A 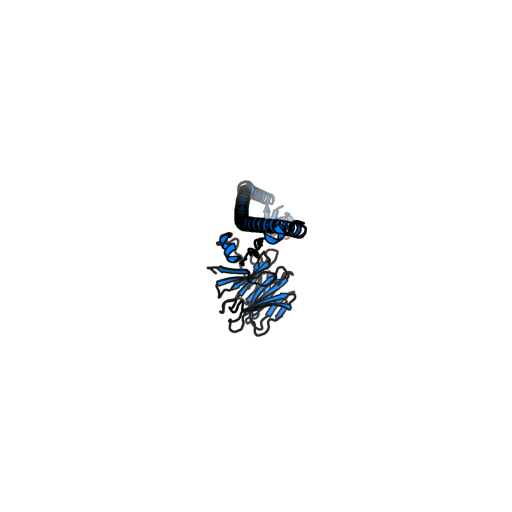1 299 ? -16.535 -13.918 -5.218 1.00 93.56 299 MET A N 1
ATOM 2400 C CA . MET A 1 299 ? -17.528 -14.980 -5.281 1.00 93.56 299 MET A CA 1
ATOM 2401 C C . MET A 1 299 ? -16.974 -16.266 -5.876 1.00 93.56 299 MET A C 1
ATOM 2403 O O . MET A 1 299 ? -16.043 -16.221 -6.685 1.00 93.56 299 MET A O 1
ATOM 2407 N N . SER A 1 300 ? -17.580 -17.388 -5.493 1.00 91.94 300 SER A N 1
ATOM 2408 C CA . SER A 1 300 ? -17.286 -18.722 -6.018 1.00 91.94 300 SER A CA 1
ATOM 2409 C C . SER A 1 300 ? -18.514 -19.363 -6.662 1.00 91.94 300 SER A C 1
ATOM 2411 O O . SER A 1 300 ? -19.654 -19.009 -6.346 1.00 91.94 300 SER A O 1
ATOM 2413 N N . ASP A 1 301 ? -18.287 -20.311 -7.564 1.00 90.69 301 ASP A N 1
ATOM 2414 C CA . ASP A 1 301 ? -19.338 -21.201 -8.060 1.00 90.69 301 ASP A CA 1
ATOM 2415 C C . ASP A 1 301 ? -19.673 -22.314 -7.048 1.00 90.69 301 ASP A C 1
ATOM 2417 O O . ASP A 1 301 ? -19.035 -22.448 -6.001 1.00 90.69 301 ASP A O 1
ATOM 2421 N N . ASP A 1 302 ? -20.697 -23.113 -7.356 1.00 88.81 302 ASP A N 1
ATOM 2422 C CA . ASP A 1 302 ? -21.143 -24.244 -6.526 1.00 88.81 302 ASP A CA 1
ATOM 2423 C C . ASP A 1 302 ? -20.073 -25.337 -6.365 1.00 88.81 302 ASP A C 1
ATOM 2425 O O . ASP A 1 302 ? -20.058 -26.047 -5.360 1.00 88.81 302 ASP A O 1
ATOM 2429 N N . SER A 1 303 ? -19.179 -25.486 -7.345 1.00 89.31 303 SER A N 1
ATOM 2430 C CA . SER A 1 303 ? -18.094 -26.471 -7.319 1.00 89.31 303 SER A CA 1
ATOM 2431 C C . SER A 1 303 ? -16.814 -25.959 -6.661 1.00 89.31 303 SER A C 1
ATOM 2433 O O . SER A 1 303 ? -15.872 -26.738 -6.517 1.00 89.31 303 SER A O 1
ATOM 2435 N N . TYR A 1 304 ? -16.761 -24.684 -6.262 1.00 88.38 304 TYR A N 1
ATOM 2436 C CA . TYR A 1 304 ? -15.562 -24.022 -5.736 1.00 88.38 304 TYR A CA 1
ATOM 2437 C C . TYR A 1 304 ? -14.330 -24.173 -6.646 1.00 88.38 304 TYR A C 1
ATOM 2439 O O . TYR A 1 304 ? -13.175 -24.251 -6.212 1.00 88.38 304 TYR A O 1
ATOM 2447 N N . THR A 1 305 ? -14.595 -24.240 -7.947 1.00 87.62 305 THR A N 1
ATOM 2448 C CA . THR A 1 305 ? -13.590 -24.356 -9.005 1.00 87.62 305 THR A CA 1
ATOM 2449 C C . THR A 1 305 ? -13.341 -23.029 -9.686 1.00 87.62 305 THR A C 1
ATOM 2451 O O . THR A 1 305 ? -12.244 -22.791 -10.193 1.00 87.62 305 THR A O 1
ATOM 2454 N N . ASN A 1 306 ? -14.353 -22.162 -9.697 1.00 88.62 306 ASN A N 1
ATOM 2455 C CA . ASN A 1 306 ? -14.273 -20.859 -10.319 1.00 88.62 306 ASN A CA 1
ATOM 2456 C C . ASN A 1 306 ? -14.484 -19.769 -9.291 1.00 88.62 306 ASN A C 1
ATOM 2458 O O . ASN A 1 306 ? -15.426 -19.801 -8.505 1.00 88.62 306 ASN A O 1
ATOM 2462 N N . TYR A 1 307 ? -13.618 -18.769 -9.378 1.00 91.25 307 TYR A N 1
ATOM 2463 C CA . TYR A 1 307 ? -13.692 -17.569 -8.577 1.00 91.25 307 TYR A CA 1
ATOM 2464 C C . TYR A 1 307 ? -13.712 -16.358 -9.483 1.00 91.25 307 TYR A C 1
ATOM 2466 O O . TYR A 1 307 ? -13.112 -16.350 -10.567 1.00 91.25 307 TYR A O 1
ATOM 2474 N N . LYS A 1 308 ? -14.389 -15.319 -9.016 1.00 90.44 308 LYS A N 1
ATOM 2475 C CA . LYS A 1 308 ? -14.324 -14.013 -9.648 1.00 90.44 308 LYS A CA 1
ATOM 2476 C C . LYS A 1 308 ? -14.441 -12.894 -8.638 1.00 90.44 308 LYS A C 1
ATOM 2478 O O . LYS A 1 308 ? -14.928 -13.072 -7.522 1.00 90.44 308 LYS A O 1
ATOM 2483 N N . ILE A 1 309 ? -14.004 -11.728 -9.079 1.00 92.69 309 ILE A N 1
ATOM 2484 C CA . ILE A 1 309 ? -14.135 -10.472 -8.361 1.00 92.69 309 ILE A CA 1
ATOM 2485 C C . ILE A 1 309 ? -14.976 -9.562 -9.226 1.00 92.69 309 ILE A C 1
ATOM 2487 O O . ILE A 1 309 ? -14.695 -9.394 -10.411 1.00 92.69 309 ILE A O 1
ATOM 2491 N N . VAL A 1 310 ? -15.996 -8.961 -8.635 1.00 93.81 310 VAL A N 1
ATOM 2492 C CA . VAL A 1 310 ? -16.859 -8.017 -9.330 1.00 93.81 310 VAL A CA 1
ATOM 2493 C C . VAL A 1 310 ? -16.842 -6.696 -8.579 1.00 93.81 310 VAL A C 1
ATOM 2495 O O . VAL A 1 310 ? -17.012 -6.668 -7.361 1.00 93.81 310 VAL A O 1
ATOM 2498 N N . ARG A 1 311 ? -16.621 -5.606 -9.315 1.00 94.62 311 ARG A N 1
ATOM 2499 C CA . ARG A 1 311 ? -16.761 -4.237 -8.817 1.00 94.62 311 ARG A CA 1
ATOM 2500 C C . ARG A 1 311 ? -18.137 -3.715 -9.208 1.00 94.62 311 ARG A C 1
ATOM 2502 O O . ARG A 1 311 ? -18.521 -3.784 -10.382 1.00 94.62 311 ARG A O 1
ATOM 2509 N N . TYR A 1 312 ? -18.837 -3.165 -8.230 1.00 95.50 312 TYR A N 1
ATOM 2510 C CA . TYR A 1 312 ? -20.126 -2.516 -8.385 1.00 95.50 312 TYR A CA 1
ATOM 2511 C C . TYR A 1 312 ? -20.013 -1.036 -8.028 1.00 95.50 312 TYR A C 1
ATOM 2513 O O . TYR A 1 312 ? -19.436 -0.698 -7.001 1.00 95.50 312 TYR A O 1
ATOM 2521 N N . THR A 1 313 ? -20.613 -0.180 -8.844 1.00 94.19 313 THR A N 1
ATOM 2522 C CA . THR A 1 313 ? -20.792 1.250 -8.568 1.00 94.19 313 THR A CA 1
ATOM 2523 C C . THR A 1 313 ? -22.292 1.510 -8.569 1.00 94.19 313 THR A C 1
ATOM 2525 O O . THR A 1 313 ? -22.977 1.109 -9.513 1.00 94.19 313 THR A O 1
ATOM 2528 N N . ASP A 1 314 ? -22.825 2.096 -7.496 1.00 89.38 314 ASP A N 1
ATOM 2529 C CA . ASP A 1 314 ? -24.268 2.324 -7.309 1.00 89.38 314 ASP A CA 1
ATOM 2530 C C . ASP A 1 314 ? -25.124 1.060 -7.540 1.00 89.38 314 ASP A C 1
ATOM 2532 O O . ASP A 1 314 ? -26.140 1.074 -8.240 1.00 89.38 314 ASP A O 1
ATOM 2536 N N . GLY A 1 315 ? -24.657 -0.085 -7.027 1.00 89.12 315 GLY A N 1
ATOM 2537 C CA . GLY A 1 315 ? -25.315 -1.390 -7.184 1.00 89.12 315 GLY A CA 1
ATOM 2538 C C . GLY A 1 315 ? -25.217 -2.005 -8.589 1.00 89.12 315 GLY A C 1
ATOM 2539 O O . GLY A 1 315 ? -25.677 -3.125 -8.810 1.00 89.12 315 GLY A O 1
ATOM 2540 N N . LYS A 1 316 ? -24.589 -1.325 -9.557 1.00 93.38 316 LYS A N 1
ATOM 2541 C CA . LYS A 1 316 ? -24.420 -1.816 -10.931 1.00 93.38 316 LYS A CA 1
ATOM 2542 C C . LYS A 1 316 ? -23.029 -2.379 -11.145 1.00 93.38 316 LYS A C 1
ATOM 2544 O O . LYS A 1 316 ? -22.034 -1.747 -10.809 1.00 93.38 316 LYS A O 1
ATOM 2549 N N . ARG A 1 317 ? -22.947 -3.552 -11.773 1.00 94.38 317 ARG A N 1
ATOM 2550 C CA . ARG A 1 317 ? -21.668 -4.157 -12.158 1.00 94.38 317 ARG A CA 1
ATOM 2551 C C . ARG A 1 317 ? -20.958 -3.276 -13.186 1.00 94.38 317 ARG A C 1
ATOM 2553 O O . ARG A 1 317 ? -21.472 -3.099 -14.289 1.00 94.38 317 ARG A O 1
ATOM 2560 N N . VAL A 1 318 ? -19.763 -2.803 -12.844 1.00 93.00 318 VAL A N 1
ATOM 2561 C CA . VAL A 1 318 ? -18.912 -1.995 -13.737 1.00 93.00 318 VAL A CA 1
ATOM 2562 C C . VAL A 1 318 ? -17.686 -2.752 -14.229 1.00 93.00 318 VAL A C 1
ATOM 2564 O O . VAL A 1 318 ? -17.150 -2.433 -15.287 1.00 93.00 318 VAL A O 1
ATOM 2567 N N . GLN A 1 319 ? -17.238 -3.764 -13.485 1.00 88.56 319 GLN A N 1
ATOM 2568 C CA . GLN A 1 319 ? -16.040 -4.517 -13.832 1.00 88.56 319 GLN A CA 1
ATOM 2569 C C . GLN A 1 319 ? -16.070 -5.919 -13.234 1.00 88.56 319 GLN A C 1
ATOM 2571 O O . GLN A 1 319 ? -16.618 -6.129 -12.155 1.00 88.56 319 GLN A O 1
ATOM 2576 N N . GLU A 1 320 ? -15.458 -6.871 -13.932 1.00 89.31 320 GLU A N 1
ATOM 2577 C CA . GLU A 1 320 ? -15.359 -8.264 -13.512 1.00 89.31 320 GLU A CA 1
ATOM 2578 C C . GLU A 1 320 ? -13.963 -8.793 -13.857 1.00 89.31 320 GLU A C 1
ATOM 2580 O O . GLU A 1 320 ? -13.505 -8.643 -14.989 1.00 89.31 320 GLU A O 1
ATOM 2585 N N . ILE A 1 321 ? -13.291 -9.399 -12.877 1.00 81.44 321 ILE A N 1
ATOM 2586 C CA . ILE A 1 321 ? -12.161 -10.296 -13.109 1.00 81.44 321 ILE A CA 1
ATOM 2587 C C . ILE A 1 321 ? -12.666 -11.702 -12.887 1.00 81.44 321 ILE A C 1
ATOM 2589 O O . ILE A 1 321 ? -13.003 -12.069 -11.762 1.00 81.44 321 ILE A O 1
ATOM 2593 N N . GLN A 1 322 ? -12.630 -12.496 -13.942 1.00 74.44 322 GLN A N 1
ATOM 2594 C CA . GLN A 1 322 ? -12.794 -13.934 -13.860 1.00 74.44 322 GLN A CA 1
ATOM 2595 C C . GLN A 1 322 ? -11.440 -14.600 -14.116 1.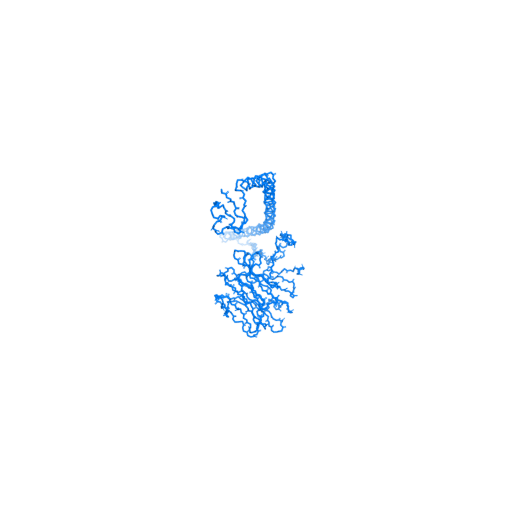00 74.44 322 GLN A C 1
ATOM 2597 O O . GLN A 1 322 ? -10.548 -13.990 -14.705 1.00 74.44 322 GLN A O 1
ATOM 2602 N N . ASN A 1 323 ? -11.281 -15.830 -13.624 1.00 66.12 323 ASN A N 1
ATOM 2603 C CA . ASN A 1 323 ? -10.115 -16.679 -13.863 1.00 66.12 323 ASN A CA 1
ATOM 2604 C C . ASN A 1 323 ? -9.596 -16.572 -15.311 1.00 66.12 323 ASN A C 1
ATOM 2606 O O . ASN A 1 323 ? -10.403 -16.418 -16.219 1.00 66.12 323 ASN A O 1
ATOM 2610 N N . TYR A 1 324 ? -8.274 -16.714 -15.486 1.00 62.50 324 TYR A N 1
ATOM 2611 C CA . TYR A 1 324 ? -7.477 -16.684 -16.728 1.00 62.50 324 TYR A CA 1
ATOM 2612 C C . TYR A 1 324 ? -6.692 -15.387 -16.979 1.00 62.50 324 TYR A C 1
ATOM 2614 O O . TYR A 1 324 ? -7.096 -14.524 -17.751 1.00 62.50 324 TYR A O 1
ATOM 2622 N N . ASP A 1 325 ? -5.483 -15.329 -16.409 1.00 57.81 325 ASP A N 1
ATOM 2623 C CA . ASP A 1 325 ? -4.370 -14.585 -17.011 1.00 57.81 325 ASP A CA 1
ATOM 2624 C C . ASP A 1 325 ? -3.508 -15.587 -17.799 1.00 57.81 325 ASP A C 1
ATOM 2626 O O . ASP A 1 325 ? -3.079 -16.611 -17.259 1.00 57.81 325 ASP A O 1
ATOM 2630 N N . ASN A 1 326 ? -3.313 -15.355 -19.099 1.00 57.50 326 ASN A N 1
ATOM 2631 C CA . ASN A 1 326 ? -2.474 -16.186 -19.979 1.00 57.50 326 ASN A CA 1
ATOM 2632 C C . ASN A 1 326 ? -2.761 -17.711 -19.943 1.00 57.50 326 ASN A C 1
ATOM 2634 O O . ASN A 1 326 ? -1.853 -18.529 -20.092 1.00 57.50 326 ASN A O 1
ATOM 2638 N N . GLY A 1 327 ? -4.024 -18.109 -19.740 1.00 61.41 327 GLY A N 1
ATOM 2639 C CA . GLY A 1 327 ? -4.457 -19.515 -19.755 1.00 61.41 327 GLY A CA 1
ATOM 2640 C C . GLY A 1 327 ? -4.287 -20.284 -18.437 1.00 61.41 327 GLY A C 1
ATOM 2641 O O . GLY A 1 327 ? -4.514 -21.493 -18.421 1.00 61.41 327 GLY A O 1
ATOM 2642 N N . LYS A 1 328 ? -3.928 -19.620 -17.326 1.00 65.62 328 LYS A N 1
ATOM 2643 C CA . LYS A 1 328 ? -3.879 -20.226 -15.979 1.00 65.62 328 LYS A CA 1
ATOM 2644 C C . LYS A 1 328 ? -4.930 -19.615 -15.040 1.00 65.62 328 LYS A C 1
ATOM 2646 O O . LYS A 1 328 ? -5.183 -18.413 -15.129 1.00 65.62 328 LYS A O 1
ATOM 2651 N N . PRO A 1 329 ? -5.548 -20.409 -14.141 1.00 72.50 329 PRO A N 1
ATOM 2652 C CA . PRO A 1 329 ? -6.475 -19.879 -13.146 1.00 72.50 329 PRO A CA 1
ATOM 2653 C C . PRO A 1 329 ? -5.742 -18.910 -12.215 1.00 72.50 329 PRO A C 1
ATOM 2655 O O . PRO A 1 329 ? -4.615 -19.175 -11.797 1.00 72.50 329 PRO A O 1
ATOM 2658 N N . LEU A 1 330 ? -6.380 -17.774 -11.935 1.00 80.12 330 LEU A N 1
ATOM 2659 C CA . LEU A 1 330 ? -5.789 -16.718 -11.117 1.00 80.12 330 LEU A CA 1
ATOM 2660 C C . LEU A 1 330 ? -5.844 -17.058 -9.625 1.00 80.12 330 LEU A C 1
ATOM 2662 O O . LEU A 1 330 ? -4.916 -16.750 -8.884 1.00 80.12 330 LEU A O 1
ATOM 2666 N N . PHE A 1 331 ? -6.926 -17.718 -9.218 1.00 86.69 331 PHE A N 1
ATOM 2667 C CA . PHE A 1 331 ? -7.151 -18.196 -7.861 1.00 86.69 331 PHE A CA 1
ATOM 2668 C C . PHE A 1 331 ? -7.108 -19.723 -7.833 1.00 86.69 331 PHE A C 1
ATOM 2670 O O . PHE A 1 331 ? -7.550 -20.387 -8.776 1.00 86.69 331 PHE A O 1
ATOM 2677 N N . GLN A 1 332 ? -6.580 -20.280 -6.751 1.00 88.06 332 GLN A N 1
ATOM 2678 C CA . GLN A 1 332 ? -6.482 -21.712 -6.526 1.00 88.06 332 GLN A CA 1
ATOM 2679 C C . GLN A 1 332 ? -7.870 -22.288 -6.167 1.00 88.06 332 GLN A C 1
ATOM 2681 O O . GLN A 1 332 ? -8.489 -21.832 -5.202 1.00 88.06 332 GLN A O 1
ATOM 2686 N N . PRO A 1 333 ? -8.364 -23.312 -6.894 1.00 89.00 333 PRO A N 1
ATOM 2687 C CA . PRO A 1 333 ? -9.587 -24.033 -6.530 1.00 89.00 333 PRO A CA 1
ATOM 2688 C C . PRO A 1 333 ? -9.526 -24.649 -5.125 1.00 89.00 333 PRO A C 1
ATOM 2690 O O . PRO A 1 333 ? -8.465 -25.124 -4.708 1.00 89.00 333 PRO A O 1
ATOM 2693 N N . GLY A 1 334 ? -10.664 -24.712 -4.429 1.00 89.56 334 GLY A N 1
ATOM 2694 C CA . GLY A 1 334 ? -10.777 -25.298 -3.087 1.00 89.56 334 GLY A CA 1
ATOM 2695 C C . GLY A 1 334 ? -11.881 -24.648 -2.255 1.00 89.56 334 GLY A C 1
ATOM 2696 O O . GLY A 1 334 ? -12.531 -23.736 -2.715 1.00 89.56 334 GLY A O 1
ATOM 2697 N N . LEU A 1 335 ? -12.109 -25.073 -1.014 1.00 86.88 335 LEU A N 1
ATOM 2698 C CA . LEU A 1 335 ? -13.186 -24.506 -0.175 1.00 86.88 335 LEU A CA 1
ATOM 2699 C C . LEU A 1 335 ? -12.828 -23.157 0.480 1.00 86.88 335 LEU A C 1
ATOM 2701 O O . LEU A 1 335 ? -13.631 -22.590 1.219 1.00 86.88 335 LEU A O 1
ATOM 2705 N N . GLY A 1 336 ? -11.612 -22.661 0.255 1.00 86.06 336 GLY A N 1
ATOM 2706 C CA . GLY A 1 336 ? -11.127 -21.400 0.797 1.00 86.06 336 GLY A CA 1
ATOM 2707 C C . GLY A 1 336 ? -11.878 -20.180 0.266 1.00 86.06 336 GLY A C 1
ATOM 2708 O O . GLY A 1 336 ? -12.314 -20.127 -0.885 1.00 86.06 336 GLY A O 1
ATOM 2709 N N . ILE A 1 337 ? -12.009 -19.174 1.127 1.00 85.94 337 ILE A N 1
ATOM 2710 C CA . ILE A 1 337 ? -12.600 -17.877 0.793 1.00 85.94 337 ILE A CA 1
ATOM 2711 C C . ILE A 1 337 ? -11.518 -16.969 0.200 1.00 85.94 337 ILE A C 1
ATOM 2713 O O . ILE A 1 337 ? -10.355 -17.018 0.619 1.00 85.94 337 ILE A O 1
ATOM 2717 N N . LEU A 1 338 ? -11.918 -16.117 -0.746 1.00 91.94 338 LEU A N 1
ATOM 2718 C CA . LEU A 1 338 ? -11.113 -14.985 -1.195 1.00 91.94 338 LEU A CA 1
ATOM 2719 C C . LEU A 1 338 ? -11.459 -13.746 -0.369 1.00 91.94 338 LEU A C 1
ATOM 2721 O O . LEU A 1 338 ? -12.538 -13.174 -0.539 1.00 91.94 338 LEU A O 1
ATOM 2725 N N . PHE A 1 339 ? -10.548 -13.312 0.497 1.00 92.75 339 PHE A N 1
ATOM 2726 C CA . PHE A 1 339 ? -10.700 -12.039 1.207 1.00 92.75 339 PHE A CA 1
ATOM 2727 C C . PHE A 1 339 ? -10.279 -10.889 0.312 1.00 92.75 339 PHE A C 1
ATOM 2729 O O . PHE A 1 339 ? -9.308 -11.027 -0.426 1.00 92.75 339 PHE A O 1
ATOM 2736 N N . ILE A 1 340 ? -10.968 -9.754 0.395 1.00 94.38 340 ILE A N 1
ATOM 2737 C CA . ILE A 1 340 ? -10.694 -8.589 -0.446 1.00 94.38 340 ILE A CA 1
ATOM 2738 C C . ILE A 1 340 ? -10.638 -7.316 0.388 1.00 94.38 340 ILE A C 1
ATOM 2740 O O . ILE A 1 340 ? -11.412 -7.136 1.322 1.00 94.38 340 ILE A O 1
ATOM 2744 N N . THR A 1 341 ? -9.702 -6.433 0.059 1.00 93.56 341 THR A N 1
ATOM 2745 C CA . THR A 1 341 ? -9.572 -5.114 0.683 1.00 93.56 341 THR A CA 1
ATOM 2746 C C . THR A 1 341 ? -8.909 -4.121 -0.271 1.00 93.56 341 THR A C 1
ATOM 2748 O O . THR A 1 341 ? -8.282 -4.526 -1.250 1.00 93.56 341 THR A O 1
ATOM 2751 N N . GLU A 1 342 ? -9.028 -2.824 -0.001 1.00 92.25 342 GLU A N 1
ATOM 2752 C CA . GLU A 1 342 ? -8.272 -1.762 -0.668 1.00 92.25 342 GLU A CA 1
ATOM 2753 C C . GLU A 1 342 ? -7.112 -1.306 0.234 1.00 92.25 342 GLU A C 1
ATOM 2755 O O . GLU A 1 342 ? -7.299 -0.975 1.407 1.00 92.25 342 GLU A O 1
ATOM 2760 N N . ASN A 1 343 ? -5.888 -1.282 -0.298 1.00 89.00 343 ASN A N 1
ATOM 2761 C CA . ASN A 1 343 ? -4.733 -0.776 0.444 1.00 89.00 343 ASN A CA 1
ATOM 2762 C C . ASN A 1 343 ? -4.684 0.770 0.451 1.00 89.00 343 ASN A C 1
ATOM 2764 O O . ASN A 1 343 ? -5.477 1.467 -0.187 1.00 89.00 343 ASN A O 1
ATOM 2768 N N . ASN A 1 344 ? -3.704 1.350 1.150 1.00 85.19 344 ASN A N 1
ATOM 2769 C CA . ASN A 1 344 ? -3.573 2.810 1.219 1.00 85.19 344 ASN A CA 1
ATOM 2770 C C . ASN A 1 344 ? -3.234 3.489 -0.116 1.00 85.19 344 ASN A C 1
ATOM 2772 O O . ASN A 1 344 ? -3.593 4.653 -0.286 1.00 85.19 344 ASN A O 1
ATOM 2776 N N . ASN A 1 345 ? -2.640 2.759 -1.061 1.00 83.38 345 ASN A N 1
ATOM 2777 C CA . ASN A 1 345 ? -2.356 3.237 -2.416 1.00 83.38 345 ASN A CA 1
ATOM 2778 C C . ASN A 1 345 ? -3.587 3.160 -3.339 1.00 83.38 345 ASN A C 1
ATOM 2780 O O . ASN A 1 345 ? -3.553 3.668 -4.458 1.00 83.38 345 ASN A O 1
ATOM 2784 N N . GLY A 1 346 ? -4.681 2.554 -2.870 1.00 85.12 346 GLY A N 1
ATOM 2785 C CA . GLY A 1 346 ? -5.896 2.332 -3.645 1.00 85.12 346 GLY A CA 1
ATOM 2786 C C . GLY A 1 346 ? -5.865 1.073 -4.514 1.00 85.12 346 GLY A C 1
ATOM 2787 O O . GLY A 1 346 ? -6.749 0.888 -5.350 1.00 85.12 346 GLY A O 1
ATOM 2788 N N . ASP A 1 347 ? -4.850 0.220 -4.356 1.00 88.62 347 ASP A N 1
ATOM 2789 C CA . ASP A 1 347 ? -4.815 -1.081 -5.018 1.00 88.62 347 ASP A CA 1
ATOM 2790 C C . ASP A 1 347 ? -5.738 -2.061 -4.299 1.00 88.62 347 ASP A C 1
ATOM 2792 O O . ASP A 1 347 ? -5.904 -2.013 -3.078 1.00 88.62 347 ASP A O 1
ATOM 2796 N N . ILE A 1 348 ? -6.293 -2.998 -5.060 1.00 90.75 348 ILE A N 1
ATOM 2797 C CA . ILE A 1 348 ? -7.139 -4.055 -4.516 1.00 90.75 348 ILE A CA 1
ATOM 2798 C C . ILE A 1 348 ? -6.248 -5.229 -4.135 1.00 90.75 348 ILE A C 1
ATOM 2800 O O . ILE A 1 348 ? -5.586 -5.808 -4.994 1.00 90.75 348 ILE A O 1
ATOM 2804 N N . CYS A 1 349 ? -6.258 -5.598 -2.861 1.00 91.94 349 CYS A N 1
ATOM 2805 C CA . CYS A 1 349 ? -5.544 -6.745 -2.323 1.00 91.94 349 CYS A CA 1
ATOM 2806 C C . CYS A 1 349 ? -6.520 -7.896 -2.092 1.00 91.94 349 CYS A C 1
ATOM 2808 O O . CYS A 1 349 ? -7.539 -7.726 -1.423 1.00 91.94 349 CYS A O 1
ATOM 2810 N N . VAL A 1 350 ? -6.183 -9.074 -2.610 1.00 92.25 350 VAL A N 1
ATOM 2811 C CA . VAL A 1 350 ? -7.004 -10.279 -2.499 1.00 92.25 350 VAL A CA 1
ATOM 2812 C C . VAL A 1 350 ? -6.181 -11.395 -1.892 1.00 92.25 350 VAL A C 1
ATOM 2814 O O . VAL A 1 350 ? -5.147 -11.758 -2.443 1.00 92.25 350 VAL A O 1
ATOM 2817 N N . SER A 1 351 ? -6.628 -11.930 -0.761 1.00 92.25 351 SER A N 1
ATOM 2818 C CA . SER A 1 351 ? -5.996 -13.079 -0.117 1.00 92.25 351 SER A CA 1
ATOM 2819 C C . SER A 1 351 ? -6.676 -14.357 -0.582 1.00 92.25 351 SER A C 1
ATOM 2821 O O . SER A 1 351 ? -7.850 -14.586 -0.283 1.00 92.25 351 SER A O 1
ATOM 2823 N N . ASP A 1 352 ? -5.934 -15.176 -1.318 1.00 90.75 352 ASP A N 1
ATOM 2824 C CA . ASP A 1 352 ? -6.337 -16.518 -1.711 1.00 90.75 352 ASP A CA 1
ATOM 2825 C C . ASP A 1 352 ? -5.852 -17.520 -0.662 1.00 90.75 352 ASP A C 1
ATOM 2827 O O . ASP A 1 352 ? -4.670 -17.874 -0.590 1.00 90.75 352 ASP A O 1
ATOM 2831 N N . THR A 1 353 ? -6.792 -17.977 0.164 1.00 88.50 353 THR A N 1
ATOM 2832 C CA . THR A 1 353 ? -6.524 -18.922 1.254 1.00 88.50 353 THR A CA 1
ATOM 2833 C C . THR A 1 353 ? -6.185 -20.329 0.765 1.00 88.50 353 THR A C 1
ATOM 2835 O O . THR A 1 353 ? -5.417 -21.027 1.431 1.00 88.50 353 THR A O 1
ATOM 2838 N N . ASN A 1 354 ? -6.686 -20.739 -0.405 1.00 88.62 354 ASN A N 1
ATOM 2839 C CA . ASN A 1 354 ? -6.336 -22.023 -1.013 1.00 88.62 354 ASN A CA 1
ATOM 2840 C C . ASN A 1 354 ? -4.902 -21.975 -1.556 1.00 88.62 354 ASN A C 1
ATOM 2842 O O . ASN A 1 354 ? -4.115 -22.898 -1.344 1.00 88.62 354 ASN A O 1
ATOM 2846 N N . GLY A 1 355 ? -4.559 -20.883 -2.244 1.00 85.62 355 GLY A N 1
ATOM 2847 C CA . GLY A 1 355 ? -3.252 -20.677 -2.866 1.00 85.62 355 GLY A CA 1
ATOM 2848 C C . GLY A 1 355 ? -2.159 -20.229 -1.894 1.00 85.62 355 GLY A C 1
ATOM 2849 O O . GLY A 1 355 ? -0.979 -20.334 -2.223 1.00 85.62 355 GLY A O 1
ATOM 2850 N N . ARG A 1 356 ? -2.535 -19.745 -0.700 1.00 84.06 356 ARG A N 1
ATOM 2851 C CA . ARG A 1 356 ? -1.645 -19.097 0.285 1.00 84.06 356 ARG A CA 1
ATOM 2852 C C . ARG A 1 356 ? -0.874 -17.924 -0.322 1.00 84.06 356 ARG A C 1
ATOM 2854 O O . ARG A 1 356 ? 0.336 -17.772 -0.134 1.00 84.06 356 ARG A O 1
ATOM 2861 N N . VAL A 1 357 ? -1.587 -17.108 -1.093 1.00 83.25 357 VAL A N 1
ATOM 2862 C CA . VAL A 1 357 ? -1.025 -15.962 -1.814 1.00 83.25 357 VAL A CA 1
ATOM 2863 C C . VAL A 1 357 ? -1.888 -14.726 -1.643 1.00 83.25 357 VAL A C 1
ATOM 2865 O O . VAL A 1 357 ? -3.107 -14.814 -1.535 1.00 83.25 357 VAL A O 1
ATOM 2868 N N . ILE A 1 358 ? -1.247 -13.561 -1.679 1.00 86.44 358 ILE A N 1
ATOM 2869 C CA . ILE A 1 358 ? -1.925 -12.272 -1.817 1.00 86.44 358 ILE A CA 1
ATOM 2870 C C . ILE A 1 358 ? -1.704 -11.776 -3.240 1.00 86.44 358 ILE A C 1
ATOM 2872 O O . ILE A 1 358 ? -0.564 -11.677 -3.696 1.00 86.44 358 ILE A O 1
ATOM 2876 N N . ILE A 1 359 ? -2.789 -11.451 -3.931 1.00 86.81 359 ILE A N 1
ATOM 2877 C CA . ILE A 1 359 ? -2.798 -10.928 -5.295 1.00 86.81 359 ILE A CA 1
ATOM 2878 C C . ILE A 1 359 ? -3.216 -9.462 -5.234 1.00 86.81 359 ILE A C 1
ATOM 2880 O O . ILE A 1 359 ? -4.234 -9.129 -4.630 1.00 86.81 359 ILE A O 1
ATOM 2884 N N . VAL A 1 360 ? -2.422 -8.583 -5.841 1.00 86.56 360 VAL A N 1
ATOM 2885 C CA . VAL A 1 360 ? -2.655 -7.136 -5.835 1.00 86.56 360 VAL A CA 1
ATOM 2886 C C . VAL A 1 360 ? -2.961 -6.651 -7.246 1.00 86.56 360 VAL A C 1
ATOM 2888 O O . VAL A 1 360 ? -2.172 -6.857 -8.176 1.00 86.56 360 VAL A O 1
ATOM 2891 N N . PHE A 1 361 ? -4.095 -5.972 -7.382 1.00 83.62 361 PHE A N 1
ATOM 2892 C CA . PHE A 1 361 ? -4.587 -5.407 -8.629 1.00 83.62 361 PHE A CA 1
ATOM 2893 C C . PHE A 1 361 ? -4.495 -3.885 -8.614 1.00 83.62 361 PHE A C 1
ATOM 2895 O O . PHE A 1 361 ? -4.983 -3.234 -7.690 1.00 83.62 361 PHE A O 1
ATOM 2902 N N . ASN A 1 362 ? -3.938 -3.310 -9.682 1.00 79.38 362 ASN A N 1
ATOM 2903 C CA . ASN A 1 362 ? -3.882 -1.858 -9.832 1.00 79.38 362 ASN A CA 1
ATOM 2904 C C . ASN A 1 362 ? -5.297 -1.253 -9.921 1.00 79.38 362 ASN A C 1
ATOM 2906 O O . ASN A 1 362 ? -6.116 -1.705 -10.733 1.00 79.38 362 ASN A O 1
ATOM 2910 N N . LYS A 1 363 ? -5.533 -0.176 -9.156 1.00 67.81 363 LYS A N 1
ATOM 2911 C CA . LYS A 1 363 ? -6.804 0.569 -9.061 1.00 67.81 363 LYS A CA 1
ATOM 2912 C C . LYS A 1 363 ? -7.512 0.818 -10.398 1.00 67.81 363 LYS A C 1
ATOM 2914 O O . LYS A 1 363 ? -8.741 0.721 -10.469 1.00 67.81 363 LYS A O 1
ATOM 2919 N N . LEU A 1 364 ? -6.738 1.169 -11.431 1.00 58.38 364 LEU A N 1
ATOM 2920 C CA . LEU A 1 364 ? -7.231 1.695 -12.707 1.00 58.38 364 LEU A CA 1
ATOM 2921 C C . LEU A 1 364 ? -7.529 0.616 -13.747 1.00 58.38 364 LEU A C 1
ATOM 2923 O O . LEU A 1 364 ? -8.336 0.849 -14.643 1.00 58.38 364 LEU A O 1
ATOM 2927 N N . LYS A 1 365 ? -6.854 -0.536 -13.680 1.00 58.88 365 LYS A N 1
ATOM 2928 C CA . LYS A 1 365 ? -6.911 -1.537 -14.759 1.00 58.88 365 LYS A CA 1
ATOM 2929 C C . LYS A 1 365 ? -7.192 -2.958 -14.297 1.00 58.88 365 LYS A C 1
ATOM 2931 O O . LYS A 1 365 ? -7.347 -3.815 -15.158 1.00 58.88 365 LYS A O 1
ATOM 2936 N N . PHE A 1 366 ? -7.263 -3.219 -12.986 1.00 63.34 366 PHE A N 1
ATOM 2937 C CA . PHE A 1 366 ? -7.423 -4.578 -12.453 1.00 63.34 366 PHE A CA 1
ATOM 2938 C C . PHE A 1 366 ? -6.406 -5.563 -13.074 1.00 63.34 366 PHE A C 1
ATOM 2940 O O . PHE A 1 366 ? -6.671 -6.739 -13.298 1.00 63.34 366 PHE A O 1
ATOM 2947 N N . GLN A 1 367 ? -5.215 -5.047 -13.382 1.00 60.31 367 GLN A N 1
ATOM 2948 C CA . GLN A 1 367 ? -4.075 -5.825 -13.841 1.00 60.31 367 GLN A CA 1
ATOM 2949 C C . GLN A 1 367 ? -3.285 -6.265 -12.616 1.00 60.31 367 GLN A C 1
ATOM 2951 O O . GLN A 1 367 ? -3.058 -5.458 -11.706 1.00 60.31 367 GLN A O 1
ATOM 2956 N N . ILE A 1 368 ? -2.882 -7.534 -12.599 1.00 63.03 368 ILE A N 1
ATOM 2957 C CA . ILE A 1 368 ? -2.044 -8.093 -11.540 1.00 63.03 368 ILE A CA 1
ATOM 2958 C C . ILE A 1 368 ? -0.697 -7.385 -11.611 1.00 63.03 368 ILE A C 1
ATOM 2960 O O . ILE A 1 368 ? 0.011 -7.489 -12.610 1.00 63.03 368 ILE A O 1
ATOM 2964 N N . TYR A 1 369 ? -0.348 -6.657 -10.556 1.00 61.88 369 TYR A N 1
ATOM 2965 C CA . TYR A 1 369 ? 0.964 -6.018 -10.459 1.00 61.88 369 TYR A CA 1
ATOM 2966 C C . TYR A 1 369 ? 1.874 -6.748 -9.466 1.00 61.88 369 TYR A C 1
ATOM 2968 O O . TYR A 1 369 ? 3.097 -6.704 -9.592 1.00 61.88 369 TYR A O 1
ATOM 2976 N N . LEU A 1 370 ? 1.297 -7.471 -8.497 1.00 62.88 370 LEU A N 1
ATOM 2977 C CA . LEU A 1 370 ? 2.070 -8.188 -7.489 1.00 62.88 370 LEU A CA 1
ATOM 2978 C C . LEU A 1 370 ? 1.342 -9.446 -6.996 1.00 62.88 370 LEU A C 1
ATOM 2980 O O . LEU A 1 370 ? 0.148 -9.415 -6.721 1.00 62.88 370 LEU A O 1
ATOM 2984 N N . GLN A 1 371 ? 2.091 -10.540 -6.842 1.00 63.31 371 GLN A N 1
ATOM 2985 C CA . GLN A 1 371 ? 1.654 -11.754 -6.147 1.00 63.31 371 GLN A CA 1
ATOM 2986 C C . GLN A 1 371 ? 2.674 -12.073 -5.055 1.00 63.31 371 GLN A C 1
ATOM 2988 O O . GLN A 1 371 ? 3.837 -12.356 -5.362 1.00 63.31 371 GLN A O 1
ATOM 2993 N N . LEU A 1 372 ? 2.260 -11.990 -3.798 1.00 60.97 372 LEU A N 1
ATOM 2994 C CA . LEU A 1 372 ? 3.099 -12.269 -2.639 1.00 60.97 372 LEU A CA 1
ATOM 2995 C C . LEU A 1 372 ? 2.769 -13.661 -2.105 1.00 60.97 372 LEU A C 1
ATOM 2997 O O . LEU A 1 372 ? 1.606 -13.975 -1.870 1.00 60.97 372 LEU A O 1
ATOM 3001 N N . PHE A 1 373 ? 3.795 -14.482 -1.900 1.00 57.16 373 PHE A N 1
ATOM 3002 C CA . PHE A 1 373 ? 3.679 -15.731 -1.156 1.00 57.16 373 PHE A CA 1
ATOM 3003 C C . PHE A 1 373 ? 3.976 -15.409 0.303 1.00 57.16 373 PHE A C 1
ATOM 3005 O O . PHE A 1 373 ? 5.112 -15.061 0.627 1.00 57.16 373 PHE A O 1
ATOM 3012 N N . GLN A 1 374 ? 2.977 -15.496 1.176 1.00 46.81 374 GLN A N 1
ATOM 3013 C CA . GLN A 1 374 ? 3.226 -15.462 2.612 1.00 46.81 374 GLN A CA 1
ATOM 3014 C C . GLN A 1 374 ? 3.158 -16.889 3.148 1.00 46.81 374 GLN A C 1
ATOM 3016 O O . GLN A 1 374 ? 2.129 -17.558 3.089 1.00 46.81 374 GLN A O 1
ATOM 3021 N N . GLY A 1 375 ? 4.288 -17.364 3.670 1.00 39.03 375 GLY A N 1
ATOM 3022 C CA . GLY A 1 375 ? 4.251 -18.402 4.684 1.00 39.03 375 GLY A CA 1
ATOM 3023 C C . GLY A 1 375 ? 3.661 -17.789 5.949 1.00 39.03 375 GLY A C 1
ATOM 3024 O O . GLY A 1 375 ? 4.164 -16.762 6.395 1.00 39.03 375 GLY A O 1
ATOM 3025 N N . ILE A 1 376 ? 2.660 -18.468 6.514 1.00 36.03 376 ILE A N 1
ATOM 3026 C CA . ILE A 1 376 ? 1.915 -18.158 7.748 1.00 36.03 376 ILE A CA 1
ATOM 3027 C C . ILE A 1 376 ? 0.629 -17.345 7.490 1.00 36.03 376 ILE A C 1
ATOM 3029 O O . ILE A 1 376 ? 0.652 -16.123 7.372 1.00 36.03 376 ILE A O 1
ATOM 3033 N N . LEU A 1 377 ? -0.489 -18.080 7.435 1.00 33.72 377 LEU A N 1
ATOM 3034 C CA . LEU A 1 377 ? -1.801 -17.658 7.936 1.00 33.72 377 LEU A CA 1
ATOM 3035 C C . LEU A 1 377 ? -2.012 -18.345 9.286 1.00 33.72 377 LEU A C 1
ATOM 3037 O O . LEU A 1 377 ? -1.638 -19.544 9.366 1.00 33.72 377 LEU A O 1
#

pLDDT: mean 88.22, std 10.06, range [33.72, 98.0]

InterPro domains:
  IPR000315 B-box-type zinc finger [PF00643] (3-28)
  IPR000315 B-box-type zinc finger [PS50119] (1-29)
  IPR011042 Six-bladed beta-propeller, TolB-like [G3DSA:2.120.10.30] (191-371)

Organism: Mytilus edulis (NCBI:txid6550)

Radius of gyration: 43.85 Å; chains: 1; bounding box: 94×49×151 Å

Sequence (377 aa):
MRFCKQCKIPVCQECVLTGDHQSHITLNLSSYINDRYHEINKHNGNLESKVIPEFKQNILRIENTISDTTTAHDELNKSIQNHRENCHRKIDDIFDRYQNEANDIRKEDISALQSYQSNGNACLTQSYVILQRNKDILNSADINDVVNYRHNKADNISEFKIEHPKFDTKPVDWKKLYFELGYLKVSDKPKLIRSVPTPIVPTRVCTLPGDQFWVCGQDNMIARINMNGEVLETVDLPISLPANDISITNDGELIFTEGKPGKVTIFKEGRRETFIDVGPQWHPSGLHCTKSGDILVTMSDDSYTNYKIVRYTDGKRVQEIQNYDNGKPLFQPGLGILFITENNNGDICVSDTNGRVIIVFNKLKFQIYLQLFQGIL

Secondary structure (DSSP, 8-state):
-EEETTTTEEE-HHHHHTSTTTTS-EEEHHHHHHHHHHHHHHHHHHIIIIIHHHHHHHHHHHHHHHHHHHHHHHHHHHHHHHHHHHHHHHHHHHHHHHHHHHHHHHHHHHHHHHHHHHHHHHHHHHHHHHHHHHHHHHT-S-HHHHHT---PPPPPPPP---PPP--------HHHHHHHH-------S---------SS-EEEEEEETTTEEEEEESSSEEEEEETT--EEEEEE--TT--EEEEEE-TTS-EEEEETTTEEEEEEETTEEEEEEEEETT-EEEEEEE-TTSPEEEEEE-TTS--EEEEEEETTEEEEEEES-BTTB-SS--SS--EEEEE-TTSPEEEEETTTTEEEEE-TTT--EEEEEE-S--